Protein AF-A0A7Y3AVT6-F1 (afdb_monomer_lite)

Secondary structure (DSSP, 8-state):
-TTS--TT---SSGGGS-GGG-EEEEEEE-S---HHHHTEEEEEEEEE-TTTTSS--S-EEEEEEEEE----SSSSSS--BGGGS--TT----EEE-SSSEEE-SPPS-----S-HHHHHHH-STTTT--HHHHHHHT--S-TT-SSS-B---TTTS-SSHHHHTTTTT--BT-S-SS--SS---S-SSPPBS-SS-SSS-----EEEEEEEEE-TT--TTSTTEEEEEEEE----TTS---EEEEEEEEEETT--SEEETT---SS---EEEEEEES-SS----EEEEEEEEEPSSEE--S--STT---TTTS--EEEEEEEETTTSTT-SSS---PPTT----EEEETTEEEEPP-EEEEEEEEEE-TT-EEEEEEEEEE--TTEEEEEEEEEEE-SSTTSS-TT---EEEEEEEESSSSSSEEEEEEEPPPPPTT--SHHHHS-GGG-EEEEHHHHHHHHHHHHHHT-TTS-EEEEEETTEEEEE-TTSPP-TT--EEEEES---SSSEEEEEEEEEE-SSS-EEEEEEEEEEEEEEE--PPP-EEEEEEEEEETTTEEEEEEEEEE-TT---TT--GGGS--EEEEEEEEEEEEEGGGGS-GGG-EE-EEEEEEEEEEEEESB-TTTSSSBHHHHHHH-SSHHHHHHHHHHH-EEEEEEEEEEEEEEEPPPTT----TT-GGGEEEEEEEEEEEEE-SS-S-EEEEEEEEEEEE--PPPP----TTTT-TT--

Radius of gyration: 40.43 Å; chains: 1; bounding box: 81×124×102 Å

Foldseek 3Di:
DLLDDAFQDLDPCSNVDASQADKDKDKAWDPAQACVVLQQWKKKFKKWQFPQVVQFDFKWKKKKKWFQAFLCPPPFPDKAWLQQADAPPDPFDWDATLRAIGTPDQDPDFAHDLDQRRCLQRQDARRSDHLVVLVVSRQCDDSRRSRNQDADQLLRDDDDNVRSCPNHPGGRPQAGSDDDPRDHHPDNTIDISCNPPPSDTRRADWIFMAIGMRGPPDDCPDAQWPDKDWDWDDQDPVRDIGIIIITMGIGTPVPTPDTPRPDDDSRGTTMMMIMIHRGNGDTDIDIPDTDRDHDQWAWDQFFPDPVRPHSVVAPKDKDKDKAKCVPQQPPPFEGDDDAPPDDFDWDCDPNDTDGDIFIWIKIWMFQQAAQGKIWIKHFDWDAQLQFFKKKKFKFWEDPDQPQDDQPDQFKKKWKWWFPDRHAFTKIKIAGHRHQHTNDHDNCSRGPPLRMRIDTLVVVQVVVVVCVVVVNQQDWWKWWQDPNDTHTDDPLPDDDGSTMMMIHHHQGASRTIGMIMIIMTGSDNGGDTIMMIIHDGDTHDGDQDAKDKDKDWDWDDDDPFKIKIKIWMWIAFRDDDPPDDSNRTDQKTKTKMKMKMWGQVVVVDPVVQQWGWIKIKMKMKMKIAGQAQPVRNNHGLVVVLVPDPDPVSSVVSRLLAMKIKMKIKIWGFFGAGDDDPPDDDDQPDSRQKTKIWMWMWMWIDHNVRNIDIDIDIDIDMGGHDDDDDDDDDPCPPPPPPD

Sequence (737 aa):
YPDQKGPYNASTTFDGLLPDQKWAGMMRSLSSTNFEQSNVEFVQFWVMDPYVDGIATGPGELVINLGNISEDILNDGRKQYENGLPGLESNDLTTTTPWGVVPATQSLVYAFDASETNRSLQDIGFDGIDDSLEAAQGYNGPPEDPALDNFQYYLNREGGILERYIDFNNTEGNSPVTVTNTDRGSTTLPDVEDVNRDLTMNTINSYFEYRIPIRPNTTINDRYVTDISEGTTPDLPNGTQLNRRWIQYKIPLSDFTDAIGGVTDFRSISFMRMYLTGFTDDVVLRFATLDLVRIDWRNYLKSLSSDNDDPADDATVVDVNTVNIEENNSRTPIPYVLPPGVLREQLNNNNTIIRQNEQSLSFKVENLEPQDSRGVFKNVNIDIRQYKRLKMFLHAEKIVNSDYLDDDVPLVAFLRIGTDFSENFYQIEVPLQFTSFGSTTPEEIWPEINEMDIALSDLTKVKSQGIADQSLNELNFYEIIDGEVVAVDEFAPRVLGQIRIGIRGNPSIGTLRSAMLGVKNIDNLPARGEVWFNELRMAGLDNDGGWAALAAIDANLADFANVTATGGKSTPGFGSVDQRPNERSREDAVAYDVVTNVSIGQLLPKKWNVQIPFNYGVSEQLITPEFDPVYDDLKLEDRIDAANTAEEKEDIREQAEDYTKRTSINFIGVRKNRGPEAKQHIYDIENFTFNYSYNQTEHRDFEVASLKDQNIKTGFVYNYNFKPASVAPFEKQDSLF

pLDDT: mean 90.94, std 5.92, range [53.66, 98.06]

Structure (mmCIF, N/CA/C/O backbone):
data_AF-A0A7Y3AVT6-F1
#
_entry.id   AF-A0A7Y3AVT6-F1
#
loop_
_atom_site.group_PDB
_atom_site.id
_atom_site.type_symbol
_atom_site.label_atom_id
_atom_site.label_alt_id
_atom_site.label_comp_id
_atom_site.label_asym_id
_atom_site.label_entity_id
_atom_site.label_seq_id
_atom_site.pdbx_PDB_ins_code
_atom_site.Cartn_x
_atom_site.Cartn_y
_atom_site.Cartn_z
_atom_site.occupancy
_atom_site.B_iso_or_equiv
_atom_site.auth_seq_id
_atom_site.auth_comp_id
_atom_site.auth_asym_id
_atom_site.auth_atom_id
_atom_site.pdbx_PDB_model_num
ATOM 1 N N . TYR A 1 1 ? 20.518 2.937 -32.326 1.00 90.19 1 TYR A N 1
ATOM 2 C CA . TYR A 1 1 ? 21.419 2.713 -33.465 1.00 90.19 1 TYR A CA 1
ATOM 3 C C . TYR A 1 1 ? 22.831 2.521 -32.930 1.00 90.19 1 TYR A C 1
ATOM 5 O O . TYR A 1 1 ? 23.458 3.514 -32.581 1.00 90.19 1 TYR A O 1
ATOM 13 N N . PRO A 1 2 ? 23.320 1.281 -32.752 1.00 89.81 2 PRO A N 1
ATOM 14 C CA . PRO A 1 2 ? 24.654 1.055 -32.191 1.00 89.81 2 PRO A CA 1
ATOM 15 C C . PRO A 1 2 ? 25.777 1.496 -33.150 1.00 89.81 2 PRO A C 1
ATOM 17 O O . PRO A 1 2 ? 26.865 1.851 -32.710 1.00 89.81 2 PRO A O 1
ATOM 20 N N . ASP A 1 3 ? 25.516 1.567 -34.456 1.00 89.44 3 ASP A N 1
ATOM 21 C CA . ASP A 1 3 ? 26.499 2.030 -35.445 1.00 89.44 3 ASP A CA 1
ATOM 22 C C . ASP A 1 3 ? 26.508 3.541 -35.678 1.00 89.44 3 ASP A C 1
ATOM 24 O O . ASP A 1 3 ? 27.377 4.046 -36.386 1.00 89.44 3 ASP A O 1
ATOM 28 N N . GLN A 1 4 ? 25.591 4.283 -35.058 1.00 89.81 4 GLN A N 1
ATOM 29 C CA . GLN A 1 4 ? 25.553 5.738 -35.159 1.00 89.81 4 GLN A CA 1
ATOM 30 C C . GLN A 1 4 ? 26.125 6.370 -33.901 1.00 89.81 4 GLN A C 1
ATOM 32 O O . GLN A 1 4 ? 25.841 5.952 -32.776 1.00 89.81 4 GLN A O 1
ATOM 37 N N . LYS A 1 5 ? 26.958 7.383 -34.107 1.00 90.75 5 LYS A N 1
ATOM 38 C CA . LYS A 1 5 ? 27.521 8.171 -33.024 1.00 90.75 5 LYS A CA 1
ATOM 39 C C . LYS A 1 5 ? 26.432 9.079 -32.449 1.00 90.75 5 LYS A C 1
ATOM 41 O O . LYS A 1 5 ? 25.678 9.669 -33.210 1.00 90.75 5 LYS A O 1
ATOM 46 N N . GLY A 1 6 ? 26.345 9.146 -31.123 1.00 91.38 6 GLY A N 1
ATOM 47 C CA . GLY A 1 6 ? 25.455 10.083 -30.436 1.00 91.38 6 GLY A CA 1
ATOM 48 C C . GLY A 1 6 ? 26.098 11.456 -30.188 1.00 91.38 6 GLY A C 1
ATOM 49 O O . GLY A 1 6 ? 27.306 11.596 -30.421 1.00 91.38 6 GLY A O 1
ATOM 50 N N . PRO A 1 7 ? 25.314 12.411 -29.656 1.00 93.44 7 PRO A N 1
ATOM 51 C CA . PRO A 1 7 ? 25.763 13.763 -29.319 1.00 93.44 7 PRO A CA 1
ATOM 52 C C . PRO A 1 7 ? 26.980 13.787 -28.385 1.00 93.44 7 PRO A C 1
ATOM 54 O O . PRO A 1 7 ? 27.192 12.863 -27.590 1.00 93.44 7 PRO A O 1
ATOM 57 N N . TYR A 1 8 ? 27.784 14.844 -28.491 1.00 93.31 8 TYR A N 1
ATOM 58 C CA . TYR A 1 8 ? 28.974 15.167 -27.691 1.00 93.31 8 TYR A CA 1
ATOM 59 C C . TYR A 1 8 ? 30.062 14.091 -27.643 1.00 93.31 8 TYR A C 1
ATOM 61 O O . TYR A 1 8 ? 30.981 14.111 -26.820 1.00 93.31 8 TYR A O 1
ATOM 69 N N . ASN A 1 9 ? 30.009 13.118 -28.546 1.00 90.62 9 ASN A N 1
ATOM 70 C CA . ASN A 1 9 ? 31.000 12.062 -28.597 1.00 90.62 9 ASN A CA 1
ATOM 71 C C . ASN A 1 9 ? 32.169 12.497 -29.489 1.00 90.62 9 ASN A C 1
ATOM 73 O O . ASN A 1 9 ? 32.130 12.320 -30.700 1.00 90.62 9 ASN A O 1
ATOM 77 N N . ALA A 1 10 ? 33.260 12.992 -28.903 1.00 87.62 10 ALA A N 1
ATOM 78 C CA . ALA A 1 10 ? 34.482 13.350 -29.639 1.00 87.62 10 ALA A CA 1
ATOM 79 C C . ALA A 1 10 ? 35.449 12.160 -29.870 1.00 87.62 10 ALA A C 1
ATOM 81 O O . ALA A 1 10 ? 36.610 12.336 -30.248 1.00 87.62 10 ALA A O 1
ATOM 82 N N . SER A 1 11 ? 35.017 10.913 -29.627 1.00 87.44 11 SER A N 1
ATOM 83 C CA . SER A 1 11 ? 35.895 9.745 -29.769 1.00 87.44 11 SER A CA 1
ATOM 84 C C . SER A 1 11 ? 36.336 9.546 -31.221 1.00 87.44 11 SER A C 1
ATOM 86 O O . SER A 1 11 ? 35.516 9.533 -32.145 1.00 87.44 11 SER A O 1
ATOM 88 N N . THR A 1 12 ? 37.640 9.353 -31.429 1.00 87.69 12 THR A N 1
ATOM 89 C CA . THR A 1 12 ? 38.242 9.020 -32.735 1.00 87.69 12 THR A CA 1
ATOM 90 C C . THR A 1 12 ? 38.288 7.516 -33.003 1.00 87.69 12 THR A C 1
ATOM 92 O O . THR A 1 12 ? 38.604 7.097 -34.112 1.00 87.69 12 THR A O 1
ATOM 95 N N . THR A 1 13 ? 37.963 6.692 -32.003 1.00 89.19 13 THR A N 1
ATOM 96 C CA . THR A 1 13 ? 37.978 5.226 -32.094 1.00 89.19 13 THR A CA 1
ATOM 97 C C . THR A 1 13 ? 36.582 4.618 -32.198 1.00 89.19 13 THR A C 1
ATOM 99 O O . THR A 1 13 ? 36.465 3.397 -32.157 1.00 89.19 13 THR A O 1
ATOM 102 N N . PHE A 1 14 ? 35.532 5.438 -32.346 1.00 88.38 14 PHE A N 1
ATOM 103 C CA . PHE A 1 14 ? 34.137 4.983 -32.396 1.00 88.38 14 PHE A CA 1
ATOM 104 C C . PHE A 1 14 ? 33.901 3.896 -33.458 1.00 88.38 14 PHE A C 1
ATOM 106 O O . PHE A 1 14 ? 33.316 2.860 -33.148 1.00 88.38 14 PHE A O 1
ATOM 113 N N . ASP A 1 15 ? 34.444 4.085 -34.663 1.00 86.19 15 ASP A N 1
ATOM 114 C CA . ASP A 1 15 ? 34.334 3.124 -35.773 1.00 86.19 15 ASP A CA 1
ATOM 115 C C . ASP A 1 15 ? 35.129 1.827 -35.535 1.00 86.19 15 ASP A C 1
ATOM 117 O O . ASP A 1 15 ? 34.909 0.819 -36.202 1.00 86.19 15 ASP A O 1
ATOM 121 N N . GLY A 1 16 ? 36.086 1.848 -34.602 1.00 86.25 16 GLY A N 1
ATOM 122 C CA . GLY A 1 16 ? 36.884 0.684 -34.213 1.00 86.25 16 GLY A CA 1
ATOM 123 C C . GLY A 1 16 ? 36.279 -0.136 -33.071 1.00 86.25 16 GLY A C 1
ATOM 124 O O . GLY A 1 16 ? 36.786 -1.223 -32.790 1.00 86.25 16 GLY A O 1
ATOM 125 N N . LEU A 1 17 ? 35.237 0.372 -32.405 1.00 89.50 17 LEU A N 1
ATOM 126 C CA . LEU A 1 17 ? 34.498 -0.347 -31.368 1.00 89.50 17 LEU A CA 1
ATOM 127 C C . LEU A 1 17 ? 33.417 -1.214 -32.005 1.00 89.50 17 LEU A C 1
ATOM 129 O O . LEU A 1 17 ? 32.725 -0.780 -32.928 1.00 89.50 17 LEU A O 1
ATOM 133 N N . LEU A 1 18 ? 33.247 -2.427 -31.479 1.00 91.19 18 LEU A N 1
ATOM 134 C CA . LEU A 1 18 ? 32.157 -3.291 -31.917 1.00 91.19 18 LEU A CA 1
ATOM 135 C C . LEU A 1 18 ? 30.803 -2.696 -31.480 1.00 91.19 18 LEU A C 1
ATOM 137 O O . LEU A 1 18 ? 30.747 -2.015 -30.450 1.00 91.19 18 LEU A O 1
ATOM 141 N N . PRO A 1 19 ? 29.712 -2.928 -32.235 1.00 88.75 19 PRO A N 1
ATOM 142 C CA . PRO A 1 19 ? 28.408 -2.332 -31.929 1.00 88.75 19 PRO A CA 1
ATOM 143 C C . PRO A 1 19 ? 27.884 -2.721 -30.535 1.00 88.75 19 PRO A C 1
ATOM 145 O O . PRO A 1 19 ? 27.327 -1.890 -29.822 1.00 88.75 19 PRO A O 1
ATOM 148 N N . ASP A 1 20 ? 28.169 -3.950 -30.098 1.00 88.88 20 ASP A N 1
ATOM 149 C CA . ASP A 1 20 ? 27.787 -4.508 -28.795 1.00 88.88 20 ASP A CA 1
ATOM 150 C C . ASP A 1 20 ? 28.557 -3.908 -27.602 1.00 88.88 20 ASP A C 1
ATOM 152 O O . ASP A 1 20 ? 28.166 -4.098 -26.452 1.00 88.88 20 ASP A O 1
ATOM 156 N N . GLN A 1 21 ? 29.631 -3.155 -27.855 1.00 91.00 21 GLN A N 1
ATOM 157 C CA . GLN A 1 21 ? 30.411 -2.447 -26.832 1.00 91.00 21 GLN A CA 1
ATOM 158 C C . GLN A 1 21 ? 29.916 -1.017 -26.585 1.00 91.00 21 GLN A C 1
ATOM 160 O O . GLN A 1 21 ? 30.479 -0.300 -25.753 1.00 91.00 21 GLN A O 1
ATOM 165 N N . LYS A 1 22 ? 28.900 -0.578 -27.329 1.00 92.50 22 LYS A N 1
ATOM 166 C CA . LYS A 1 22 ? 28.359 0.779 -27.281 1.00 92.50 22 LYS A CA 1
ATOM 167 C C . LYS A 1 22 ? 27.056 0.792 -26.487 1.00 92.50 22 LYS A C 1
ATOM 169 O O . LYS A 1 22 ? 26.362 -0.217 -26.377 1.00 92.50 22 LYS A O 1
ATOM 174 N N . TRP A 1 23 ? 26.723 1.951 -25.931 1.00 94.25 23 TRP A N 1
ATOM 175 C CA . TRP A 1 23 ? 25.476 2.149 -25.206 1.00 94.25 23 TRP A CA 1
ATOM 176 C C . TRP A 1 23 ? 24.884 3.521 -25.504 1.00 94.25 23 TRP A C 1
ATOM 178 O O . TRP A 1 23 ? 25.602 4.456 -25.855 1.00 94.25 23 TRP A O 1
ATOM 188 N N . ALA A 1 24 ? 23.571 3.630 -25.350 1.00 94.38 24 ALA A N 1
ATOM 189 C CA . ALA A 1 24 ? 22.847 4.892 -25.410 1.00 94.38 24 ALA A CA 1
ATOM 190 C C . ALA A 1 24 ? 21.764 4.880 -24.336 1.00 94.38 24 ALA A C 1
ATOM 192 O O . ALA A 1 24 ? 21.110 3.853 -24.136 1.00 94.38 24 ALA A O 1
ATOM 193 N N . GLY A 1 25 ? 21.592 5.996 -23.633 1.00 94.69 25 GLY A N 1
ATOM 194 C CA . GLY A 1 25 ? 20.697 6.059 -22.489 1.00 94.69 25 GLY A CA 1
ATOM 195 C C . GLY A 1 25 ? 20.008 7.396 -22.313 1.00 94.69 25 GLY A C 1
ATOM 196 O O . GLY A 1 25 ? 20.396 8.404 -22.888 1.00 94.69 25 GLY A O 1
ATOM 197 N N . MET A 1 26 ? 18.983 7.370 -21.476 1.00 95.12 26 MET A N 1
ATOM 198 C CA . MET A 1 26 ? 18.204 8.522 -21.052 1.00 95.12 26 MET A CA 1
ATOM 199 C C . MET A 1 26 ? 17.978 8.441 -19.546 1.00 95.12 26 MET A C 1
ATOM 201 O O . MET A 1 26 ? 17.931 7.350 -18.972 1.00 95.12 26 MET A O 1
ATOM 205 N N . MET A 1 27 ? 17.819 9.588 -18.897 1.00 95.38 27 MET A N 1
ATOM 206 C CA . MET A 1 27 ? 17.524 9.655 -17.470 1.00 95.38 27 MET A CA 1
ATOM 207 C C . MET A 1 27 ? 16.361 10.586 -17.177 1.00 95.38 27 MET A C 1
ATOM 209 O O . MET A 1 27 ? 16.027 11.469 -17.964 1.00 95.38 27 MET A O 1
ATOM 213 N N . ARG A 1 28 ? 15.727 10.362 -16.031 1.00 94.31 28 ARG A N 1
ATOM 214 C CA . ARG A 1 28 ? 14.598 11.145 -15.551 1.00 94.31 28 ARG A CA 1
ATOM 215 C C . ARG A 1 28 ? 14.628 11.233 -14.030 1.00 94.31 28 ARG A C 1
ATOM 217 O O . ARG A 1 28 ? 14.963 10.261 -13.354 1.00 94.31 28 ARG A O 1
ATOM 224 N N . SER A 1 29 ? 14.221 12.381 -13.501 1.00 95.19 29 SER A N 1
ATOM 225 C CA . SER A 1 29 ? 13.992 12.583 -12.072 1.00 95.19 29 SER A CA 1
ATOM 226 C C . SER A 1 29 ? 12.660 11.977 -11.612 1.00 95.19 29 SER A C 1
ATOM 228 O O . SER A 1 29 ? 11.656 11.962 -12.333 1.00 95.19 29 SER A O 1
ATOM 230 N N . LEU A 1 30 ? 12.651 11.461 -10.387 1.00 93.62 30 LEU A N 1
ATOM 231 C CA . LEU A 1 30 ? 11.493 10.852 -9.745 1.00 93.62 30 LEU A CA 1
ATOM 232 C C . LEU A 1 30 ? 10.922 11.805 -8.695 1.00 93.62 30 LEU A C 1
ATOM 234 O O . LEU A 1 30 ? 11.647 12.365 -7.879 1.00 93.62 30 LEU A O 1
ATOM 238 N N . SER A 1 31 ? 9.602 11.982 -8.704 1.00 89.00 31 SER A N 1
ATOM 239 C CA . SER A 1 31 ? 8.916 12.876 -7.763 1.00 89.00 31 SER A CA 1
ATOM 240 C C . SER A 1 31 ? 8.750 12.270 -6.367 1.00 89.00 31 SER A C 1
ATOM 242 O O . SER A 1 31 ? 8.765 13.000 -5.378 1.00 89.00 31 SER A O 1
ATOM 244 N N . SER A 1 32 ? 8.594 10.945 -6.274 1.00 89.31 32 SER A N 1
ATOM 245 C CA . SER A 1 32 ? 8.610 10.207 -5.009 1.00 89.31 32 SER A CA 1
ATOM 246 C C . SER A 1 32 ? 9.927 9.459 -4.886 1.00 89.31 32 SER A C 1
ATOM 248 O O . SER A 1 32 ? 10.205 8.587 -5.703 1.00 89.31 32 SER A O 1
ATOM 250 N N . THR A 1 33 ? 10.727 9.798 -3.876 1.00 91.56 33 THR A N 1
ATOM 251 C CA . THR A 1 33 ? 12.082 9.250 -3.712 1.00 91.56 33 THR A CA 1
ATOM 252 C C . THR A 1 33 ? 12.177 8.144 -2.666 1.00 91.56 33 THR A C 1
ATOM 254 O O . THR A 1 33 ? 13.111 7.348 -2.695 1.00 91.56 33 THR A O 1
ATOM 257 N N . ASN A 1 34 ? 11.213 8.062 -1.747 1.00 93.62 34 ASN A N 1
ATOM 258 C CA . ASN A 1 34 ? 11.191 7.040 -0.706 1.00 93.62 34 ASN A CA 1
ATOM 259 C C . ASN A 1 34 ? 10.295 5.873 -1.133 1.00 93.62 34 ASN A C 1
ATOM 261 O O . ASN A 1 34 ? 9.082 5.868 -0.883 1.00 93.62 34 ASN A O 1
ATOM 265 N N . PHE A 1 35 ? 10.901 4.895 -1.802 1.00 92.12 35 PHE A N 1
ATOM 266 C CA . PHE A 1 35 ? 10.207 3.715 -2.315 1.00 92.12 35 PHE A CA 1
ATOM 267 C C . PHE A 1 35 ? 9.776 2.771 -1.193 1.00 92.12 35 PHE A C 1
ATOM 269 O O . PHE A 1 35 ? 8.688 2.216 -1.283 1.00 92.12 35 PHE A O 1
ATOM 276 N N . GLU A 1 36 ? 10.536 2.685 -0.097 1.00 86.69 36 GLU A N 1
ATOM 277 C CA . GLU A 1 36 ? 10.170 1.910 1.101 1.00 86.69 36 GLU A CA 1
ATOM 278 C C . GLU A 1 36 ? 8.862 2.405 1.734 1.00 86.69 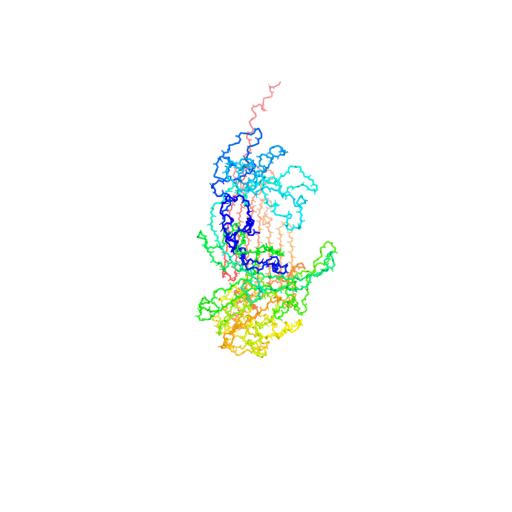36 GLU A C 1
ATOM 280 O O . GLU A 1 36 ? 7.995 1.624 2.118 1.00 86.69 36 GLU A O 1
ATOM 285 N N . GLN A 1 37 ? 8.691 3.727 1.842 1.00 87.38 37 GLN A N 1
ATOM 286 C CA . GLN A 1 37 ? 7.457 4.317 2.369 1.00 87.38 37 GLN A CA 1
ATOM 287 C C . GLN A 1 37 ? 6.303 4.228 1.362 1.00 87.38 37 GLN A C 1
ATOM 289 O O . GLN A 1 37 ? 5.145 4.061 1.752 1.00 87.38 37 GLN A O 1
ATOM 294 N N . SER A 1 38 ? 6.619 4.371 0.073 1.00 86.12 38 SER A N 1
ATOM 295 C CA . SER A 1 38 ? 5.644 4.317 -1.020 1.00 86.12 38 SER A CA 1
ATOM 296 C C . SER A 1 38 ? 5.277 2.886 -1.428 1.00 86.12 38 SER A C 1
ATOM 298 O O . SER A 1 38 ? 4.351 2.712 -2.213 1.00 86.12 38 SER A O 1
ATOM 300 N N . ASN A 1 39 ? 5.964 1.880 -0.880 1.00 84.69 39 ASN A N 1
ATOM 301 C CA . ASN A 1 39 ? 5.856 0.450 -1.189 1.00 84.69 39 ASN A CA 1
ATOM 302 C C . ASN A 1 39 ? 5.994 0.149 -2.682 1.00 84.69 39 ASN A C 1
ATOM 304 O O . ASN A 1 39 ? 5.238 -0.653 -3.230 1.00 84.69 39 ASN A O 1
ATOM 308 N N . VAL A 1 40 ? 6.915 0.842 -3.351 1.00 89.00 40 VAL A N 1
ATOM 309 C CA . VAL A 1 40 ? 7.283 0.490 -4.724 1.00 89.00 40 VAL A CA 1
ATOM 310 C C . VAL A 1 40 ? 8.126 -0.772 -4.641 1.00 89.00 40 VAL A C 1
ATOM 312 O O . VAL A 1 40 ? 9.152 -0.769 -3.967 1.00 89.00 40 VAL A O 1
ATOM 315 N N . GLU A 1 41 ? 7.691 -1.837 -5.305 1.00 85.56 41 GLU A N 1
ATOM 316 C CA . GLU A 1 41 ? 8.374 -3.135 -5.243 1.00 85.56 41 GLU A CA 1
ATOM 317 C C . GLU A 1 41 ? 8.882 -3.602 -6.609 1.00 85.56 41 GLU A C 1
ATOM 319 O O . GLU A 1 41 ? 9.840 -4.371 -6.657 1.00 85.56 41 GLU A O 1
ATOM 324 N N . PHE A 1 42 ? 8.299 -3.125 -7.717 1.00 89.25 42 PHE A N 1
ATOM 325 C CA . PHE A 1 42 ? 8.669 -3.581 -9.058 1.00 89.25 42 PHE A CA 1
ATOM 326 C C . PHE A 1 42 ? 8.726 -2.440 -10.072 1.00 89.25 42 PHE A C 1
ATOM 328 O O . PHE A 1 42 ? 7.949 -1.484 -10.009 1.00 89.25 42 PHE A O 1
ATOM 335 N N . VAL A 1 43 ? 9.600 -2.594 -11.064 1.00 93.75 43 VAL A N 1
ATOM 336 C CA . VAL A 1 43 ? 9.468 -1.922 -12.361 1.00 93.75 43 VAL A CA 1
ATOM 337 C C . VAL A 1 43 ? 8.701 -2.867 -13.279 1.00 93.75 43 VAL A C 1
ATOM 339 O O . VAL A 1 43 ? 9.140 -3.997 -13.493 1.00 93.75 43 VAL A O 1
ATOM 342 N N . GLN A 1 44 ? 7.569 -2.427 -13.820 1.00 93.00 44 GLN A N 1
ATOM 343 C CA . GLN A 1 44 ? 6.766 -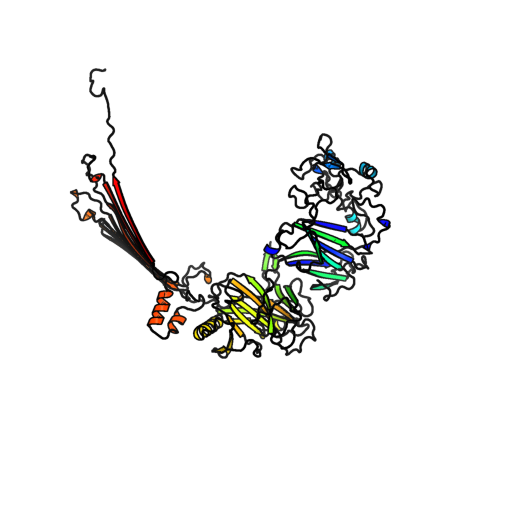3.216 -14.750 1.00 93.00 44 GLN A CA 1
ATOM 344 C C . GLN A 1 44 ? 6.630 -2.491 -16.081 1.00 93.00 44 GLN A C 1
ATOM 346 O O . GLN A 1 44 ? 6.375 -1.290 -16.120 1.00 93.00 44 GLN A O 1
ATOM 351 N N . PHE A 1 45 ? 6.754 -3.221 -17.182 1.00 95.06 45 PHE A N 1
ATOM 352 C CA . PHE A 1 45 ? 6.485 -2.665 -18.497 1.00 95.06 45 PHE A CA 1
ATOM 353 C C . PHE A 1 45 ? 5.993 -3.704 -19.490 1.00 95.06 45 PHE A C 1
ATOM 355 O O . PHE A 1 45 ? 6.393 -4.866 -19.464 1.00 95.06 45 PHE A O 1
ATOM 362 N N . TRP A 1 46 ? 5.163 -3.244 -20.420 1.00 94.50 46 TRP A N 1
ATOM 363 C CA . TRP A 1 46 ? 4.804 -3.986 -21.621 1.00 94.50 46 TRP A CA 1
ATOM 364 C C . TRP A 1 46 ? 5.651 -3.485 -22.779 1.00 94.50 46 TRP A C 1
ATOM 366 O O . TRP A 1 46 ? 5.520 -2.330 -23.184 1.00 94.50 46 TRP A O 1
ATOM 376 N N . VAL A 1 47 ? 6.494 -4.349 -23.338 1.00 95.69 47 VAL A N 1
ATOM 377 C CA . VAL A 1 47 ? 7.323 -4.022 -24.500 1.00 95.69 47 VAL A CA 1
ATOM 378 C C . VAL A 1 47 ? 6.874 -4.833 -25.709 1.00 95.69 47 VAL A C 1
ATOM 380 O O . VAL A 1 47 ? 6.592 -6.029 -25.609 1.00 95.69 47 VAL A O 1
ATOM 383 N N . MET A 1 48 ? 6.767 -4.179 -26.864 1.00 94.44 48 MET A N 1
ATOM 384 C CA . MET A 1 48 ? 6.575 -4.887 -28.126 1.00 94.44 48 MET A CA 1
ATOM 385 C C . MET A 1 48 ? 7.850 -5.669 -28.418 1.00 94.44 48 MET A C 1
ATOM 387 O O . MET A 1 48 ? 8.934 -5.089 -28.375 1.00 94.44 48 MET A O 1
ATOM 391 N N . ASP A 1 49 ? 7.716 -6.956 -28.724 1.00 94.56 49 ASP A N 1
ATOM 392 C CA . ASP A 1 49 ? 8.850 -7.797 -29.084 1.00 94.56 49 ASP A CA 1
ATOM 393 C C . ASP A 1 49 ? 9.592 -7.165 -30.285 1.00 94.56 49 ASP A C 1
ATOM 395 O O . ASP A 1 49 ? 9.026 -7.080 -31.384 1.00 94.56 49 ASP A O 1
ATOM 399 N N . PRO A 1 50 ? 10.842 -6.693 -30.092 1.00 92.69 50 PRO A N 1
ATOM 400 C CA . PRO A 1 50 ? 11.569 -5.934 -31.107 1.00 92.69 50 PRO A CA 1
ATOM 401 C C . PRO A 1 50 ? 11.984 -6.790 -32.312 1.00 92.69 50 PRO A C 1
ATOM 403 O O . PRO A 1 50 ? 12.402 -6.249 -33.336 1.00 92.69 50 PRO A O 1
ATOM 406 N N . TYR A 1 51 ? 11.853 -8.116 -32.215 1.00 92.75 51 TYR A N 1
ATOM 407 C CA . TYR A 1 51 ? 12.233 -9.067 -33.257 1.00 92.75 51 TYR A CA 1
ATOM 408 C C . TYR A 1 51 ? 11.103 -9.343 -34.260 1.00 92.75 51 TYR A C 1
ATOM 410 O O . TYR A 1 51 ? 11.348 -9.932 -35.312 1.00 92.75 51 TYR A O 1
ATOM 418 N N . VAL A 1 52 ? 9.868 -8.905 -33.977 1.00 88.44 52 VAL A N 1
ATOM 419 C CA . VAL A 1 52 ? 8.695 -9.172 -34.835 1.00 88.44 52 VAL A CA 1
ATOM 420 C C . VAL A 1 52 ? 8.788 -8.458 -36.182 1.00 88.44 52 VAL A C 1
ATOM 422 O O . VAL A 1 52 ? 8.426 -9.034 -37.208 1.00 88.44 52 VAL A O 1
ATOM 425 N N . ASP A 1 53 ? 9.308 -7.231 -36.185 1.00 81.88 53 ASP A N 1
ATOM 426 C CA . ASP A 1 53 ? 9.462 -6.418 -37.398 1.00 81.88 53 ASP A CA 1
ATOM 427 C C . ASP A 1 53 ? 10.716 -6.805 -38.210 1.00 81.88 53 ASP A C 1
ATOM 429 O O . ASP A 1 53 ? 10.897 -6.337 -39.333 1.00 81.88 53 ASP A O 1
ATOM 433 N N . GLY A 1 54 ? 11.598 -7.642 -37.645 1.00 80.75 54 GLY A N 1
ATOM 434 C CA . GLY A 1 54 ? 12.861 -8.063 -38.261 1.00 80.75 54 GLY A CA 1
ATOM 435 C C . GLY A 1 54 ? 13.952 -6.985 -38.319 1.00 80.75 54 GLY A C 1
ATOM 436 O O . GLY A 1 54 ? 14.930 -7.177 -39.035 1.00 80.75 54 GLY A O 1
ATOM 437 N N . ILE A 1 55 ? 13.783 -5.865 -37.601 1.00 82.81 55 ILE A N 1
ATOM 438 C CA . ILE A 1 55 ? 14.779 -4.781 -37.508 1.00 82.81 55 ILE A CA 1
ATOM 439 C C . ILE A 1 55 ? 15.972 -5.241 -36.662 1.00 82.81 55 ILE A C 1
ATOM 441 O O . ILE A 1 55 ? 17.107 -5.204 -37.124 1.00 82.81 55 ILE A O 1
ATOM 445 N N . ALA A 1 56 ? 15.697 -5.730 -35.452 1.00 86.44 56 ALA A N 1
ATOM 446 C CA . ALA A 1 56 ? 16.697 -6.372 -34.613 1.00 86.44 56 ALA A CA 1
ATOM 447 C C . ALA A 1 56 ? 16.742 -7.873 -34.925 1.00 86.44 56 ALA A C 1
ATOM 449 O O . ALA A 1 56 ? 15.694 -8.497 -35.112 1.00 86.44 56 ALA A O 1
ATOM 450 N N . THR A 1 57 ? 17.933 -8.476 -34.933 1.00 86.19 57 THR A N 1
ATOM 451 C CA . THR A 1 57 ? 18.093 -9.935 -35.066 1.00 86.19 57 THR A CA 1
ATOM 452 C C . THR A 1 57 ? 18.918 -10.546 -33.933 1.00 86.19 57 THR A C 1
ATOM 454 O O . THR A 1 57 ? 18.677 -11.693 -33.547 1.00 86.19 57 THR A O 1
ATOM 457 N N . GLY A 1 58 ? 19.846 -9.777 -33.356 1.00 87.31 58 GLY A N 1
ATOM 458 C CA . GLY A 1 58 ? 20.684 -10.182 -32.226 1.00 87.31 58 GLY A CA 1
ATOM 459 C C . GLY A 1 58 ? 20.111 -9.864 -30.831 1.00 87.31 58 GLY A C 1
ATOM 460 O O . GLY A 1 58 ? 19.268 -8.977 -30.678 1.00 87.31 58 GLY A O 1
ATOM 461 N N . PRO A 1 59 ? 20.566 -10.574 -29.782 1.00 93.62 59 PRO A N 1
ATOM 462 C CA . PRO A 1 59 ? 20.239 -10.241 -28.396 1.00 93.62 59 PRO A CA 1
ATOM 463 C C . PRO A 1 59 ? 20.937 -8.947 -27.942 1.00 93.62 59 PRO A C 1
ATOM 465 O O . PRO A 1 59 ? 21.927 -8.531 -28.540 1.00 93.62 59 PRO A O 1
ATOM 468 N N . GLY A 1 60 ? 20.447 -8.358 -26.855 1.00 94.38 60 GLY A N 1
ATOM 469 C CA . GLY A 1 60 ? 21.067 -7.241 -26.145 1.00 94.38 60 GLY A CA 1
ATOM 470 C C . GLY A 1 60 ? 20.490 -7.094 -24.737 1.00 94.38 60 GLY A C 1
ATOM 471 O O . GLY A 1 60 ? 19.806 -7.987 -24.232 1.00 94.38 60 GLY A O 1
ATOM 472 N N . GLU A 1 61 ? 20.759 -5.966 -24.090 1.00 95.81 61 GLU A N 1
ATOM 473 C CA . GLU A 1 61 ? 20.309 -5.682 -22.728 1.00 95.81 61 GLU A CA 1
ATOM 474 C C . GLU A 1 61 ? 19.620 -4.317 -22.650 1.00 95.81 61 GLU A C 1
ATOM 476 O O . GLU A 1 61 ? 20.104 -3.320 -23.194 1.00 95.81 61 GLU A O 1
ATOM 481 N N . LEU A 1 62 ? 18.500 -4.277 -21.927 1.00 96.88 62 LEU A N 1
ATOM 482 C CA . LEU A 1 62 ? 17.954 -3.056 -21.351 1.00 96.88 62 LEU A CA 1
ATOM 483 C C . LEU A 1 62 ? 18.466 -2.961 -19.920 1.00 96.88 62 LEU A C 1
ATOM 485 O O . LEU A 1 62 ? 18.172 -3.822 -19.093 1.00 96.88 62 LEU A O 1
ATOM 489 N N . VAL A 1 63 ? 19.214 -1.911 -19.619 1.00 97.81 63 VAL A N 1
ATOM 490 C CA . VAL A 1 63 ? 19.716 -1.672 -18.272 1.00 97.81 63 VAL A CA 1
ATOM 491 C C . VAL A 1 63 ? 18.959 -0.514 -17.652 1.00 97.81 63 VAL A C 1
ATOM 493 O O . VAL A 1 63 ? 18.795 0.531 -18.281 1.00 97.81 63 VAL A O 1
ATOM 496 N N . ILE A 1 64 ? 18.489 -0.702 -16.423 1.00 97.81 64 ILE A N 1
ATOM 497 C CA . ILE A 1 64 ? 17.804 0.318 -15.632 1.00 97.81 64 ILE A CA 1
ATOM 498 C C . ILE A 1 64 ? 18.632 0.573 -14.379 1.00 97.81 64 ILE A C 1
ATOM 500 O O . ILE A 1 64 ? 19.004 -0.356 -13.673 1.00 97.81 64 ILE A O 1
ATOM 504 N N . ASN A 1 65 ? 18.882 1.839 -14.081 1.00 97.62 65 ASN A N 1
ATOM 505 C CA . ASN A 1 65 ? 19.579 2.288 -12.890 1.00 97.62 65 ASN A CA 1
ATOM 506 C C . ASN A 1 65 ? 18.611 3.113 -12.049 1.00 97.62 65 ASN A C 1
ATOM 508 O O . ASN A 1 65 ? 17.991 4.044 -12.566 1.00 97.62 65 ASN A O 1
ATOM 512 N N . LEU A 1 66 ? 18.506 2.793 -10.762 1.00 96.75 66 LEU A N 1
ATOM 513 C CA . LEU A 1 66 ? 17.633 3.471 -9.805 1.00 96.75 66 LEU A CA 1
ATOM 514 C C . LEU A 1 66 ? 18.450 3.966 -8.618 1.00 96.75 66 LEU A C 1
ATOM 516 O O . LEU A 1 66 ? 19.025 3.171 -7.877 1.00 96.75 66 LEU A O 1
ATOM 520 N N . GLY A 1 67 ? 18.502 5.280 -8.420 1.00 95.44 67 GLY A N 1
ATOM 521 C CA . GLY A 1 67 ? 19.169 5.865 -7.261 1.00 95.44 67 GLY A CA 1
ATOM 522 C C . GLY A 1 67 ? 19.509 7.330 -7.454 1.00 95.44 67 GLY A C 1
ATOM 523 O O . GLY A 1 67 ? 18.795 8.070 -8.125 1.00 95.44 67 GLY A O 1
ATOM 524 N N . ASN A 1 68 ? 20.614 7.751 -6.856 1.00 94.56 68 ASN A N 1
ATOM 525 C CA . ASN A 1 68 ? 21.245 9.024 -7.158 1.00 94.56 68 ASN A CA 1
ATOM 526 C C . ASN A 1 68 ? 22.211 8.814 -8.324 1.00 94.56 68 ASN A C 1
ATOM 528 O O . ASN A 1 68 ? 23.101 7.966 -8.268 1.00 94.56 68 ASN A O 1
ATOM 532 N N . ILE A 1 69 ? 21.986 9.539 -9.409 1.00 95.19 69 ILE A N 1
ATOM 533 C CA . ILE A 1 69 ? 22.747 9.421 -10.649 1.00 95.19 69 ILE A CA 1
ATOM 534 C C . ILE A 1 69 ? 23.272 10.815 -10.955 1.00 95.19 69 ILE A C 1
ATOM 536 O O . ILE A 1 69 ? 22.564 11.793 -10.727 1.00 95.19 69 ILE A O 1
ATOM 540 N N . SER A 1 70 ? 24.512 10.886 -11.434 1.00 95.19 70 SER A N 1
ATOM 541 C CA . SER A 1 70 ? 25.118 12.154 -11.826 1.00 95.19 70 SER A CA 1
ATOM 542 C C . SER A 1 70 ? 24.291 12.837 -12.917 1.00 95.19 70 SER A C 1
ATOM 544 O O . SER A 1 70 ? 23.976 12.215 -13.930 1.00 95.19 70 SER A O 1
ATOM 546 N N . GLU A 1 71 ? 23.971 14.106 -12.695 1.00 94.69 71 GLU A N 1
ATOM 547 C CA . GLU A 1 71 ? 23.322 15.024 -13.635 1.00 94.69 71 GLU A CA 1
ATOM 548 C C . GLU A 1 71 ? 24.335 15.772 -14.512 1.00 94.69 71 GLU A C 1
ATOM 550 O O . GLU A 1 71 ? 23.930 16.410 -15.472 1.00 94.69 71 GLU A O 1
ATOM 555 N N . ASP A 1 72 ? 25.628 15.663 -14.191 1.00 94.62 72 ASP A N 1
ATOM 556 C CA . ASP A 1 72 ? 26.756 16.107 -15.022 1.00 94.62 72 ASP A CA 1
ATOM 557 C C . ASP A 1 72 ? 26.850 15.197 -16.262 1.00 94.62 72 ASP A C 1
ATOM 559 O O . ASP A 1 72 ? 27.341 14.060 -16.178 1.00 94.62 72 ASP A O 1
ATOM 563 N N . ILE A 1 73 ? 26.259 15.653 -17.371 1.00 93.00 73 ILE A N 1
ATOM 564 C CA . ILE A 1 73 ? 26.176 14.943 -18.652 1.00 93.00 73 ILE A CA 1
ATOM 565 C C . ILE A 1 73 ? 27.536 15.042 -19.342 1.00 93.00 73 ILE A C 1
ATOM 567 O O . ILE A 1 73 ? 28.100 14.016 -19.744 1.00 93.00 73 ILE A O 1
ATOM 571 N N . LEU A 1 74 ? 28.088 16.256 -19.427 1.00 93.50 74 LEU A N 1
ATOM 572 C CA . LEU A 1 74 ? 29.414 16.532 -19.969 1.00 93.50 74 LEU A CA 1
ATOM 573 C C . LEU A 1 74 ? 30.441 16.621 -18.846 1.00 93.50 74 LEU A C 1
ATOM 575 O O . LEU A 1 74 ? 30.908 17.695 -18.505 1.00 93.50 74 LEU A O 1
ATOM 579 N N . ASN A 1 75 ? 30.850 15.452 -18.346 1.00 91.44 75 ASN A N 1
ATOM 580 C CA . ASN A 1 75 ? 31.699 15.276 -17.161 1.00 91.44 75 ASN A CA 1
ATOM 581 C C . ASN A 1 75 ? 32.895 16.250 -17.059 1.00 91.44 75 ASN A C 1
ATOM 583 O O . ASN A 1 75 ? 34.020 15.935 -17.474 1.00 91.44 75 ASN A O 1
ATOM 587 N N . ASP A 1 76 ? 32.648 17.417 -16.472 1.00 91.69 76 ASP A N 1
ATOM 588 C CA . ASP A 1 76 ? 33.622 18.466 -16.179 1.00 91.69 76 ASP A CA 1
ATOM 589 C C . ASP A 1 76 ? 33.441 19.069 -14.773 1.00 91.69 76 ASP A C 1
ATOM 591 O O . ASP A 1 76 ? 34.259 19.887 -14.324 1.00 91.69 76 ASP A O 1
ATOM 595 N N . GLY A 1 77 ? 32.426 18.606 -14.034 1.00 91.88 77 GLY A N 1
ATOM 596 C CA . GLY A 1 77 ? 32.112 19.026 -12.675 1.00 91.88 77 GLY A CA 1
ATOM 597 C C . GLY A 1 77 ? 31.538 20.439 -12.576 1.00 91.88 77 GLY A C 1
ATOM 598 O O . GLY A 1 77 ? 31.493 20.998 -11.472 1.00 91.88 77 GLY A O 1
ATOM 599 N N . ARG A 1 78 ? 31.139 21.052 -13.691 1.00 92.06 78 ARG A N 1
ATOM 600 C CA . ARG A 1 78 ? 30.448 22.339 -13.752 1.00 92.06 78 ARG A CA 1
ATOM 601 C C . ARG A 1 78 ? 29.034 22.116 -14.255 1.00 92.06 78 ARG A C 1
ATOM 603 O O . ARG A 1 78 ? 28.773 21.220 -15.023 1.00 92.06 78 ARG A O 1
ATOM 610 N N . LYS A 1 79 ? 28.121 22.950 -13.768 1.00 93.50 79 LYS A N 1
ATOM 611 C CA . LYS A 1 79 ? 26.720 22.887 -14.159 1.00 93.50 79 LYS A CA 1
ATOM 612 C C . LYS A 1 79 ? 26.506 23.732 -15.402 1.00 93.50 79 LYS A C 1
ATOM 614 O O . LYS A 1 79 ? 26.591 24.961 -15.295 1.00 93.50 79 LYS A O 1
ATOM 619 N N . GLN A 1 80 ? 26.151 23.102 -16.511 1.00 95.00 80 GLN A N 1
ATOM 620 C CA . GLN A 1 80 ? 25.653 23.815 -17.673 1.00 95.00 80 GLN A CA 1
ATOM 621 C C . GLN A 1 80 ? 24.192 24.240 -17.497 1.00 95.00 80 GLN A C 1
ATOM 623 O O . GLN A 1 80 ? 23.356 23.516 -16.948 1.00 95.00 80 GLN A O 1
ATOM 628 N N . TYR A 1 81 ? 23.887 25.445 -17.974 1.00 94.81 81 TYR A N 1
ATOM 629 C CA . TYR A 1 81 ? 22.522 25.900 -18.207 1.00 94.81 81 TYR A CA 1
ATOM 630 C C . TYR A 1 81 ? 22.509 26.999 -19.274 1.00 94.81 81 TYR A C 1
ATOM 632 O O . TYR A 1 81 ? 23.067 28.081 -19.089 1.00 94.81 81 TYR A O 1
ATOM 640 N N . GLU A 1 82 ? 21.840 26.736 -20.389 1.00 94.19 82 GLU A N 1
ATOM 641 C CA . GLU A 1 82 ? 21.892 27.574 -21.594 1.00 94.19 82 GLU A CA 1
ATOM 642 C C . GLU A 1 82 ? 21.473 29.031 -21.363 1.00 94.19 82 GLU A C 1
ATOM 644 O O . GLU A 1 82 ? 22.102 29.970 -21.848 1.00 94.19 82 GLU A O 1
ATOM 649 N N . ASN A 1 83 ? 20.452 29.268 -20.533 1.00 92.19 83 ASN A N 1
ATOM 650 C CA . ASN A 1 83 ? 19.961 30.624 -20.275 1.00 92.19 83 ASN A CA 1
ATOM 651 C C . ASN A 1 83 ? 20.934 31.507 -19.467 1.00 92.19 83 ASN A C 1
ATOM 653 O O . ASN A 1 83 ? 20.652 32.690 -19.267 1.00 92.19 83 ASN A O 1
ATOM 657 N N . GLY A 1 84 ? 22.035 30.938 -18.967 1.00 90.81 84 GLY A N 1
ATOM 658 C CA . GLY A 1 84 ? 23.140 31.668 -18.346 1.00 90.81 84 GLY A CA 1
ATOM 659 C C . GLY A 1 84 ? 24.249 32.074 -19.314 1.00 90.81 84 GLY A C 1
ATOM 660 O O . GLY A 1 84 ? 25.174 32.773 -18.896 1.00 90.81 84 GLY A O 1
ATOM 661 N N . LEU A 1 85 ? 24.194 31.626 -20.571 1.00 92.69 85 LEU A N 1
ATOM 662 C CA . LEU A 1 85 ? 25.168 31.988 -21.596 1.00 92.69 85 LEU A CA 1
ATOM 663 C C . LEU A 1 85 ? 24.965 33.450 -22.041 1.00 92.69 85 LEU A C 1
ATOM 665 O O . LEU A 1 85 ? 23.844 33.972 -22.007 1.00 92.69 85 LEU A O 1
ATOM 669 N N . PRO A 1 86 ? 26.036 34.162 -22.427 1.00 90.25 86 PRO A N 1
ATOM 670 C CA . PRO A 1 86 ? 25.968 35.592 -22.698 1.00 90.25 86 PRO A CA 1
ATOM 671 C C . PRO A 1 86 ? 25.217 35.909 -24.004 1.00 90.25 86 PRO A C 1
ATOM 673 O O . PRO A 1 86 ? 25.647 35.536 -25.091 1.00 90.25 86 PRO A O 1
ATOM 676 N N . GLY A 1 87 ? 24.132 36.686 -23.906 1.00 87.31 87 GLY A N 1
ATOM 677 C CA . GLY A 1 87 ? 23.481 37.322 -25.063 1.00 87.31 87 GLY A CA 1
ATOM 678 C C . GLY A 1 87 ? 24.226 38.568 -25.581 1.00 87.31 87 GLY A C 1
ATOM 679 O O . GLY A 1 87 ? 25.235 38.989 -25.015 1.00 87.31 87 GLY A O 1
ATOM 680 N N . LEU A 1 88 ? 23.694 39.230 -26.620 1.00 82.75 88 LEU A N 1
ATOM 681 C CA . LEU A 1 88 ? 24.373 40.327 -27.345 1.00 82.75 88 LEU A CA 1
ATOM 682 C C . LEU A 1 88 ? 24.810 41.530 -26.488 1.00 82.75 88 LEU A C 1
ATOM 684 O O . LEU A 1 88 ? 25.800 42.188 -26.807 1.00 82.75 88 LEU A O 1
ATOM 688 N N . GLU A 1 89 ? 24.055 41.851 -25.438 1.00 77.06 89 GLU A N 1
ATOM 689 C CA . GLU A 1 89 ? 24.328 42.981 -24.535 1.00 77.06 89 GLU A CA 1
ATOM 690 C C . GLU A 1 89 ? 24.643 42.519 -23.101 1.00 77.06 89 GLU A C 1
ATOM 692 O O . GLU A 1 89 ? 24.617 43.325 -22.165 1.00 77.06 89 GLU A O 1
ATOM 697 N N . SER A 1 90 ? 24.935 41.226 -22.914 1.00 78.62 90 SER A N 1
ATOM 698 C CA . SER A 1 90 ? 25.236 40.664 -21.599 1.00 78.62 90 SER A CA 1
ATOM 699 C C . SER A 1 90 ? 26.735 40.670 -21.282 1.00 78.62 90 SER A C 1
ATOM 701 O O . SER A 1 90 ? 27.580 40.501 -22.156 1.00 78.62 90 SER A O 1
ATOM 703 N N . ASN A 1 91 ? 27.061 40.852 -19.998 1.00 76.00 91 ASN A N 1
ATOM 704 C CA . ASN A 1 91 ? 28.405 40.660 -19.438 1.00 76.00 91 ASN A CA 1
ATOM 705 C C . ASN A 1 91 ? 28.439 39.441 -18.499 1.00 76.00 91 ASN A C 1
ATOM 707 O O . ASN A 1 91 ? 29.198 39.437 -17.524 1.00 76.00 91 ASN A O 1
ATOM 711 N N . ASP A 1 92 ? 27.572 38.454 -18.737 1.00 84.69 92 ASP A N 1
ATOM 712 C CA . ASP A 1 92 ? 27.556 37.226 -17.950 1.00 84.69 92 ASP A CA 1
ATOM 713 C C . ASP A 1 92 ? 28.920 36.536 -18.017 1.00 84.69 92 ASP A C 1
ATOM 715 O O . ASP A 1 92 ? 29.575 36.463 -19.059 1.00 84.69 92 ASP A O 1
ATOM 719 N N . LEU A 1 93 ? 29.389 36.094 -16.853 1.00 89.25 93 LEU A N 1
ATOM 720 C CA . LEU A 1 93 ? 30.688 35.451 -16.731 1.00 89.25 93 LEU A CA 1
ATOM 721 C C . LEU A 1 93 ? 30.566 34.003 -17.186 1.00 89.25 93 LEU A C 1
ATOM 723 O O . LEU A 1 93 ? 29.679 33.295 -16.720 1.00 89.25 93 LEU A O 1
ATOM 727 N N . THR A 1 94 ? 31.506 33.550 -18.006 1.00 93.25 94 THR A N 1
ATOM 728 C CA . THR A 1 94 ? 31.620 32.152 -18.426 1.00 93.25 94 THR A CA 1
ATOM 729 C C . THR A 1 94 ? 32.964 31.559 -18.010 1.00 93.25 94 THR A C 1
ATOM 731 O O . THR A 1 94 ? 33.885 32.258 -17.574 1.00 93.25 94 THR A O 1
ATOM 734 N N . THR A 1 95 ? 33.075 30.240 -18.071 1.00 93.56 95 THR A N 1
ATOM 735 C CA . THR A 1 95 ? 34.293 29.476 -17.802 1.00 93.56 95 THR A CA 1
ATOM 736 C C . THR A 1 95 ? 34.453 28.414 -18.877 1.00 93.56 95 THR A C 1
ATOM 738 O O . THR A 1 95 ? 33.511 27.701 -19.188 1.00 93.56 95 THR A O 1
ATOM 741 N N . THR A 1 96 ? 35.656 28.295 -19.431 1.00 93.50 96 THR A N 1
ATOM 742 C CA . THR A 1 96 ? 35.979 27.244 -20.403 1.00 93.50 96 THR A CA 1
ATOM 743 C C . THR A 1 96 ? 36.230 25.914 -19.697 1.00 93.50 96 THR A C 1
ATOM 745 O O . THR A 1 96 ? 36.955 25.868 -18.696 1.00 93.50 96 THR A O 1
ATOM 748 N N . THR A 1 97 ? 35.678 24.840 -20.247 1.00 93.38 97 THR A N 1
ATOM 749 C CA . THR A 1 97 ? 35.850 23.454 -19.802 1.00 93.38 97 THR A CA 1
ATOM 750 C C . THR A 1 97 ? 36.431 22.608 -20.946 1.00 93.38 97 THR A C 1
ATOM 752 O O . THR A 1 97 ? 36.648 23.118 -22.048 1.00 93.38 97 THR A O 1
ATOM 755 N N . PRO A 1 98 ? 36.786 21.331 -20.715 1.00 90.81 98 PRO A N 1
ATOM 756 C CA . PRO A 1 98 ? 37.229 20.448 -21.794 1.00 90.81 98 PRO A CA 1
ATOM 757 C C . PRO A 1 98 ? 36.177 20.221 -22.889 1.00 90.81 98 PRO A C 1
ATOM 759 O O . PRO A 1 98 ? 36.567 19.895 -24.008 1.00 90.81 98 PRO A O 1
ATOM 762 N N . TRP A 1 99 ? 34.890 20.395 -22.575 1.00 91.50 99 TRP A N 1
ATOM 763 C CA . TRP A 1 99 ? 33.781 20.178 -23.505 1.00 91.50 99 TRP A CA 1
ATOM 764 C C . TRP A 1 99 ? 33.343 21.460 -24.213 1.00 91.50 99 TRP A C 1
ATOM 766 O O . TRP A 1 99 ? 33.039 21.408 -25.396 1.00 91.50 99 TRP A O 1
ATOM 776 N N . GLY A 1 100 ? 33.430 22.616 -23.552 1.00 93.62 100 GLY A N 1
ATOM 777 C CA . GLY A 1 100 ? 33.101 23.891 -24.183 1.00 93.62 100 GLY A CA 1
ATOM 778 C C . GLY A 1 100 ? 33.170 25.071 -23.218 1.00 93.62 100 GLY A C 1
ATOM 779 O O . GLY A 1 100 ? 34.217 25.347 -22.618 1.00 93.62 100 GLY A O 1
ATOM 780 N N . VAL A 1 101 ? 32.074 25.812 -23.091 1.00 94.50 101 VAL A N 1
ATOM 781 C CA . VAL A 1 101 ? 31.945 27.029 -22.289 1.00 94.50 101 VAL A CA 1
ATOM 782 C C . VAL A 1 101 ? 30.672 26.976 -21.447 1.00 94.50 101 VAL A C 1
ATOM 784 O O . VAL A 1 101 ? 29.565 26.985 -21.964 1.00 94.50 101 VAL A O 1
ATOM 787 N N . VAL A 1 102 ? 30.841 27.042 -20.126 1.00 94.75 102 VAL A N 1
ATOM 788 C CA . VAL A 1 102 ? 29.730 27.011 -19.166 1.00 94.75 102 VAL A CA 1
ATOM 789 C C . VAL A 1 102 ? 29.563 28.351 -18.440 1.00 94.75 102 VAL A C 1
ATOM 791 O O . VAL A 1 102 ? 30.557 29.059 -18.212 1.00 94.75 102 VAL A O 1
ATOM 794 N N . PRO A 1 103 ? 28.348 28.737 -18.013 1.00 94.19 103 PRO A N 1
ATOM 795 C CA . PRO A 1 103 ? 28.151 29.914 -17.173 1.00 94.19 103 PRO A CA 1
ATOM 796 C C . PRO A 1 103 ? 28.874 29.803 -15.821 1.00 94.19 103 PRO A C 1
ATOM 798 O O . PRO A 1 103 ? 28.906 28.759 -15.173 1.00 94.19 103 PRO A O 1
ATOM 801 N N . ALA A 1 104 ? 29.434 30.915 -15.347 1.00 91.62 104 ALA A N 1
ATOM 802 C CA . ALA A 1 104 ? 30.149 31.014 -14.070 1.00 91.62 104 ALA A CA 1
ATOM 803 C C . ALA A 1 104 ? 29.323 31.685 -12.956 1.00 91.62 104 ALA A C 1
ATOM 805 O O . ALA A 1 104 ? 29.814 31.885 -11.840 1.00 91.62 104 ALA A O 1
ATOM 806 N N . THR A 1 105 ? 28.085 32.068 -13.252 1.00 87.19 105 THR A N 1
ATOM 807 C CA . THR A 1 105 ? 27.117 32.628 -12.304 1.00 87.19 105 THR A CA 1
ATOM 808 C C . THR A 1 105 ? 26.198 31.527 -11.764 1.00 87.19 105 THR A C 1
ATOM 810 O O . THR A 1 105 ? 26.218 30.391 -12.236 1.00 87.19 105 THR A O 1
ATOM 813 N N . GLN A 1 106 ? 25.414 31.825 -10.726 1.00 84.56 106 GLN A N 1
ATOM 814 C CA . GLN A 1 106 ? 24.387 30.905 -10.234 1.00 84.56 106 GLN A CA 1
ATOM 815 C C . GLN A 1 106 ? 23.063 31.194 -10.948 1.00 84.56 106 GLN A C 1
ATOM 817 O O . GLN A 1 106 ? 22.621 32.344 -10.961 1.00 84.56 106 GLN A O 1
ATOM 822 N N . SER A 1 107 ? 22.414 30.157 -11.482 1.00 85.69 107 SER A N 1
ATOM 823 C CA . SER A 1 107 ? 21.079 30.300 -12.068 1.00 85.69 107 SER A CA 1
ATOM 824 C C . SER A 1 107 ? 20.039 30.658 -11.001 1.00 85.69 107 SER A C 1
ATOM 826 O O . SER A 1 107 ? 20.027 30.091 -9.907 1.00 85.69 107 SER A O 1
ATOM 828 N N . LEU A 1 108 ? 19.159 31.608 -11.325 1.00 85.19 108 LEU A N 1
ATOM 829 C CA . LEU A 1 108 ? 18.010 31.980 -10.490 1.00 85.19 108 LEU A CA 1
ATOM 830 C C . LEU A 1 108 ? 16.715 31.314 -10.967 1.00 85.19 108 LEU A C 1
ATOM 832 O O . LEU A 1 108 ? 15.852 30.991 -10.153 1.00 85.19 108 LEU A O 1
ATOM 836 N N . VAL A 1 109 ? 16.565 31.166 -12.286 1.00 90.94 109 VAL A N 1
ATOM 837 C CA . VAL A 1 109 ? 15.390 30.615 -12.972 1.00 90.94 109 VAL A CA 1
ATOM 838 C C . VAL A 1 109 ? 15.854 29.997 -14.290 1.00 90.94 109 VAL A C 1
ATOM 840 O O . VAL A 1 109 ? 16.696 30.577 -14.973 1.00 90.94 109 VAL A O 1
ATOM 843 N N . TYR A 1 110 ? 15.253 28.872 -14.679 1.00 93.31 110 TYR A N 1
ATOM 844 C CA . TYR A 1 110 ? 15.425 28.260 -16.000 1.00 93.31 110 TYR A CA 1
ATOM 845 C C . TYR A 1 110 ? 14.381 28.783 -16.973 1.00 93.31 110 TYR A C 1
ATOM 847 O O . TYR A 1 110 ? 13.309 28.202 -17.155 1.00 93.31 110 TYR A O 1
ATOM 855 N N . ALA A 1 111 ? 14.679 29.937 -17.552 1.00 92.75 111 ALA A N 1
ATOM 856 C CA . ALA A 1 111 ? 13.876 30.524 -18.604 1.00 92.75 111 ALA A CA 1
ATOM 857 C C . ALA A 1 111 ? 14.765 31.400 -19.474 1.00 92.75 111 ALA A C 1
ATOM 859 O O . ALA A 1 111 ? 15.536 32.217 -18.970 1.00 92.75 111 ALA A O 1
ATOM 860 N N . PHE A 1 112 ? 14.608 31.246 -20.778 1.00 91.88 112 PHE A N 1
ATOM 861 C CA . PHE A 1 112 ? 15.174 32.171 -21.738 1.00 91.88 112 PHE A CA 1
ATOM 862 C C . PHE A 1 112 ? 14.402 33.492 -21.777 1.00 91.88 112 PHE A C 1
ATOM 864 O O . PHE A 1 112 ? 13.230 33.572 -21.390 1.00 91.88 112 PHE A O 1
ATOM 871 N N . ASP A 1 113 ? 15.036 34.518 -22.338 1.00 86.44 113 ASP A N 1
ATOM 872 C CA . ASP A 1 113 ? 14.335 35.733 -22.730 1.00 86.44 113 ASP A CA 1
ATOM 873 C C . ASP A 1 113 ? 13.513 35.541 -24.029 1.00 86.44 113 ASP A C 1
ATOM 875 O O . ASP A 1 113 ? 13.527 34.488 -24.675 1.00 86.44 113 ASP A O 1
ATOM 879 N N . ALA A 1 114 ? 12.723 36.560 -24.384 1.00 86.25 114 ALA A N 1
ATOM 880 C CA . ALA A 1 114 ? 11.877 36.558 -25.581 1.00 86.25 114 ALA A CA 1
ATOM 881 C C . ALA A 1 114 ? 12.585 37.111 -26.839 1.00 86.25 114 ALA A C 1
ATOM 883 O O . ALA A 1 114 ? 11.928 37.337 -27.856 1.00 86.25 114 ALA A O 1
ATOM 884 N N . SER A 1 115 ? 13.888 37.392 -26.769 1.00 89.75 115 SER A N 1
ATOM 885 C CA . SER A 1 115 ? 14.681 37.916 -27.879 1.00 89.75 115 SER A CA 1
ATOM 886 C C . SER A 1 115 ? 15.216 36.762 -28.718 1.00 89.75 115 SER A C 1
ATOM 888 O O . SER A 1 115 ? 16.044 35.981 -28.263 1.00 89.75 115 SER A O 1
ATOM 890 N N . GLU A 1 116 ? 14.785 36.680 -29.976 1.00 89.12 116 GLU A N 1
ATOM 891 C CA . GLU A 1 116 ? 15.249 35.652 -30.919 1.00 89.12 116 GLU A CA 1
ATOM 892 C C . GLU A 1 116 ? 16.772 35.671 -31.090 1.00 89.12 116 GLU A C 1
ATOM 894 O O . GLU A 1 116 ? 17.403 34.622 -31.127 1.00 89.12 116 GLU A O 1
ATOM 899 N N . THR A 1 117 ? 17.378 36.861 -31.104 1.00 89.88 117 THR A N 1
ATOM 900 C CA . THR A 1 117 ? 18.830 36.996 -31.260 1.00 89.88 117 THR A CA 1
ATOM 901 C C . THR A 1 117 ? 19.615 36.573 -30.022 1.00 89.88 117 THR A C 1
ATOM 903 O O . THR A 1 117 ? 20.749 36.136 -30.156 1.00 89.88 117 THR A O 1
ATOM 906 N N . ASN A 1 118 ? 19.045 36.703 -28.819 1.00 90.88 118 ASN A N 1
ATOM 907 C CA . ASN A 1 118 ? 19.698 36.160 -27.626 1.00 90.88 118 ASN A CA 1
ATOM 908 C C . ASN A 1 118 ? 19.472 34.653 -27.538 1.00 90.88 118 ASN A C 1
ATOM 910 O O . ASN A 1 118 ? 20.409 33.938 -27.212 1.00 90.88 118 ASN A O 1
ATOM 914 N N . ARG A 1 119 ? 18.274 34.167 -27.898 1.00 90.94 119 ARG A N 1
ATOM 915 C CA . ARG A 1 119 ? 17.978 32.732 -27.928 1.00 90.94 119 ARG A CA 1
ATOM 916 C C . ARG A 1 119 ? 18.967 31.976 -28.800 1.00 90.94 119 ARG A C 1
ATOM 918 O O . ARG A 1 119 ? 19.544 31.019 -28.321 1.00 90.94 119 ARG A O 1
ATOM 925 N N . SER A 1 120 ? 19.224 32.443 -30.021 1.00 90.50 120 SER A N 1
ATOM 926 C CA . SER A 1 120 ? 20.170 31.785 -30.932 1.00 90.50 120 SER A CA 1
ATOM 927 C C . SER A 1 120 ? 21.624 31.780 -30.442 1.00 90.50 120 SER A C 1
ATOM 929 O O . SER A 1 120 ? 22.452 31.128 -31.053 1.00 90.50 120 SER A O 1
ATOM 931 N N . LEU A 1 121 ? 21.962 32.569 -29.416 1.00 92.25 121 LEU A N 1
ATOM 932 C CA . LEU A 1 121 ? 23.292 32.584 -28.791 1.00 92.25 121 LEU A CA 1
ATOM 933 C C . LEU A 1 121 ? 23.344 31.762 -27.493 1.00 92.25 121 LEU A C 1
ATOM 935 O O . LEU A 1 121 ? 24.411 31.635 -26.904 1.00 92.25 121 LEU A O 1
ATOM 939 N N . GLN A 1 122 ? 22.193 31.301 -27.004 1.00 93.38 122 GLN A N 1
ATOM 940 C CA . GLN A 1 122 ? 22.052 30.604 -25.727 1.00 93.38 122 GLN A CA 1
ATOM 941 C C . GLN A 1 122 ? 21.593 29.154 -25.916 1.00 93.38 122 GLN A C 1
ATOM 943 O O . GLN A 1 122 ? 22.080 28.288 -25.210 1.00 93.38 122 GLN A O 1
ATOM 948 N N . ASP A 1 123 ? 20.678 28.906 -26.853 1.00 94.88 123 ASP A N 1
ATOM 949 C CA . ASP A 1 123 ? 20.125 27.599 -27.250 1.00 94.88 123 ASP A CA 1
ATOM 950 C C . ASP A 1 123 ? 21.137 26.826 -28.117 1.00 94.88 123 ASP A C 1
ATOM 952 O O . ASP A 1 123 ? 20.876 26.561 -29.289 1.00 94.88 123 ASP A O 1
ATOM 956 N N . ILE A 1 124 ? 22.329 26.597 -27.560 1.00 94.81 124 ILE A N 1
ATOM 957 C CA . ILE A 1 124 ? 23.528 26.041 -28.216 1.00 94.81 124 ILE A CA 1
ATOM 958 C C . ILE A 1 124 ? 24.074 24.825 -27.452 1.00 94.81 124 ILE A C 1
ATOM 960 O O . ILE A 1 124 ? 25.275 24.617 -27.348 1.00 94.81 124 ILE A O 1
ATOM 964 N N . GLY A 1 125 ? 23.186 24.067 -26.813 1.00 94.94 125 GLY A N 1
ATOM 965 C CA . GLY A 1 125 ? 23.500 22.767 -26.253 1.00 94.94 125 GLY A CA 1
ATOM 966 C C . GLY A 1 125 ? 24.219 22.760 -24.902 1.00 94.94 125 GLY A C 1
ATOM 967 O O . GLY A 1 125 ? 24.431 23.767 -24.208 1.00 94.94 125 GLY A O 1
ATOM 968 N N . PHE A 1 126 ? 24.579 21.542 -24.489 1.00 95.19 126 PHE A N 1
ATOM 969 C CA . PHE A 1 126 ? 25.234 21.281 -23.213 1.00 95.19 126 PHE A CA 1
ATOM 970 C C . PHE A 1 126 ? 26.693 21.753 -23.166 1.00 95.19 126 PHE A C 1
ATOM 972 O O . PHE A 1 126 ? 27.236 21.950 -22.079 1.00 95.19 126 PHE A O 1
ATOM 979 N N . ASP A 1 127 ? 27.348 21.948 -24.305 1.00 94.38 127 ASP A N 1
ATOM 980 C CA . ASP A 1 127 ? 28.721 22.443 -24.346 1.00 94.38 127 ASP A CA 1
ATOM 981 C C . ASP A 1 127 ? 28.808 23.976 -24.418 1.00 94.38 127 ASP A C 1
ATOM 983 O O . ASP A 1 127 ? 29.846 24.536 -24.064 1.00 94.38 127 ASP A O 1
ATOM 987 N N . GLY A 1 128 ? 27.723 24.668 -24.779 1.00 94.50 128 GLY A N 1
ATOM 988 C CA . GLY A 1 128 ? 27.623 26.124 -24.721 1.00 94.50 128 GLY A CA 1
ATOM 989 C C . GLY A 1 128 ? 28.471 26.848 -25.765 1.00 94.50 128 GLY A C 1
ATOM 990 O O . GLY A 1 128 ? 28.911 27.981 -25.523 1.00 94.50 128 GLY A O 1
ATOM 991 N N . ILE A 1 129 ? 28.744 26.200 -26.895 1.00 94.62 129 ILE A N 1
ATOM 992 C CA . ILE A 1 129 ? 29.483 26.749 -28.035 1.00 94.62 129 ILE A CA 1
ATOM 993 C C . ILE A 1 129 ? 28.728 26.441 -29.335 1.00 94.62 129 ILE A C 1
ATOM 995 O O . ILE A 1 129 ? 27.909 25.548 -29.355 1.00 94.62 129 ILE A O 1
ATOM 999 N N . ASP A 1 130 ? 28.956 27.221 -30.395 1.00 94.12 130 ASP A N 1
ATOM 1000 C CA . ASP A 1 130 ? 28.328 26.960 -31.701 1.00 94.12 130 ASP A CA 1
ATOM 1001 C C . ASP A 1 130 ? 29.153 25.969 -32.542 1.00 94.12 130 ASP A C 1
ATOM 1003 O O . ASP A 1 130 ? 30.359 25.817 -32.305 1.00 94.12 130 ASP A O 1
ATOM 1007 N N . ASP A 1 131 ? 28.561 25.416 -33.608 1.00 94.31 131 ASP A N 1
ATOM 1008 C CA . ASP A 1 131 ? 29.224 24.546 -34.603 1.00 94.31 131 ASP A CA 1
ATOM 1009 C C . ASP A 1 131 ? 30.653 25.002 -34.981 1.00 94.31 131 ASP A C 1
ATOM 1011 O O . ASP A 1 131 ? 31.590 24.219 -35.184 1.00 94.31 131 ASP A O 1
ATOM 1015 N N . SER A 1 132 ? 30.854 26.317 -35.130 1.00 92.94 132 SER A N 1
ATOM 1016 C CA . SER A 1 132 ? 32.132 26.872 -35.578 1.00 92.94 132 SER A CA 1
ATOM 1017 C C . SER A 1 132 ? 33.226 26.731 -34.520 1.00 92.94 132 SER A C 1
ATOM 1019 O O . SER A 1 132 ? 34.395 26.475 -34.845 1.00 92.94 132 SER A O 1
ATOM 1021 N N . LEU A 1 133 ? 32.848 26.894 -33.255 1.00 93.75 133 LEU A N 1
ATOM 1022 C CA . LEU A 1 133 ? 33.701 26.731 -32.092 1.00 93.75 133 LEU A CA 1
ATOM 1023 C C . LEU A 1 133 ? 33.857 25.259 -31.715 1.00 93.75 133 LEU A C 1
ATOM 1025 O O . LEU A 1 133 ? 34.957 24.873 -31.323 1.00 93.75 133 LEU A O 1
ATOM 1029 N N . GLU A 1 134 ? 32.842 24.425 -31.911 1.00 94.88 134 GLU A N 1
ATOM 1030 C CA . GLU A 1 134 ? 32.929 22.979 -31.699 1.00 94.88 134 GLU A CA 1
ATOM 1031 C C . GLU A 1 134 ? 33.998 22.326 -32.579 1.00 94.88 134 GLU A C 1
ATOM 1033 O O . GLU A 1 134 ? 34.863 21.575 -32.106 1.00 94.88 134 GLU A O 1
ATOM 1038 N N . ALA A 1 135 ? 34.010 22.677 -33.869 1.00 91.19 135 ALA A N 1
ATOM 1039 C CA . ALA A 1 135 ? 35.038 22.224 -34.799 1.00 91.19 135 ALA A CA 1
ATOM 1040 C C . ALA A 1 135 ? 36.447 22.658 -34.351 1.00 91.19 135 ALA A C 1
ATOM 1042 O O . ALA A 1 135 ? 37.428 21.937 -34.559 1.00 91.19 135 ALA A O 1
ATOM 1043 N N . ALA A 1 136 ? 36.568 23.833 -33.722 1.00 91.00 136 ALA A N 1
ATOM 1044 C CA . ALA A 1 136 ? 37.827 24.324 -33.164 1.00 91.00 136 ALA A CA 1
ATOM 1045 C C . ALA A 1 136 ? 38.202 23.637 -31.837 1.00 91.00 136 ALA A C 1
ATOM 1047 O O . ALA A 1 136 ? 39.394 23.464 -31.564 1.00 91.00 136 ALA A O 1
ATOM 1048 N N . GLN A 1 137 ? 37.208 23.231 -31.043 1.00 89.44 137 GLN A N 1
ATOM 1049 C CA . GLN A 1 137 ? 37.354 22.498 -29.783 1.00 89.44 137 GLN A CA 1
ATOM 1050 C C . GLN A 1 137 ? 37.820 21.051 -30.014 1.00 89.44 137 GLN A C 1
ATOM 1052 O O . GLN A 1 137 ? 38.507 20.473 -29.169 1.00 89.44 137 GLN A O 1
ATOM 1057 N N . GLY A 1 138 ? 37.538 20.497 -31.195 1.00 88.50 138 GLY A N 1
ATOM 1058 C CA . GLY A 1 138 ? 38.019 19.184 -31.624 1.00 88.50 138 GLY A CA 1
ATOM 1059 C C . GLY A 1 138 ? 36.940 18.107 -31.675 1.00 88.50 138 GLY A C 1
ATOM 1060 O O . GLY A 1 138 ? 37.286 16.923 -31.749 1.00 88.50 138 GLY A O 1
ATOM 1061 N N . TYR A 1 139 ? 35.663 18.498 -31.669 1.00 92.25 139 TYR A N 1
ATOM 1062 C CA . TYR A 1 139 ? 34.587 17.601 -32.066 1.00 92.25 139 TYR A CA 1
ATOM 1063 C C . TYR A 1 139 ? 34.784 17.148 -33.518 1.00 92.25 139 TYR A C 1
ATOM 1065 O O . TYR A 1 139 ? 35.349 17.855 -34.356 1.00 92.25 139 TYR A O 1
ATOM 1073 N N . ASN A 1 140 ? 34.409 15.902 -33.796 1.00 91.06 140 ASN A N 1
ATOM 1074 C CA . ASN A 1 140 ? 34.776 15.197 -35.025 1.00 91.06 140 ASN A CA 1
ATOM 1075 C C . ASN A 1 140 ? 33.572 14.611 -35.774 1.00 91.06 140 ASN A C 1
ATOM 1077 O O . ASN A 1 140 ? 33.730 13.618 -36.491 1.00 91.06 140 ASN A O 1
ATOM 1081 N N . GLY A 1 141 ? 32.389 15.193 -35.581 1.00 90.44 141 GLY A N 1
ATOM 1082 C CA . GLY A 1 141 ? 31.217 14.982 -36.419 1.00 90.44 141 GLY A CA 1
ATOM 1083 C C . GLY A 1 141 ? 31.341 15.641 -37.803 1.00 90.44 141 GLY A C 1
ATOM 1084 O O . GLY A 1 141 ? 32.428 16.074 -38.211 1.00 90.44 141 GLY A O 1
ATOM 1085 N N . PRO A 1 142 ? 30.244 15.658 -38.574 1.00 91.19 142 PRO A N 1
ATOM 1086 C CA . PRO A 1 142 ? 30.146 16.391 -39.829 1.00 91.19 142 PRO A CA 1
ATOM 1087 C C . PRO A 1 142 ? 30.472 17.889 -39.669 1.00 91.19 142 PRO A C 1
ATOM 1089 O O . PRO A 1 142 ? 30.259 18.448 -38.601 1.00 91.19 142 PRO A O 1
ATOM 1092 N N . PRO A 1 143 ? 30.974 18.573 -40.716 1.00 89.81 143 PRO A N 1
ATOM 1093 C CA . PRO A 1 143 ? 31.289 20.006 -40.646 1.00 89.81 143 PRO A CA 1
ATOM 1094 C C . PRO A 1 143 ? 30.114 20.918 -40.275 1.00 89.81 143 PRO A C 1
ATOM 1096 O O . PRO A 1 143 ? 30.345 22.041 -39.839 1.00 89.81 143 PRO A O 1
ATOM 1099 N N . GLU A 1 144 ? 28.895 20.467 -40.549 1.00 92.44 144 GLU A N 1
ATOM 1100 C CA . GLU A 1 144 ? 27.633 21.148 -40.267 1.00 92.44 144 GLU A CA 1
ATOM 1101 C C . GLU A 1 144 ? 27.023 20.831 -38.899 1.00 92.44 144 GLU A C 1
ATOM 1103 O O . GLU A 1 144 ? 25.992 21.410 -38.600 1.00 92.44 144 GLU A O 1
ATOM 1108 N N . ASP A 1 145 ? 27.597 19.879 -38.160 1.00 94.62 145 ASP A N 1
ATOM 1109 C CA . ASP A 1 145 ? 27.150 19.468 -36.823 1.00 94.62 145 ASP A CA 1
ATOM 1110 C C . ASP A 1 145 ? 28.297 18.713 -36.113 1.00 94.62 145 ASP A C 1
ATOM 1112 O O . ASP A 1 145 ? 28.286 17.473 -36.030 1.00 94.62 145 ASP A O 1
ATOM 1116 N N . PRO A 1 146 ? 29.396 19.400 -35.737 1.00 94.81 146 PRO A N 1
ATOM 1117 C CA . PRO A 1 146 ? 30.581 18.728 -35.217 1.00 94.81 146 PRO A CA 1
ATOM 1118 C C . PRO A 1 146 ? 30.319 17.942 -33.927 1.00 94.81 146 PRO A C 1
ATOM 1120 O O . PRO A 1 146 ? 30.875 16.839 -33.797 1.00 94.81 146 PRO A O 1
ATOM 1123 N N . ALA A 1 147 ? 29.506 18.460 -33.001 1.00 94.88 147 ALA A N 1
ATOM 1124 C CA . ALA A 1 147 ? 29.144 17.798 -31.750 1.00 94.88 147 ALA A CA 1
ATOM 1125 C C . ALA A 1 147 ? 27.965 16.815 -31.870 1.00 94.88 147 ALA A C 1
ATOM 1127 O O . ALA A 1 147 ? 27.810 15.985 -30.971 1.00 94.88 147 ALA A O 1
ATOM 1128 N N . LEU A 1 148 ? 27.245 16.766 -32.997 1.00 95.44 148 LEU A N 1
ATOM 1129 C CA . LEU A 1 148 ? 26.088 15.881 -33.231 1.00 95.44 148 LEU A CA 1
ATOM 1130 C C . LEU A 1 148 ? 24.875 16.194 -32.345 1.00 95.44 148 LEU A C 1
ATOM 1132 O O . LEU A 1 148 ? 24.104 15.290 -32.007 1.00 95.44 148 LEU A O 1
ATOM 1136 N N . ASP A 1 149 ? 24.722 17.439 -31.925 1.00 95.69 149 ASP A N 1
ATOM 1137 C CA . ASP A 1 149 ? 23.714 17.922 -30.985 1.00 95.69 149 ASP A CA 1
ATOM 1138 C C . ASP A 1 149 ? 22.777 18.977 -31.589 1.00 95.69 149 ASP A C 1
ATOM 1140 O O . ASP A 1 149 ? 21.919 19.498 -30.871 1.00 95.69 149 ASP A O 1
ATOM 1144 N N . ASN A 1 150 ? 22.848 19.206 -32.904 1.00 95.81 150 ASN A N 1
ATOM 1145 C CA . ASN A 1 150 ? 21.890 20.026 -33.635 1.00 95.81 150 ASN A CA 1
ATOM 1146 C C . ASN A 1 150 ? 20.490 19.394 -33.669 1.00 95.81 150 ASN A C 1
ATOM 1148 O O . ASN A 1 150 ? 20.302 18.234 -34.058 1.00 95.81 150 ASN A O 1
ATOM 1152 N N . PHE A 1 151 ? 19.468 20.165 -33.302 1.00 95.94 151 PHE A N 1
ATOM 1153 C CA . PHE A 1 151 ? 18.070 19.744 -33.327 1.00 95.94 151 PHE A CA 1
ATOM 1154 C C . PHE A 1 151 ? 17.454 19.821 -34.727 1.00 95.94 151 PHE A C 1
ATOM 1156 O O . PHE A 1 151 ? 17.520 20.836 -35.425 1.00 95.94 151 PHE A O 1
ATOM 1163 N N . GLN A 1 152 ? 16.707 18.778 -35.102 1.00 93.75 152 GLN A N 1
ATOM 1164 C CA . GLN A 1 152 ? 15.848 18.809 -36.284 1.00 93.75 152 GLN A CA 1
ATOM 1165 C C . GLN A 1 152 ? 14.404 18.419 -35.954 1.00 93.75 152 GLN A C 1
ATOM 1167 O O . GLN A 1 152 ? 14.105 17.308 -35.509 1.00 93.75 152 GLN A O 1
ATOM 1172 N N . TYR A 1 153 ? 13.457 19.307 -36.273 1.00 94.81 153 TYR A N 1
ATOM 1173 C CA . TYR A 1 153 ? 12.037 18.995 -36.135 1.00 94.81 153 TYR A CA 1
ATOM 1174 C C . TYR A 1 153 ? 11.631 17.818 -37.039 1.00 94.81 153 TYR A C 1
ATOM 1176 O O . TYR A 1 153 ? 11.905 17.810 -38.240 1.00 94.81 153 TYR A O 1
ATOM 1184 N N . TYR A 1 154 ? 10.893 16.848 -36.492 1.00 93.44 154 TYR A N 1
ATOM 1185 C CA . TYR A 1 154 ? 10.591 15.576 -37.167 1.00 93.44 154 TYR A CA 1
ATOM 1186 C C . TYR A 1 154 ? 9.808 15.706 -38.497 1.00 93.44 154 TYR A C 1
ATOM 1188 O O . TYR A 1 154 ? 9.785 14.779 -39.312 1.00 93.44 154 TYR A O 1
ATOM 1196 N N . LEU A 1 155 ? 9.137 16.838 -38.759 1.00 92.81 155 LEU A N 1
ATOM 1197 C CA . LEU A 1 155 ? 8.502 17.094 -40.063 1.00 92.81 155 LEU A CA 1
ATOM 1198 C C . LEU A 1 155 ? 9.467 17.639 -41.122 1.00 92.81 155 LEU A C 1
ATOM 1200 O O . LEU A 1 155 ? 9.178 17.473 -42.308 1.00 92.81 155 LEU A O 1
ATOM 1204 N N . ASN A 1 156 ? 10.587 18.235 -40.707 1.00 91.50 156 ASN A N 1
ATOM 1205 C CA . ASN A 1 156 ? 11.605 18.810 -41.589 1.00 91.50 156 ASN A CA 1
ATOM 1206 C C . ASN A 1 156 ? 12.592 17.763 -42.114 1.00 91.50 156 ASN A C 1
ATOM 1208 O O . ASN A 1 156 ? 13.255 17.997 -43.122 1.00 91.50 156 ASN A O 1
ATOM 1212 N N . ARG A 1 157 ? 12.663 16.598 -41.464 1.00 91.06 157 ARG A N 1
ATOM 1213 C CA . ARG A 1 157 ? 13.470 15.468 -41.914 1.00 91.06 157 ARG A CA 1
ATOM 1214 C C . ARG A 1 157 ? 12.690 14.594 -42.896 1.00 91.06 157 ARG A C 1
ATOM 1216 O O . ARG A 1 157 ? 11.531 14.236 -42.666 1.00 91.06 157 ARG A O 1
ATOM 1223 N N . GLU A 1 158 ? 13.321 14.245 -44.011 1.00 92.19 158 GLU A N 1
ATOM 1224 C CA . GLU A 1 158 ? 12.773 13.273 -44.957 1.00 92.19 158 GLU A CA 1
ATOM 1225 C C . GLU A 1 158 ? 13.064 11.841 -44.484 1.00 92.19 158 GLU A C 1
ATOM 1227 O O . GLU A 1 158 ? 14.082 11.581 -43.850 1.00 92.19 158 GLU A O 1
ATOM 1232 N N . GLY A 1 159 ? 12.167 10.901 -44.789 1.00 93.25 159 GLY A N 1
ATOM 1233 C CA . GLY A 1 159 ? 12.306 9.499 -44.385 1.00 93.25 159 GLY A CA 1
ATOM 1234 C C . GLY A 1 159 ? 11.037 8.910 -43.776 1.00 93.25 159 GLY A C 1
ATOM 1235 O O . GLY A 1 159 ? 9.962 9.533 -43.787 1.00 93.25 159 GLY A O 1
ATOM 1236 N N . GLY A 1 160 ? 11.173 7.680 -43.276 1.00 91.75 160 GLY A N 1
ATOM 1237 C CA . GLY A 1 160 ? 10.150 7.001 -42.491 1.00 91.75 160 GLY A CA 1
ATOM 1238 C C . GLY A 1 160 ? 9.970 7.637 -41.113 1.00 91.75 160 GLY A C 1
ATOM 1239 O O . GLY A 1 160 ? 10.556 8.670 -40.791 1.00 91.75 160 GLY A O 1
ATOM 1240 N N . ILE A 1 161 ? 9.086 7.055 -40.300 1.00 91.44 161 ILE A N 1
ATOM 1241 C CA . ILE A 1 161 ? 8.758 7.630 -38.989 1.00 91.44 161 ILE A CA 1
ATOM 1242 C C . ILE A 1 161 ? 9.981 7.600 -38.070 1.00 91.44 161 ILE A C 1
ATOM 1244 O O . ILE A 1 161 ? 10.259 8.603 -37.436 1.00 91.44 161 ILE A O 1
ATOM 1248 N N . LEU A 1 162 ? 10.727 6.495 -38.011 1.00 91.69 162 LEU A N 1
ATOM 1249 C CA . LEU A 1 162 ? 11.874 6.376 -37.104 1.00 91.69 162 LEU A CA 1
ATOM 1250 C C . LEU A 1 162 ? 13.021 7.306 -37.505 1.00 91.69 162 LEU A C 1
ATOM 1252 O O . LEU A 1 162 ? 13.613 7.953 -36.646 1.00 91.69 162 LEU A O 1
ATOM 1256 N N . GLU A 1 163 ? 13.287 7.426 -38.806 1.00 92.25 163 GLU A N 1
ATOM 1257 C CA . GLU A 1 163 ? 14.350 8.275 -39.338 1.00 92.25 163 GLU A CA 1
ATOM 1258 C C . GLU A 1 163 ? 14.105 9.748 -39.021 1.00 92.25 163 GLU A C 1
ATOM 1260 O O . GLU A 1 163 ? 15.054 10.483 -38.763 1.00 92.25 163 GLU A O 1
ATOM 1265 N N . ARG A 1 164 ? 12.837 10.171 -38.990 1.00 94.56 164 ARG A N 1
ATOM 1266 C CA . ARG A 1 164 ? 12.429 11.542 -38.664 1.00 94.56 164 ARG A CA 1
ATOM 1267 C C . ARG A 1 164 ? 12.741 11.966 -37.233 1.00 94.56 164 ARG A C 1
ATOM 1269 O O . ARG A 1 164 ? 12.861 13.159 -36.993 1.00 94.56 164 ARG A O 1
ATOM 1276 N N . TYR A 1 165 ? 12.848 11.024 -36.299 1.00 94.69 165 TYR A N 1
ATOM 1277 C CA . TYR A 1 165 ? 13.085 11.316 -34.883 1.00 94.69 165 TYR A CA 1
ATOM 1278 C C . TYR A 1 165 ? 14.555 11.190 -34.460 1.00 94.69 165 TYR A C 1
ATOM 1280 O O . TYR A 1 165 ? 14.827 11.352 -33.275 1.00 94.69 165 TYR A O 1
ATOM 1288 N N . ILE A 1 166 ? 15.489 10.914 -35.383 1.00 92.69 166 ILE A N 1
ATOM 1289 C CA . ILE A 1 166 ? 16.914 10.712 -35.049 1.00 92.69 166 ILE A CA 1
ATOM 1290 C C . ILE A 1 166 ? 17.490 11.930 -34.306 1.00 92.69 166 ILE A C 1
ATOM 1292 O O . ILE A 1 166 ? 18.002 11.754 -33.207 1.00 92.69 166 ILE A O 1
ATOM 1296 N N . ASP A 1 167 ? 17.292 13.141 -34.836 1.00 93.69 167 ASP A N 1
ATOM 1297 C CA . ASP A 1 167 ? 17.861 14.383 -34.274 1.00 93.69 167 ASP A CA 1
ATOM 1298 C C . ASP A 1 167 ? 16.821 15.202 -33.481 1.00 93.69 167 ASP A C 1
ATOM 1300 O O . ASP A 1 167 ? 16.986 16.390 -33.221 1.00 93.69 167 ASP A O 1
ATOM 1304 N N . PHE A 1 168 ? 15.681 14.601 -33.120 1.00 95.06 168 PHE A N 1
ATOM 1305 C CA . PHE A 1 168 ? 14.596 15.330 -32.447 1.00 95.06 168 PHE A CA 1
ATOM 1306 C C . PHE A 1 168 ? 14.873 15.588 -30.954 1.00 95.06 168 PHE A C 1
ATOM 1308 O O . PHE A 1 168 ? 14.262 16.470 -30.358 1.00 95.06 168 PHE A O 1
ATOM 1315 N N . ASN A 1 169 ? 15.757 14.801 -30.336 1.00 94.38 169 ASN A N 1
ATOM 1316 C CA . ASN A 1 169 ? 16.100 14.925 -28.912 1.00 94.38 169 ASN A CA 1
ATOM 1317 C C . ASN A 1 169 ? 17.395 15.714 -28.669 1.00 94.38 169 ASN A C 1
ATOM 1319 O O . ASN A 1 169 ? 17.842 15.796 -27.529 1.00 94.38 169 ASN A O 1
ATOM 1323 N N . ASN A 1 170 ? 17.994 16.231 -29.736 1.00 95.50 170 ASN A N 1
ATOM 1324 C CA . ASN A 1 170 ? 19.192 17.050 -29.701 1.00 95.50 170 ASN A CA 1
ATOM 1325 C C . ASN A 1 170 ? 18.887 18.442 -29.115 1.00 95.50 170 ASN A C 1
ATOM 1327 O O . ASN A 1 170 ? 17.718 18.840 -29.029 1.00 95.50 170 ASN A O 1
ATOM 1331 N N . THR A 1 171 ? 19.919 19.132 -28.639 1.00 95.06 171 THR A N 1
ATOM 1332 C CA . THR A 1 171 ? 19.790 20.284 -27.736 1.00 95.06 171 THR A CA 1
ATOM 1333 C C . THR A 1 171 ? 19.991 21.625 -28.429 1.00 95.06 171 THR A C 1
ATOM 1335 O O . THR A 1 171 ? 19.173 22.517 -28.229 1.00 95.06 171 THR A O 1
ATOM 1338 N N . GLU A 1 172 ? 20.975 21.764 -29.320 1.00 95.94 172 GLU A N 1
ATOM 1339 C CA . GLU A 1 172 ? 21.190 23.024 -30.035 1.00 95.94 172 GLU A CA 1
ATOM 1340 C C . GLU A 1 172 ? 19.995 23.343 -30.945 1.00 95.94 172 GLU A C 1
ATOM 1342 O O . GLU A 1 172 ? 19.585 22.543 -31.788 1.00 95.94 172 GLU A O 1
ATOM 1347 N N . GLY A 1 173 ? 19.404 24.527 -30.773 1.00 94.06 173 GLY A N 1
ATOM 1348 C CA . GLY A 1 173 ? 18.268 24.990 -31.570 1.00 94.06 173 GLY A CA 1
ATOM 1349 C C . GLY A 1 173 ? 16.931 24.309 -31.251 1.00 94.06 173 GLY A C 1
ATOM 1350 O O . GLY A 1 173 ? 15.982 24.413 -32.042 1.00 94.06 173 GLY A O 1
ATOM 1351 N N . ASN A 1 174 ? 16.813 23.595 -30.128 1.00 94.94 174 ASN A N 1
ATOM 1352 C CA . ASN A 1 174 ? 15.603 22.851 -29.782 1.00 94.94 174 ASN A CA 1
ATOM 1353 C C . ASN A 1 174 ? 14.482 23.720 -29.180 1.00 94.94 174 ASN A C 1
ATOM 1355 O O . ASN A 1 174 ? 13.362 23.225 -28.974 1.00 94.94 174 ASN A O 1
ATOM 1359 N N . SER A 1 175 ? 14.744 25.011 -28.939 1.00 94.25 175 SER A N 1
ATOM 1360 C CA . SER A 1 175 ? 13.823 25.943 -28.290 1.00 94.25 175 SER A CA 1
ATOM 1361 C C . SER A 1 175 ? 13.630 27.284 -29.043 1.00 94.25 175 SER A C 1
ATOM 1363 O O . SER A 1 175 ? 13.666 28.367 -28.443 1.00 94.25 175 SER A O 1
ATOM 1365 N N . PRO A 1 176 ? 13.297 27.275 -30.353 1.00 92.00 176 PRO A N 1
ATOM 1366 C CA . PRO A 1 176 ? 13.109 28.483 -31.153 1.00 92.00 176 PRO A CA 1
ATOM 1367 C C . PRO A 1 176 ? 11.975 29.382 -30.635 1.00 92.00 176 PRO A C 1
ATOM 1369 O O . PRO A 1 176 ? 10.923 28.925 -30.177 1.00 92.00 176 PRO A O 1
ATOM 1372 N N . VAL A 1 177 ? 12.154 30.699 -30.785 1.00 89.19 177 VAL A N 1
ATOM 1373 C CA . VAL A 1 177 ? 11.146 31.711 -30.411 1.00 89.19 177 VAL A CA 1
ATOM 1374 C C . VAL A 1 177 ? 9.958 31.706 -31.378 1.00 89.19 177 VAL A C 1
ATOM 1376 O O . VAL A 1 177 ? 8.801 31.823 -30.962 1.00 89.19 177 VAL A O 1
ATOM 1379 N N . THR A 1 178 ? 10.230 31.566 -32.676 1.00 85.44 178 THR A N 1
ATOM 1380 C CA . THR A 1 178 ? 9.207 31.549 -33.725 1.00 85.44 178 THR A CA 1
ATOM 1381 C C . THR A 1 178 ? 8.757 30.115 -33.990 1.00 85.44 178 THR A C 1
ATOM 1383 O O . THR A 1 178 ? 9.557 29.271 -34.371 1.00 85.44 178 THR A O 1
ATOM 1386 N N . VAL A 1 179 ? 7.458 29.839 -33.836 1.00 88.44 179 VAL A N 1
ATOM 1387 C CA . VAL A 1 179 ? 6.882 28.505 -34.073 1.00 88.44 179 VAL A CA 1
ATOM 1388 C C . VAL A 1 179 ? 5.877 28.528 -35.222 1.00 88.44 179 VAL A C 1
ATOM 1390 O O . VAL A 1 179 ? 5.003 29.395 -35.297 1.00 88.44 179 VAL A O 1
ATOM 1393 N N . THR A 1 180 ? 5.966 27.545 -36.114 1.00 87.38 180 THR A N 1
ATOM 1394 C CA . THR A 1 180 ? 5.022 27.324 -37.217 1.00 87.38 180 THR A CA 1
ATOM 1395 C C . THR A 1 180 ? 4.423 25.916 -37.144 1.00 87.38 180 THR A C 1
ATOM 1397 O O . THR A 1 180 ? 4.736 25.140 -36.249 1.00 87.38 180 THR A O 1
ATOM 1400 N N . ASN A 1 181 ? 3.530 25.549 -38.067 1.00 81.69 181 ASN A N 1
ATOM 1401 C CA . ASN A 1 181 ? 2.987 24.182 -38.095 1.00 81.69 181 ASN A CA 1
ATOM 1402 C C . ASN A 1 181 ? 4.030 23.128 -38.493 1.00 81.69 181 ASN A C 1
ATOM 1404 O O . ASN A 1 181 ? 3.863 21.959 -38.160 1.00 81.69 181 ASN A O 1
ATOM 1408 N N . THR A 1 182 ? 5.058 23.530 -39.238 1.00 83.19 182 THR A N 1
ATOM 1409 C CA . THR A 1 182 ? 6.071 22.632 -39.804 1.00 83.19 182 THR A CA 1
ATOM 1410 C C . THR A 1 182 ? 7.441 22.823 -39.178 1.00 83.19 182 THR A C 1
ATOM 1412 O O . THR A 1 182 ? 8.345 22.095 -39.538 1.00 83.19 182 THR A O 1
ATOM 1415 N N . ASP A 1 183 ? 7.602 23.775 -38.263 1.00 84.38 183 ASP A N 1
ATOM 1416 C CA . ASP A 1 183 ? 8.893 24.093 -37.663 1.00 84.38 183 ASP A CA 1
ATOM 1417 C C . ASP A 1 183 ? 8.699 24.606 -36.236 1.00 84.38 183 ASP A C 1
ATOM 1419 O O . ASP A 1 183 ? 8.028 25.625 -36.027 1.00 84.38 183 ASP A O 1
ATOM 1423 N N . ARG A 1 184 ? 9.161 23.826 -35.255 1.00 90.81 184 ARG A N 1
ATOM 1424 C CA . ARG A 1 184 ? 8.923 24.034 -33.821 1.00 90.81 184 ARG A CA 1
ATOM 1425 C C . ARG A 1 184 ? 10.024 23.375 -33.004 1.00 90.81 184 ARG A C 1
ATOM 1427 O O . ARG A 1 184 ? 10.496 22.308 -33.379 1.00 90.81 184 ARG A O 1
ATOM 1434 N N . GLY A 1 185 ? 10.287 23.943 -31.834 1.00 90.69 185 GLY A N 1
ATOM 1435 C CA . GLY A 1 185 ? 11.085 23.299 -30.798 1.00 90.69 185 GLY A CA 1
ATOM 1436 C C . GLY A 1 185 ? 10.433 22.080 -30.165 1.00 90.69 185 GLY A C 1
ATOM 1437 O O . GLY A 1 185 ? 9.203 21.926 -30.196 1.00 90.69 185 GLY A O 1
ATOM 1438 N N . SER A 1 186 ? 11.264 21.250 -29.539 1.00 92.19 186 SER A N 1
ATOM 1439 C CA . SER A 1 186 ? 10.836 20.201 -28.609 1.00 92.19 186 SER A CA 1
ATOM 1440 C C . SER A 1 186 ? 10.447 20.791 -27.244 1.00 92.19 186 SER A C 1
ATOM 1442 O O . SER A 1 186 ? 9.547 20.270 -26.579 1.00 92.19 186 SER A O 1
ATOM 1444 N N . THR A 1 187 ? 11.054 21.920 -26.859 1.00 92.94 187 THR A N 1
ATOM 1445 C CA . THR A 1 187 ? 10.872 22.593 -25.567 1.00 92.94 187 THR A CA 1
ATOM 1446 C C . THR A 1 187 ? 10.863 24.122 -25.718 1.00 92.94 187 THR A C 1
ATOM 1448 O O . THR A 1 187 ? 11.086 24.678 -26.788 1.00 92.94 187 THR A O 1
ATOM 1451 N N . THR A 1 188 ? 10.520 24.830 -24.641 1.00 92.44 188 THR A N 1
ATOM 1452 C CA . THR A 1 188 ? 10.703 26.292 -24.511 1.00 92.44 188 THR A CA 1
ATOM 1453 C C . THR A 1 188 ? 11.621 26.652 -23.345 1.00 92.44 188 THR A C 1
ATOM 1455 O O . THR A 1 188 ? 11.754 27.827 -23.000 1.00 92.44 188 THR A O 1
ATOM 1458 N N . LEU A 1 189 ? 12.126 25.635 -22.655 1.00 94.25 189 LEU A N 1
ATOM 1459 C CA . LEU A 1 189 ? 12.980 25.744 -21.485 1.00 94.25 189 LEU A CA 1
ATOM 1460 C C . LEU A 1 189 ? 14.422 25.497 -21.920 1.00 94.25 189 LEU A C 1
ATOM 1462 O O . LEU A 1 189 ? 14.594 24.679 -22.817 1.00 94.25 189 LEU A O 1
ATOM 1466 N N . PRO A 1 190 ? 15.401 26.153 -21.280 1.00 94.75 190 PRO A N 1
ATOM 1467 C CA . PRO A 1 190 ? 16.806 25.856 -21.520 1.00 94.75 190 PRO A CA 1
ATOM 1468 C C . PRO A 1 190 ? 17.129 24.425 -21.113 1.00 94.75 190 PRO A C 1
ATOM 1470 O O . PRO A 1 190 ? 16.582 23.926 -20.116 1.00 94.75 190 PRO A O 1
ATOM 1473 N N . ASP A 1 191 ? 18.048 23.815 -21.843 1.00 95.38 191 ASP A N 1
ATOM 1474 C CA . ASP A 1 191 ? 18.701 22.589 -21.433 1.00 95.38 191 ASP A CA 1
ATOM 1475 C C . ASP A 1 191 ? 19.691 22.886 -20.304 1.00 95.38 191 ASP A C 1
ATOM 1477 O O . ASP A 1 191 ? 20.448 23.865 -20.302 1.00 95.38 191 ASP A O 1
ATOM 1481 N N . VAL A 1 192 ? 19.589 22.077 -19.249 1.00 95.00 192 VAL A N 1
ATOM 1482 C CA . VAL A 1 192 ? 20.300 22.286 -17.987 1.00 95.00 192 VAL A CA 1
ATOM 1483 C C . VAL A 1 192 ? 20.739 20.954 -17.395 1.00 95.00 192 VAL A C 1
ATOM 1485 O O . VAL A 1 192 ? 19.976 19.986 -17.382 1.00 95.00 192 VAL A O 1
ATOM 1488 N N . GLU A 1 193 ? 21.938 20.923 -16.823 1.00 94.56 193 GLU A N 1
ATOM 1489 C CA . GLU A 1 193 ? 22.460 19.793 -16.040 1.00 94.56 193 GLU A CA 1
ATOM 1490 C C . GLU A 1 193 ? 21.896 19.827 -14.607 1.00 94.56 193 GLU A C 1
ATOM 1492 O O . GLU A 1 193 ? 22.596 19.984 -13.607 1.00 94.56 193 GLU A O 1
ATOM 1497 N N . ASP A 1 194 ? 20.565 19.796 -14.536 1.00 93.62 194 ASP A N 1
ATOM 1498 C CA . ASP A 1 194 ? 19.733 19.800 -13.329 1.00 93.62 194 ASP A CA 1
ATOM 1499 C C . ASP A 1 194 ? 18.353 19.231 -13.689 1.00 93.62 194 ASP A C 1
ATOM 1501 O O . ASP A 1 194 ? 17.383 19.939 -13.989 1.00 93.62 194 ASP A O 1
ATOM 1505 N N . VAL A 1 195 ? 18.290 17.904 -13.729 1.00 92.44 195 VAL A N 1
ATOM 1506 C CA . VAL A 1 195 ? 17.142 17.123 -14.191 1.00 92.44 195 VAL A CA 1
ATOM 1507 C C . VAL A 1 195 ? 16.017 17.139 -13.151 1.00 92.44 195 VAL A C 1
ATOM 1509 O O . VAL A 1 195 ? 14.835 17.057 -13.510 1.00 92.44 195 VAL A O 1
ATOM 1512 N N . ASN A 1 196 ? 16.338 17.228 -11.857 1.00 91.50 196 ASN A N 1
ATOM 1513 C CA . ASN A 1 196 ? 15.339 17.316 -10.784 1.00 91.50 196 ASN A CA 1
ATOM 1514 C C . ASN A 1 196 ? 14.857 18.756 -10.495 1.00 91.50 196 ASN A C 1
ATOM 1516 O O . ASN A 1 196 ? 13.820 18.926 -9.847 1.00 91.50 196 ASN A O 1
ATOM 1520 N N . ARG A 1 197 ? 15.540 19.770 -11.040 1.00 90.81 197 ARG A N 1
ATOM 1521 C CA . ARG A 1 197 ? 15.268 21.208 -10.890 1.00 90.81 197 ARG A CA 1
ATOM 1522 C C . ARG A 1 197 ? 15.386 21.714 -9.456 1.00 90.81 197 ARG A C 1
ATOM 1524 O O . ARG A 1 197 ? 14.634 22.607 -9.055 1.00 90.81 197 ARG A O 1
ATOM 1531 N N . ASP A 1 198 ? 16.322 21.171 -8.685 1.00 90.12 198 ASP A N 1
ATOM 1532 C CA . ASP A 1 198 ? 16.605 21.612 -7.315 1.00 90.12 198 ASP A CA 1
ATOM 1533 C C . ASP A 1 198 ? 17.572 22.812 -7.232 1.00 90.12 198 ASP A C 1
ATOM 1535 O O . ASP A 1 198 ? 17.900 23.281 -6.139 1.00 90.12 198 ASP A O 1
ATOM 1539 N N . LEU A 1 199 ? 17.957 23.363 -8.391 1.00 90.00 199 LEU A N 1
ATOM 1540 C CA . LEU A 1 199 ? 18.902 24.467 -8.590 1.00 90.00 199 LEU A CA 1
ATOM 1541 C C . LEU A 1 199 ? 20.363 24.106 -8.320 1.00 90.00 199 LEU A C 1
ATOM 1543 O O . LEU A 1 199 ? 21.252 24.923 -8.581 1.00 90.00 199 LEU A O 1
ATOM 1547 N N . THR A 1 200 ? 20.649 22.879 -7.904 1.00 89.31 200 THR A N 1
ATOM 1548 C CA . THR A 1 200 ? 22.000 22.335 -7.779 1.00 89.31 200 THR A CA 1
ATOM 1549 C C . THR A 1 200 ? 22.269 21.327 -8.896 1.00 89.31 200 THR A C 1
ATOM 1551 O O . THR A 1 200 ? 21.451 21.174 -9.793 1.00 89.31 200 THR A O 1
ATOM 1554 N N . MET A 1 201 ? 23.481 20.786 -8.963 1.00 91.06 201 MET A N 1
ATOM 1555 C CA . MET A 1 201 ? 23.805 19.689 -9.875 1.00 91.06 201 MET A CA 1
ATOM 1556 C C . MET A 1 201 ? 24.332 18.557 -9.016 1.00 91.06 201 MET A C 1
ATOM 1558 O O . MET A 1 201 ? 25.314 18.737 -8.283 1.00 91.06 201 MET A O 1
ATOM 1562 N N . ASN A 1 202 ? 23.681 17.404 -9.079 1.00 91.06 202 ASN A N 1
ATOM 1563 C CA . ASN A 1 202 ? 24.154 16.222 -8.391 1.00 91.06 202 ASN A CA 1
ATOM 1564 C C . ASN A 1 202 ? 25.242 15.531 -9.222 1.00 91.06 202 ASN A C 1
ATOM 1566 O O . ASN A 1 202 ? 25.001 15.136 -10.352 1.00 91.06 202 ASN A O 1
ATOM 1570 N N . THR A 1 203 ? 26.435 15.337 -8.662 1.00 91.94 203 THR A N 1
ATOM 1571 C CA . THR A 1 203 ? 27.541 14.604 -9.319 1.00 91.94 203 THR A CA 1
ATOM 1572 C C . THR A 1 203 ? 27.762 13.209 -8.733 1.00 91.94 203 THR A C 1
ATOM 1574 O O . THR A 1 203 ? 28.697 12.491 -9.097 1.00 91.94 203 THR A O 1
ATOM 1577 N N . ILE A 1 204 ? 26.925 12.808 -7.775 1.00 91.81 204 ILE A N 1
ATOM 1578 C CA . ILE A 1 204 ? 27.077 11.556 -7.043 1.00 91.81 204 ILE A CA 1
ATOM 1579 C C . ILE A 1 204 ? 26.403 10.429 -7.820 1.00 91.81 204 ILE A C 1
ATOM 1581 O O . ILE A 1 204 ? 25.214 10.472 -8.121 1.00 91.81 204 ILE A O 1
ATOM 1585 N N . ASN A 1 205 ? 27.165 9.363 -8.056 1.00 94.31 205 ASN A N 1
ATOM 1586 C CA . ASN A 1 205 ? 26.649 8.094 -8.552 1.00 94.31 205 ASN A CA 1
ATOM 1587 C C . ASN A 1 205 ? 26.519 7.106 -7.388 1.00 94.31 205 ASN A C 1
ATOM 1589 O O . ASN A 1 205 ? 27.522 6.596 -6.892 1.00 94.31 205 ASN A O 1
ATOM 1593 N N . SER A 1 206 ? 25.287 6.853 -6.958 1.00 96.25 206 SER A N 1
ATOM 1594 C CA . SER A 1 206 ? 24.918 5.878 -5.933 1.00 96.25 206 SER A CA 1
ATOM 1595 C C . SER A 1 206 ? 23.558 5.270 -6.291 1.00 96.25 206 SER A C 1
ATOM 1597 O O . SER A 1 206 ? 22.518 5.885 -6.052 1.00 96.25 206 SER A O 1
ATOM 1599 N N . TYR A 1 207 ? 23.557 4.109 -6.948 1.00 96.62 207 TYR A N 1
ATOM 1600 C CA . TYR A 1 207 ? 22.357 3.520 -7.552 1.00 96.62 207 TYR A CA 1
ATOM 1601 C C . TYR A 1 207 ? 22.419 1.994 -7.626 1.00 96.62 207 TYR A C 1
ATOM 1603 O O . TYR A 1 207 ? 23.496 1.398 -7.655 1.00 96.62 207 TYR A O 1
ATOM 1611 N N . PHE A 1 208 ? 21.242 1.381 -7.704 1.00 97.69 208 PHE A N 1
ATOM 1612 C CA . PHE A 1 208 ? 21.057 -0.026 -8.041 1.00 97.69 208 PHE A CA 1
ATOM 1613 C C . PHE A 1 208 ? 20.981 -0.189 -9.559 1.00 97.69 208 PHE A C 1
ATOM 1615 O O . PHE A 1 208 ? 20.314 0.605 -10.224 1.00 97.69 208 PHE A O 1
ATOM 1622 N N . GLU A 1 209 ? 21.664 -1.191 -10.107 1.00 97.25 209 GLU A N 1
ATOM 1623 C CA . GLU A 1 209 ? 21.649 -1.534 -11.533 1.00 97.25 209 GLU A CA 1
ATOM 1624 C C . GLU A 1 209 ? 20.854 -2.826 -11.770 1.00 97.25 209 GLU A C 1
ATOM 1626 O O . GLU A 1 209 ? 21.066 -3.828 -11.089 1.00 97.25 209 GLU A O 1
ATOM 1631 N N . TYR A 1 210 ? 19.976 -2.815 -12.772 1.00 97.19 210 TYR A N 1
ATOM 1632 C CA . TYR A 1 210 ? 19.162 -3.951 -13.205 1.00 97.19 210 TYR A CA 1
ATOM 1633 C C . TYR A 1 210 ? 19.435 -4.227 -14.680 1.00 97.19 210 TYR A C 1
ATOM 1635 O O . TYR A 1 210 ? 19.090 -3.408 -15.533 1.00 97.19 210 TYR A O 1
ATOM 1643 N N . ARG A 1 211 ? 20.036 -5.379 -14.996 1.00 97.00 211 ARG A N 1
ATOM 1644 C CA . ARG A 1 211 ? 20.305 -5.800 -16.380 1.00 97.00 211 ARG A CA 1
ATOM 1645 C C . ARG A 1 211 ? 19.243 -6.774 -16.867 1.00 97.00 211 ARG A C 1
ATOM 1647 O O . ARG A 1 211 ? 19.164 -7.908 -16.397 1.00 97.00 211 ARG A O 1
ATOM 1654 N N . ILE A 1 212 ? 18.427 -6.329 -17.816 1.00 96.25 212 ILE A N 1
ATOM 1655 C CA . ILE A 1 212 ? 17.293 -7.087 -18.343 1.00 96.25 212 ILE A CA 1
ATOM 1656 C C . ILE A 1 212 ? 17.664 -7.600 -19.738 1.00 96.25 212 ILE A C 1
ATOM 1658 O O . ILE A 1 212 ? 17.834 -6.795 -20.659 1.00 96.25 212 ILE A O 1
ATOM 1662 N N . PRO A 1 213 ? 17.790 -8.924 -19.928 1.00 95.19 213 PRO A N 1
ATOM 1663 C CA . PRO A 1 213 ? 18.123 -9.482 -21.228 1.00 95.19 213 PRO A CA 1
ATOM 1664 C C . PRO A 1 213 ? 16.935 -9.352 -22.186 1.00 95.19 213 PRO A C 1
ATOM 1666 O O . PRO A 1 213 ? 15.832 -9.824 -21.907 1.00 95.19 213 PRO A O 1
ATOM 1669 N N . ILE A 1 214 ? 17.183 -8.764 -23.353 1.00 94.62 214 ILE A N 1
ATOM 1670 C CA . ILE A 1 214 ? 16.232 -8.684 -24.461 1.00 94.62 214 ILE A CA 1
ATOM 1671 C C . ILE A 1 214 ? 16.768 -9.581 -25.571 1.00 94.62 214 ILE A C 1
ATOM 1673 O O . ILE A 1 214 ? 17.844 -9.339 -26.117 1.00 94.62 214 ILE A O 1
ATOM 1677 N N . ARG A 1 215 ? 16.055 -10.670 -25.866 1.00 93.62 215 ARG A N 1
ATOM 1678 C CA . ARG A 1 215 ? 16.547 -11.722 -26.761 1.00 93.62 215 ARG A CA 1
ATOM 1679 C C . ARG A 1 215 ? 15.463 -12.252 -27.697 1.00 93.62 215 ARG A C 1
ATOM 1681 O O . ARG A 1 215 ? 14.287 -12.223 -27.339 1.00 93.62 215 ARG A O 1
ATOM 1688 N N . PRO A 1 216 ? 15.836 -12.794 -28.867 1.00 91.50 216 PRO A N 1
ATOM 1689 C CA . PRO A 1 216 ? 14.888 -13.503 -29.713 1.00 91.50 216 PRO A CA 1
ATOM 1690 C C . PRO A 1 216 ? 14.313 -14.731 -28.998 1.00 91.50 216 PRO A C 1
ATOM 1692 O O . PRO A 1 216 ? 15.010 -15.392 -28.226 1.00 91.50 216 PRO A O 1
ATOM 1695 N N . ASN A 1 217 ? 13.072 -15.093 -29.330 1.00 90.44 217 ASN A N 1
ATOM 1696 C CA . ASN A 1 217 ? 12.371 -16.264 -28.785 1.00 90.44 217 ASN A CA 1
ATOM 1697 C C . ASN A 1 217 ? 12.175 -16.239 -27.258 1.00 90.44 217 ASN A C 1
ATOM 1699 O O . ASN A 1 217 ? 12.170 -17.298 -26.632 1.00 90.44 217 ASN A O 1
ATOM 1703 N N . THR A 1 218 ? 11.993 -15.055 -26.662 1.00 93.00 218 THR A N 1
ATOM 1704 C CA . THR A 1 218 ? 11.626 -14.925 -25.244 1.00 93.00 218 THR A CA 1
ATOM 1705 C C . THR A 1 218 ? 10.407 -15.782 -24.907 1.00 93.00 218 THR A C 1
ATOM 1707 O O . THR A 1 218 ? 9.442 -15.802 -25.673 1.00 93.00 218 THR A O 1
ATOM 1710 N N . THR A 1 219 ? 10.434 -16.489 -23.780 1.00 90.50 219 THR A N 1
ATOM 1711 C CA . THR A 1 219 ? 9.323 -17.339 -23.318 1.00 90.50 219 THR A CA 1
ATOM 1712 C C . THR A 1 219 ? 8.821 -16.914 -21.943 1.00 90.50 219 THR A C 1
ATOM 1714 O O . THR A 1 219 ? 9.508 -16.188 -21.236 1.00 90.50 219 THR A O 1
ATOM 1717 N N . ILE A 1 220 ? 7.647 -17.408 -21.539 1.00 84.06 220 ILE A N 1
ATOM 1718 C CA . ILE A 1 220 ? 7.079 -17.164 -20.201 1.00 84.06 220 ILE A CA 1
ATOM 1719 C C . ILE A 1 220 ? 7.966 -17.685 -19.055 1.00 84.06 220 ILE A C 1
ATOM 1721 O O . ILE A 1 220 ? 7.840 -17.248 -17.923 1.00 84.06 220 ILE A O 1
ATOM 1725 N N . ASN A 1 221 ? 8.881 -18.615 -19.348 1.00 83.94 221 ASN A N 1
ATOM 1726 C CA . ASN A 1 221 ? 9.819 -19.160 -18.365 1.00 83.94 221 ASN A CA 1
ATOM 1727 C C . ASN A 1 221 ? 11.104 -18.325 -18.247 1.00 83.94 221 ASN A C 1
ATOM 1729 O O . ASN A 1 221 ? 12.013 -18.691 -17.501 1.00 83.94 221 ASN A O 1
ATOM 1733 N N . ASP A 1 222 ? 11.227 -17.250 -19.026 1.00 88.62 222 ASP A N 1
ATOM 1734 C CA . ASP A 1 222 ? 12.384 -16.372 -18.968 1.00 88.62 222 ASP A CA 1
ATOM 1735 C C . ASP A 1 222 ? 12.291 -15.450 -17.751 1.00 88.62 222 ASP A C 1
ATOM 1737 O O . ASP A 1 222 ? 11.209 -15.045 -17.326 1.00 88.62 222 ASP A O 1
ATOM 1741 N N . ARG A 1 223 ? 13.450 -15.089 -17.190 1.00 86.88 223 ARG A N 1
ATOM 1742 C CA . ARG A 1 223 ? 13.518 -14.218 -16.012 1.00 86.88 223 ARG A CA 1
ATOM 1743 C C . ARG A 1 223 ? 12.776 -12.905 -16.272 1.00 86.88 223 ARG A C 1
ATOM 1745 O O . ARG A 1 223 ? 12.966 -12.286 -17.317 1.00 86.88 223 ARG A O 1
ATOM 1752 N N . TYR A 1 224 ? 11.989 -12.488 -15.282 1.00 89.81 224 TYR A N 1
ATOM 1753 C CA . TYR A 1 224 ? 11.148 -11.286 -15.286 1.00 89.81 224 TYR A CA 1
ATOM 1754 C C . TYR A 1 224 ? 9.951 -11.309 -16.240 1.00 89.81 224 TYR A C 1
ATOM 1756 O O . TYR A 1 224 ? 9.172 -10.362 -16.202 1.00 89.81 224 TYR A O 1
ATOM 1764 N N . VAL A 1 225 ? 9.765 -12.337 -17.073 1.00 89.88 225 VAL A N 1
ATOM 1765 C CA . VAL A 1 225 ? 8.621 -12.397 -17.991 1.00 89.88 225 VAL A CA 1
ATOM 1766 C C . VAL A 1 225 ? 7.408 -12.955 -17.259 1.00 89.88 225 VAL A C 1
ATOM 1768 O O . VAL A 1 225 ? 7.441 -14.081 -16.773 1.00 89.88 225 VAL A O 1
ATOM 1771 N N . THR A 1 226 ? 6.336 -12.170 -17.190 1.00 84.12 226 THR A N 1
ATOM 1772 C CA . THR A 1 226 ? 5.108 -12.543 -16.464 1.00 84.12 226 THR A CA 1
ATOM 1773 C C . THR A 1 226 ? 3.938 -12.867 -17.375 1.00 84.12 226 THR A C 1
ATOM 1775 O O . THR A 1 226 ? 3.074 -13.646 -16.988 1.00 84.12 226 THR A O 1
ATOM 1778 N N . ASP A 1 227 ? 3.898 -12.293 -18.578 1.00 85.75 227 ASP A N 1
ATOM 1779 C CA . ASP A 1 227 ? 2.838 -12.551 -19.551 1.00 85.75 227 ASP A CA 1
ATOM 1780 C C . ASP A 1 227 ? 3.316 -12.266 -20.983 1.00 85.75 227 ASP A C 1
ATOM 1782 O O . ASP A 1 227 ? 4.238 -11.474 -21.217 1.00 85.75 227 ASP A O 1
ATOM 1786 N N . ILE A 1 228 ? 2.687 -12.922 -21.958 1.00 89.12 228 ILE A N 1
ATOM 1787 C CA . ILE A 1 228 ? 2.941 -12.738 -23.387 1.00 89.12 228 ILE A CA 1
ATOM 1788 C C . ILE A 1 228 ? 1.598 -12.683 -24.125 1.00 89.12 228 ILE A C 1
ATOM 1790 O O . ILE A 1 228 ? 0.877 -13.674 -24.214 1.00 89.12 228 ILE A O 1
ATOM 1794 N N . SER A 1 229 ? 1.296 -11.533 -24.731 1.00 87.69 229 SER A N 1
ATOM 1795 C CA . SER A 1 229 ? 0.105 -11.334 -25.563 1.00 87.69 229 SER A CA 1
ATOM 1796 C C . SER A 1 229 ? 0.473 -11.348 -27.045 1.00 87.69 229 SER A C 1
ATOM 1798 O O . SER A 1 229 ? 1.095 -10.416 -27.565 1.00 87.69 229 SER A O 1
ATOM 1800 N N . GLU A 1 230 ? 0.058 -12.402 -27.742 1.00 89.25 230 GLU A N 1
ATOM 1801 C CA . GLU A 1 230 ? 0.300 -12.606 -29.172 1.00 89.25 230 GLU A CA 1
ATOM 1802 C C . GLU A 1 230 ? -0.990 -12.496 -29.993 1.00 89.25 230 GLU A C 1
ATOM 1804 O O . GLU A 1 230 ? -2.092 -12.790 -29.529 1.00 89.25 230 GLU A O 1
ATOM 1809 N N . GLY A 1 231 ? -0.867 -12.056 -31.244 1.00 87.75 231 GLY A N 1
ATOM 1810 C CA . GLY A 1 231 ? -1.978 -12.044 -32.191 1.00 87.75 231 GLY A CA 1
ATOM 1811 C C . GLY A 1 231 ? -1.649 -11.290 -33.472 1.00 87.75 231 GLY A C 1
ATOM 1812 O O . GLY A 1 231 ? -0.487 -11.035 -33.779 1.00 87.75 231 GLY A O 1
ATOM 1813 N N . THR A 1 232 ? -2.682 -10.890 -34.207 1.00 87.62 232 THR A N 1
ATOM 1814 C CA . THR A 1 232 ? -2.550 -9.973 -35.343 1.00 87.62 232 THR A CA 1
ATOM 1815 C C . THR A 1 232 ? -3.063 -8.583 -34.980 1.00 87.62 232 THR A C 1
ATOM 1817 O O . THR A 1 232 ? -3.899 -8.413 -34.086 1.00 87.62 232 THR A O 1
ATOM 1820 N N . THR A 1 233 ? -2.528 -7.555 -35.634 1.00 85.81 233 THR A N 1
ATOM 1821 C CA . THR A 1 233 ? -3.059 -6.195 -35.528 1.00 85.81 233 THR A CA 1
ATOM 1822 C C . THR A 1 233 ? -4.441 -6.109 -36.183 1.00 85.81 233 THR A C 1
ATOM 1824 O O . THR A 1 233 ? -4.732 -6.876 -37.105 1.00 85.81 233 THR A O 1
ATOM 1827 N N . PRO A 1 234 ? -5.276 -5.129 -35.788 1.00 85.31 234 PRO A N 1
ATOM 1828 C CA . PRO A 1 234 ? -6.386 -4.686 -36.626 1.00 85.31 234 PRO A CA 1
ATOM 1829 C C . PRO A 1 234 ? -5.899 -4.273 -38.023 1.00 85.31 234 PRO A C 1
ATOM 1831 O O . PRO A 1 234 ? -4.700 -4.046 -38.225 1.00 85.31 234 PRO A O 1
ATOM 1834 N N . ASP A 1 235 ? -6.831 -4.136 -38.968 1.00 89.56 235 ASP A N 1
ATOM 1835 C CA . ASP A 1 235 ? -6.517 -3.676 -40.322 1.00 89.56 235 ASP A CA 1
ATOM 1836 C C . ASP A 1 235 ? -5.823 -2.309 -40.267 1.00 89.56 235 ASP A C 1
ATOM 1838 O O . ASP A 1 235 ? -6.396 -1.303 -39.835 1.00 89.56 235 ASP A O 1
ATOM 1842 N N . LEU A 1 236 ? -4.561 -2.280 -40.692 1.00 90.25 236 LEU A N 1
ATOM 1843 C CA . LEU A 1 236 ? -3.777 -1.056 -40.780 1.00 90.25 236 LEU A CA 1
ATOM 1844 C C . LEU A 1 236 ? -4.328 -0.160 -41.905 1.00 90.25 236 LEU A C 1
ATOM 1846 O O . LEU A 1 236 ? -5.028 -0.644 -42.797 1.00 90.25 236 LEU A O 1
ATOM 1850 N N . PRO A 1 237 ? -3.977 1.141 -41.955 1.00 90.38 237 PRO A N 1
ATOM 1851 C CA . PRO A 1 237 ? -4.438 2.047 -43.016 1.00 90.38 237 PRO A CA 1
ATOM 1852 C C . PRO A 1 237 ? -4.123 1.579 -44.449 1.00 90.38 237 PRO A C 1
ATOM 1854 O O . PRO A 1 237 ? -4.778 1.999 -45.399 1.00 90.38 237 PRO A O 1
ATOM 1857 N N . ASN A 1 238 ? -3.125 0.707 -44.610 1.00 88.69 238 ASN A N 1
ATOM 1858 C CA . ASN A 1 238 ? -2.744 0.083 -45.879 1.00 88.69 238 ASN A CA 1
ATOM 1859 C C . ASN A 1 238 ? -3.509 -1.228 -46.186 1.00 88.69 238 ASN A C 1
ATOM 1861 O O . ASN A 1 238 ? -3.222 -1.872 -47.192 1.00 88.69 238 ASN A O 1
ATOM 1865 N N . GLY A 1 239 ? -4.452 -1.637 -45.331 1.00 88.31 239 GLY A N 1
ATOM 1866 C CA . GLY A 1 239 ? -5.248 -2.860 -45.452 1.00 88.31 239 GLY A CA 1
ATOM 1867 C C . GLY A 1 239 ? -4.516 -4.155 -45.087 1.00 88.31 239 GLY A C 1
ATOM 1868 O O . GLY A 1 239 ? -5.040 -5.233 -45.353 1.00 88.31 239 GLY A O 1
ATOM 1869 N N . THR A 1 240 ? -3.308 -4.075 -44.522 1.00 90.94 240 THR A N 1
ATOM 1870 C CA . THR A 1 240 ? -2.544 -5.251 -44.070 1.00 90.94 240 THR A CA 1
ATOM 1871 C C . THR A 1 240 ? -2.723 -5.494 -42.575 1.00 90.94 240 THR A C 1
ATOM 1873 O O . THR A 1 240 ? -3.050 -4.578 -41.822 1.00 90.94 240 THR A O 1
ATOM 1876 N N . GLN A 1 241 ? -2.483 -6.732 -42.151 1.00 89.50 241 GLN A N 1
ATOM 1877 C CA . GLN A 1 241 ? -2.364 -7.105 -40.746 1.00 89.50 241 GLN A CA 1
ATOM 1878 C C . GLN A 1 241 ? -0.935 -7.568 -40.492 1.00 89.50 241 GLN A C 1
ATOM 1880 O O . GLN A 1 241 ? -0.360 -8.286 -41.313 1.00 89.50 241 GLN A O 1
ATOM 1885 N N . LEU A 1 242 ? -0.369 -7.149 -39.366 1.00 87.94 242 LEU A N 1
ATOM 1886 C CA . LEU A 1 242 ? 0.953 -7.570 -38.918 1.00 87.94 242 LEU A CA 1
ATOM 1887 C C . LEU A 1 242 ? 0.812 -8.462 -37.691 1.00 87.94 242 LEU A C 1
ATOM 1889 O O . LEU A 1 242 ? -0.172 -8.372 -36.954 1.00 87.94 242 LEU A O 1
ATOM 1893 N N . ASN A 1 243 ? 1.801 -9.320 -37.463 1.00 88.75 243 ASN A N 1
ATOM 1894 C CA . ASN A 1 243 ? 1.895 -10.026 -36.194 1.00 88.75 243 ASN A CA 1
ATOM 1895 C C . ASN A 1 243 ? 2.208 -9.005 -35.096 1.00 88.75 243 ASN A C 1
ATOM 1897 O O . ASN A 1 243 ? 3.004 -8.092 -35.300 1.00 88.75 243 ASN A O 1
ATOM 1901 N N . ARG A 1 244 ? 1.578 -9.156 -33.933 1.00 89.25 244 ARG A N 1
ATOM 1902 C CA . ARG A 1 244 ? 1.907 -8.407 -32.723 1.00 89.25 244 ARG A CA 1
ATOM 1903 C C . ARG A 1 244 ? 2.273 -9.389 -31.627 1.00 89.25 244 ARG A C 1
ATOM 1905 O O . ARG A 1 244 ? 1.609 -10.412 -31.458 1.00 89.25 244 ARG A O 1
ATOM 1912 N N . ARG A 1 245 ? 3.291 -9.032 -30.861 1.00 92.69 245 ARG A N 1
ATOM 1913 C CA . ARG A 1 245 ? 3.718 -9.769 -29.682 1.00 92.69 245 ARG A CA 1
ATOM 1914 C C . ARG A 1 245 ? 4.143 -8.765 -28.630 1.00 92.69 245 ARG A C 1
ATOM 1916 O O . ARG A 1 245 ? 5.068 -7.992 -28.855 1.00 92.69 245 ARG A O 1
ATOM 1923 N N . TRP A 1 246 ? 3.407 -8.733 -27.532 1.00 93.25 246 TRP A N 1
ATOM 1924 C CA . TRP A 1 246 ? 3.676 -7.881 -26.384 1.00 93.25 246 TRP A CA 1
ATOM 1925 C C . TRP A 1 246 ? 4.147 -8.759 -25.242 1.00 93.25 246 TRP A C 1
ATOM 1927 O O . TRP A 1 246 ? 3.496 -9.751 -24.928 1.00 93.25 246 TRP A O 1
ATOM 1937 N N . ILE A 1 247 ? 5.277 -8.400 -24.652 1.00 93.94 247 ILE A N 1
ATOM 1938 C CA . ILE A 1 247 ? 5.893 -9.141 -23.559 1.00 93.94 247 ILE A CA 1
ATOM 1939 C C . ILE A 1 247 ? 5.840 -8.246 -22.329 1.00 93.94 247 ILE A C 1
ATOM 1941 O O . ILE A 1 247 ? 6.288 -7.095 -22.374 1.00 93.94 247 ILE A O 1
ATOM 1945 N N . GLN A 1 248 ? 5.271 -8.766 -21.249 1.00 92.38 248 GLN A N 1
ATOM 1946 C CA . GLN A 1 248 ? 5.264 -8.094 -19.962 1.00 92.38 248 GLN A CA 1
ATOM 1947 C C . GLN A 1 248 ? 6.509 -8.496 -19.183 1.00 92.38 248 GLN A C 1
ATOM 1949 O O . GLN A 1 248 ? 6.752 -9.682 -18.954 1.00 92.38 248 GLN A O 1
ATOM 1954 N N . TYR A 1 249 ? 7.278 -7.496 -18.769 1.00 93.69 249 TYR A N 1
ATOM 1955 C CA . TYR A 1 249 ? 8.388 -7.662 -17.848 1.00 93.69 249 TYR A CA 1
ATOM 1956 C C . TYR A 1 249 ? 8.028 -7.057 -16.497 1.00 93.69 249 TYR A C 1
ATOM 1958 O O . TYR A 1 249 ? 7.515 -5.938 -16.430 1.00 93.69 249 TYR A O 1
ATOM 1966 N N . LYS A 1 250 ? 8.350 -7.779 -15.427 1.00 90.94 250 LYS A N 1
ATOM 1967 C CA . LYS A 1 250 ? 8.203 -7.353 -14.038 1.00 90.94 250 LYS A CA 1
ATOM 1968 C C . LYS A 1 250 ? 9.510 -7.624 -13.298 1.00 90.94 250 LYS A C 1
ATOM 1970 O O . LYS A 1 250 ? 9.892 -8.772 -13.084 1.00 90.94 250 LYS A O 1
ATOM 1975 N N . ILE A 1 251 ? 10.207 -6.556 -12.929 1.00 93.19 251 ILE A N 1
ATOM 1976 C CA . ILE A 1 251 ? 11.532 -6.603 -12.312 1.00 93.19 251 ILE A CA 1
ATOM 1977 C C . ILE A 1 251 ? 11.394 -6.228 -10.834 1.00 93.19 251 ILE A C 1
ATOM 1979 O O . ILE A 1 251 ? 11.075 -5.069 -10.552 1.00 93.19 251 ILE A O 1
ATOM 1983 N N . PRO A 1 252 ? 11.624 -7.160 -9.891 1.00 90.38 252 PRO A N 1
ATOM 1984 C CA . PRO A 1 252 ? 11.641 -6.858 -8.465 1.00 90.38 252 PRO A CA 1
ATOM 1985 C C . PRO A 1 252 ? 12.800 -5.927 -8.124 1.00 90.38 252 PRO A C 1
ATOM 1987 O O . PRO A 1 252 ? 13.940 -6.176 -8.515 1.00 90.38 252 PRO A O 1
ATOM 1990 N N . LEU A 1 253 ? 12.535 -4.881 -7.344 1.00 90.50 253 LEU A N 1
ATOM 1991 C CA . LEU A 1 253 ? 13.578 -3.950 -6.918 1.00 90.50 253 LEU A CA 1
ATOM 1992 C C . LEU A 1 253 ? 14.623 -4.618 -6.018 1.00 90.50 253 LEU A C 1
ATOM 1994 O O . LEU A 1 253 ? 15.790 -4.240 -6.060 1.00 90.50 253 LEU A O 1
ATOM 1998 N N . SER A 1 254 ? 14.238 -5.635 -5.250 1.00 85.62 254 SER A N 1
ATOM 1999 C CA . SER A 1 254 ? 15.165 -6.418 -4.427 1.00 85.62 254 SER A CA 1
ATOM 2000 C C . SER A 1 254 ? 16.177 -7.228 -5.245 1.00 85.62 254 SER A C 1
ATOM 2002 O O . SER A 1 254 ? 17.232 -7.571 -4.721 1.00 85.62 254 SER A O 1
ATOM 2004 N N . ASP A 1 255 ? 15.883 -7.515 -6.515 1.00 89.94 255 ASP A N 1
ATOM 2005 C CA . ASP A 1 255 ? 16.679 -8.383 -7.385 1.00 89.94 255 ASP A CA 1
ATOM 2006 C C . ASP A 1 255 ? 17.602 -7.573 -8.313 1.00 89.94 255 ASP A C 1
ATOM 2008 O O . ASP A 1 255 ? 17.576 -7.696 -9.540 1.00 89.94 255 ASP A O 1
ATOM 2012 N N . PHE A 1 256 ? 18.399 -6.683 -7.718 1.00 92.88 256 PHE A N 1
ATOM 2013 C CA . PHE A 1 256 ? 19.370 -5.866 -8.445 1.00 92.88 256 PHE A CA 1
ATOM 2014 C C . PHE A 1 256 ? 20.622 -6.673 -8.818 1.00 92.88 256 PHE A C 1
ATOM 2016 O O . PHE A 1 256 ? 21.072 -7.557 -8.091 1.00 92.88 256 PHE A O 1
ATOM 2023 N N . THR A 1 257 ? 21.214 -6.353 -9.968 1.00 93.62 257 THR A N 1
ATOM 2024 C CA . THR A 1 257 ? 22.456 -6.971 -10.452 1.00 93.62 257 THR A CA 1
ATOM 2025 C C . THR A 1 257 ? 23.681 -6.445 -9.707 1.00 93.62 257 THR A C 1
ATOM 2027 O O . THR A 1 257 ? 24.574 -7.225 -9.381 1.00 93.62 257 THR A O 1
ATOM 2030 N N . ASP A 1 258 ? 23.732 -5.137 -9.443 1.00 95.00 258 ASP A N 1
ATOM 2031 C CA . ASP A 1 258 ? 24.834 -4.500 -8.718 1.00 95.00 258 ASP A CA 1
ATOM 2032 C C . ASP A 1 258 ? 24.358 -3.267 -7.930 1.00 95.00 258 ASP A C 1
ATOM 2034 O O . ASP A 1 258 ? 23.338 -2.652 -8.260 1.00 95.00 258 ASP A O 1
ATOM 2038 N N . ALA A 1 259 ? 25.107 -2.904 -6.890 1.00 95.31 259 ALA A N 1
ATOM 2039 C CA . ALA A 1 259 ? 24.896 -1.720 -6.065 1.00 95.31 259 ALA A CA 1
ATOM 2040 C C . ALA A 1 259 ? 26.141 -0.825 -6.130 1.00 95.31 259 ALA A C 1
ATOM 2042 O O . ALA A 1 259 ? 27.167 -1.080 -5.493 1.00 95.31 259 ALA A O 1
ATOM 2043 N N . ILE A 1 260 ? 26.050 0.259 -6.898 1.00 95.81 260 ILE A N 1
ATOM 2044 C CA . ILE A 1 260 ? 27.168 1.170 -7.147 1.00 95.81 260 ILE A CA 1
ATOM 2045 C C . ILE A 1 260 ? 27.136 2.324 -6.145 1.00 95.81 260 ILE A C 1
ATOM 2047 O O . ILE A 1 260 ? 26.076 2.825 -5.779 1.00 95.81 260 ILE A O 1
ATOM 2051 N N . GLY A 1 261 ? 28.312 2.770 -5.693 1.00 90.75 261 GLY A N 1
ATOM 2052 C CA . GLY A 1 261 ? 28.437 3.987 -4.883 1.00 90.75 261 GLY A CA 1
ATOM 2053 C C . GLY A 1 261 ? 27.909 3.872 -3.451 1.00 90.75 261 GLY A C 1
ATOM 2054 O O . GLY A 1 261 ? 27.541 4.884 -2.857 1.00 90.75 261 GLY A O 1
ATOM 2055 N N . GLY A 1 262 ? 27.859 2.657 -2.894 1.00 89.88 262 GLY A N 1
ATOM 2056 C CA . GLY A 1 262 ? 27.534 2.419 -1.483 1.00 89.88 262 GLY A CA 1
ATOM 2057 C C . GLY A 1 262 ? 26.059 2.591 -1.116 1.00 89.88 262 GLY A C 1
ATOM 2058 O O . GLY A 1 262 ? 25.765 2.831 0.053 1.00 89.88 262 GLY A O 1
ATOM 2059 N N . VAL A 1 263 ? 25.145 2.491 -2.086 1.00 91.75 263 VAL A N 1
ATOM 2060 C CA . VAL A 1 263 ? 23.701 2.467 -1.821 1.00 91.75 263 VAL A CA 1
ATOM 2061 C C . VAL A 1 263 ? 23.328 1.216 -1.013 1.00 91.75 263 VAL A C 1
ATOM 2063 O O . VAL A 1 263 ? 23.837 0.127 -1.275 1.00 91.75 263 VAL A O 1
ATOM 2066 N N . THR A 1 264 ? 22.470 1.373 -0.001 1.00 90.62 264 THR A N 1
ATOM 2067 C CA . THR A 1 264 ? 22.092 0.276 0.913 1.00 90.62 264 THR A CA 1
ATOM 2068 C C . THR A 1 264 ? 20.594 0.025 1.005 1.00 90.62 264 THR A C 1
ATOM 2070 O O . THR A 1 264 ? 20.196 -1.062 1.406 1.00 90.62 264 THR A O 1
ATOM 2073 N N . ASP A 1 265 ? 19.763 1.022 0.700 1.00 91.38 265 ASP A N 1
ATOM 2074 C CA . ASP A 1 265 ? 18.308 0.930 0.808 1.00 91.38 265 ASP A CA 1
ATOM 2075 C C . ASP A 1 265 ? 17.603 1.796 -0.249 1.00 91.38 265 ASP A C 1
ATOM 2077 O O . ASP A 1 265 ? 18.234 2.604 -0.935 1.00 91.38 265 ASP A O 1
ATOM 2081 N N . PHE A 1 266 ? 16.283 1.628 -0.376 1.00 92.25 266 PHE A N 1
ATOM 2082 C CA . PHE A 1 266 ? 15.449 2.347 -1.344 1.00 92.25 266 PHE A CA 1
ATOM 2083 C C . PHE A 1 266 ? 14.758 3.591 -0.758 1.00 92.25 266 PHE A C 1
ATOM 2085 O O . PHE A 1 266 ? 13.706 4.025 -1.238 1.00 92.25 266 PHE A O 1
ATOM 2092 N N . ARG A 1 267 ? 15.307 4.197 0.303 1.00 93.12 267 ARG A N 1
ATOM 2093 C CA . ARG A 1 267 ? 14.691 5.381 0.936 1.00 93.12 267 ARG A CA 1
ATOM 2094 C C . ARG A 1 267 ? 14.960 6.681 0.181 1.00 93.12 267 ARG A C 1
ATOM 2096 O O . ARG A 1 267 ? 14.264 7.664 0.427 1.00 93.12 267 ARG A O 1
ATOM 2103 N N . SER A 1 268 ? 15.969 6.702 -0.691 1.00 91.62 268 SER A N 1
ATOM 2104 C CA . SER A 1 268 ? 16.380 7.886 -1.454 1.00 91.62 268 SER A CA 1
ATOM 2105 C C . SER A 1 268 ? 16.753 7.522 -2.895 1.00 91.62 268 SER A C 1
ATOM 2107 O O . SER A 1 268 ? 17.924 7.429 -3.258 1.00 91.62 268 SER A O 1
ATOM 2109 N N . ILE A 1 269 ? 15.728 7.326 -3.721 1.00 94.38 269 ILE A N 1
ATOM 2110 C CA . ILE A 1 269 ? 15.833 7.046 -5.154 1.00 94.38 269 ILE A CA 1
ATOM 2111 C C . ILE A 1 269 ? 15.365 8.278 -5.936 1.00 94.38 269 ILE A C 1
ATOM 2113 O O . ILE A 1 269 ? 14.172 8.496 -6.118 1.00 94.38 269 ILE A O 1
ATOM 2117 N N . SER A 1 270 ? 16.306 9.117 -6.366 1.00 93.25 270 SER A N 1
ATOM 2118 C CA . SER A 1 270 ? 15.996 10.419 -6.980 1.00 93.25 270 SER A CA 1
ATOM 2119 C C . SER A 1 270 ? 15.867 10.361 -8.503 1.00 93.25 270 SER A C 1
ATOM 2121 O O . SER A 1 270 ? 15.148 11.167 -9.092 1.00 93.25 270 SER A O 1
ATOM 2123 N N . PHE A 1 271 ? 16.536 9.406 -9.149 1.00 95.88 271 PHE A N 1
ATOM 2124 C CA . PHE A 1 271 ? 16.618 9.295 -10.600 1.00 95.88 271 PHE A CA 1
ATOM 2125 C C . PHE A 1 271 ? 16.432 7.854 -11.067 1.00 95.88 271 PHE A C 1
ATOM 2127 O O . PHE A 1 271 ? 16.837 6.895 -10.403 1.00 95.88 271 PHE A O 1
ATOM 2134 N N . MET A 1 272 ? 15.862 7.732 -12.262 1.00 96.31 272 MET A N 1
ATOM 2135 C CA . MET A 1 272 ? 15.886 6.525 -13.072 1.00 96.31 272 MET A CA 1
ATOM 2136 C C . MET A 1 272 ? 16.671 6.826 -14.349 1.00 96.31 272 MET A C 1
ATOM 2138 O O . MET A 1 272 ? 16.314 7.747 -15.083 1.00 96.31 272 MET A O 1
ATOM 2142 N N . ARG A 1 273 ? 17.716 6.048 -14.639 1.00 97.00 273 ARG A N 1
ATOM 2143 C CA . ARG A 1 273 ? 18.409 6.060 -15.937 1.00 97.00 273 ARG A CA 1
ATOM 2144 C C . ARG A 1 273 ? 18.191 4.728 -16.619 1.00 97.00 273 ARG A C 1
ATOM 2146 O O . ARG A 1 273 ? 18.418 3.700 -16.002 1.00 97.00 273 ARG A O 1
ATOM 2153 N N . MET A 1 274 ? 17.809 4.740 -17.884 1.00 97.00 274 MET A N 1
ATOM 2154 C CA . MET A 1 274 ? 17.753 3.533 -18.696 1.00 97.00 274 MET A CA 1
ATOM 2155 C C . MET A 1 274 ? 18.677 3.649 -19.892 1.00 97.00 274 MET A C 1
ATOM 2157 O O . MET A 1 274 ? 18.810 4.726 -20.469 1.00 97.00 274 MET A O 1
ATOM 2161 N N . TYR A 1 275 ? 19.322 2.552 -20.259 1.00 96.94 275 TYR A N 1
ATOM 2162 C CA . TYR A 1 275 ? 20.182 2.507 -21.427 1.00 96.94 275 TYR A CA 1
ATOM 2163 C C . TYR A 1 275 ? 20.144 1.143 -22.103 1.00 96.94 275 TYR A C 1
ATOM 2165 O O . TYR A 1 275 ? 19.878 0.122 -21.472 1.00 96.94 275 TYR A O 1
ATOM 2173 N N . LEU A 1 276 ? 20.399 1.140 -23.406 1.00 96.50 276 LEU A N 1
ATOM 2174 C CA . LEU A 1 276 ? 20.522 -0.070 -24.210 1.00 96.50 276 LEU A CA 1
ATOM 2175 C C . LEU A 1 276 ? 21.995 -0.351 -24.470 1.00 96.50 276 LEU A C 1
ATOM 2177 O O . LEU A 1 276 ? 22.754 0.576 -24.752 1.00 96.50 276 LEU A O 1
ATOM 2181 N N . THR A 1 277 ? 22.391 -1.616 -24.384 1.00 95.81 277 THR A N 1
ATOM 2182 C CA . THR A 1 277 ? 23.761 -2.074 -24.658 1.00 95.81 277 THR A CA 1
ATOM 2183 C C . THR A 1 277 ? 23.757 -3.513 -25.180 1.00 95.81 277 THR A C 1
ATOM 2185 O O . THR A 1 277 ? 22.744 -4.205 -25.088 1.00 95.81 277 THR A O 1
ATOM 2188 N N . GLY A 1 278 ? 24.861 -3.970 -25.771 1.00 94.50 278 GLY A N 1
ATOM 2189 C CA . GLY A 1 278 ? 25.019 -5.355 -26.232 1.00 94.50 278 GLY A CA 1
ATOM 2190 C C . GLY A 1 278 ? 24.327 -5.707 -27.554 1.00 94.50 278 GLY A C 1
ATOM 2191 O O . GLY A 1 278 ? 24.502 -6.820 -28.041 1.00 94.50 278 GLY A O 1
ATOM 2192 N N . PHE A 1 279 ? 23.572 -4.785 -28.159 1.00 94.19 279 PHE A N 1
ATOM 2193 C CA . PHE A 1 279 ? 22.936 -5.012 -29.457 1.00 94.19 279 PHE A CA 1
ATOM 2194 C C . PHE A 1 279 ? 23.937 -4.883 -30.606 1.00 94.19 279 PHE A C 1
ATOM 2196 O O . PHE A 1 279 ? 24.756 -3.967 -30.640 1.00 94.19 279 PHE A O 1
ATOM 2203 N N . THR A 1 280 ? 23.827 -5.791 -31.574 1.00 91.88 280 THR A N 1
ATOM 2204 C CA . THR A 1 280 ? 24.635 -5.777 -32.805 1.00 91.88 280 THR A CA 1
ATOM 2205 C C . THR A 1 280 ? 23.923 -5.125 -33.986 1.00 91.88 280 THR A C 1
ATOM 2207 O O . THR A 1 280 ? 24.592 -4.603 -34.870 1.00 91.88 280 THR A O 1
ATOM 2210 N N . ASP A 1 281 ? 22.590 -5.112 -33.964 1.00 91.00 281 ASP A N 1
ATOM 2211 C CA . ASP A 1 281 ? 21.738 -4.491 -34.975 1.00 91.00 281 ASP A CA 1
ATOM 2212 C C . ASP A 1 281 ? 21.016 -3.263 -34.403 1.00 91.00 281 ASP A C 1
ATOM 2214 O O . ASP A 1 281 ? 20.972 -3.038 -33.187 1.00 91.00 281 ASP A O 1
ATOM 2218 N N . ASP A 1 282 ? 20.370 -2.500 -35.281 1.00 91.94 282 ASP A N 1
ATOM 2219 C CA . ASP A 1 282 ? 19.418 -1.480 -34.864 1.00 91.94 282 ASP A CA 1
ATOM 2220 C C . ASP A 1 282 ? 18.258 -2.096 -34.073 1.00 91.94 282 ASP A C 1
ATOM 2222 O O . ASP A 1 282 ? 17.714 -3.144 -34.415 1.00 91.94 282 ASP A O 1
ATOM 2226 N N . VAL A 1 283 ? 17.858 -1.421 -32.996 1.00 92.94 283 VAL A N 1
ATOM 2227 C CA . VAL A 1 283 ? 16.796 -1.888 -32.104 1.00 92.94 283 VAL A CA 1
ATOM 2228 C C . VAL A 1 283 ? 15.873 -0.739 -31.729 1.00 92.94 283 VAL A C 1
ATOM 2230 O O . VAL A 1 283 ? 16.316 0.384 -31.480 1.00 92.94 283 VAL A O 1
ATOM 2233 N N . VAL A 1 284 ? 14.576 -1.038 -31.667 1.00 93.12 284 VAL A N 1
ATOM 2234 C CA . VAL A 1 284 ? 13.537 -0.116 -31.205 1.00 93.12 284 VAL A CA 1
ATOM 2235 C C . VAL A 1 284 ? 12.688 -0.828 -30.163 1.00 93.12 284 VAL A C 1
ATOM 2237 O O . VAL A 1 284 ? 11.898 -1.708 -30.497 1.00 93.12 284 VAL A O 1
ATOM 2240 N N . LEU A 1 285 ? 12.826 -0.429 -28.898 1.00 94.12 285 LEU A N 1
ATOM 2241 C CA . LEU A 1 285 ? 11.936 -0.888 -27.834 1.00 94.12 285 LEU A CA 1
ATOM 2242 C C . LEU A 1 285 ? 10.734 0.048 -27.741 1.00 94.12 285 LEU A C 1
ATOM 2244 O O . LEU A 1 285 ? 10.880 1.244 -27.492 1.00 94.12 285 LEU A O 1
ATOM 2248 N N . ARG A 1 286 ? 9.535 -0.500 -27.953 1.00 94.50 286 ARG A N 1
ATOM 2249 C CA . ARG A 1 286 ? 8.276 0.247 -27.842 1.00 94.50 286 ARG A CA 1
ATOM 2250 C C . ARG A 1 286 ? 7.573 -0.177 -26.568 1.00 94.50 286 ARG A C 1
ATOM 2252 O O . ARG A 1 286 ? 7.056 -1.289 -26.499 1.00 94.50 286 ARG A O 1
ATOM 2259 N N . PHE A 1 287 ? 7.560 0.707 -25.581 1.00 96.44 287 PHE A N 1
ATOM 2260 C CA . PHE A 1 287 ? 6.869 0.485 -24.318 1.00 96.44 287 PHE A CA 1
ATOM 2261 C C . PHE A 1 287 ? 5.413 0.944 -24.447 1.00 96.44 287 PHE A C 1
ATOM 2263 O O . PHE A 1 287 ? 5.162 2.109 -24.753 1.00 96.44 287 PHE A O 1
ATOM 2270 N N . ALA A 1 288 ? 4.453 0.041 -24.245 1.00 93.69 288 ALA A N 1
ATOM 2271 C CA . ALA A 1 288 ? 3.043 0.412 -24.105 1.00 93.69 288 ALA A CA 1
ATOM 2272 C C . ALA A 1 288 ? 2.800 1.078 -22.746 1.00 93.69 288 ALA A C 1
ATOM 2274 O O . ALA A 1 288 ? 2.102 2.086 -22.665 1.00 93.69 288 ALA A O 1
ATOM 2275 N N . THR A 1 289 ? 3.423 0.531 -21.703 1.00 94.25 289 THR A N 1
ATOM 2276 C CA . THR A 1 289 ? 3.483 1.105 -20.358 1.00 94.25 289 THR A CA 1
ATOM 2277 C C . THR A 1 289 ? 4.874 0.882 -19.775 1.00 94.25 289 THR A C 1
ATOM 2279 O O . THR A 1 289 ? 5.569 -0.055 -20.175 1.00 94.25 289 THR A O 1
ATOM 2282 N N . LEU A 1 290 ? 5.285 1.755 -18.857 1.00 94.44 290 LEU A N 1
ATOM 2283 C CA . LEU A 1 290 ? 6.512 1.645 -18.072 1.00 94.44 290 LEU A CA 1
ATOM 2284 C C . LEU A 1 290 ? 6.251 2.300 -16.719 1.00 94.44 290 LEU A C 1
ATOM 2286 O O . LEU A 1 290 ? 6.239 3.527 -16.609 1.00 94.44 290 LEU A O 1
ATOM 2290 N N . ASP A 1 291 ? 6.044 1.466 -15.709 1.00 92.62 291 ASP A N 1
ATOM 2291 C CA . ASP A 1 291 ? 5.489 1.867 -14.429 1.00 92.62 291 ASP A CA 1
ATOM 2292 C C . ASP A 1 291 ? 6.364 1.398 -13.266 1.00 92.62 291 ASP A C 1
ATOM 2294 O O . ASP A 1 291 ? 6.927 0.302 -13.260 1.00 92.62 291 ASP A O 1
ATOM 2298 N N . LEU A 1 292 ? 6.436 2.243 -12.239 1.00 91.75 292 LEU A N 1
ATOM 2299 C CA . LEU A 1 292 ? 6.877 1.849 -10.907 1.00 91.75 292 LEU A CA 1
ATOM 2300 C C . LEU A 1 292 ? 5.644 1.369 -10.145 1.00 91.75 292 LEU A C 1
ATOM 2302 O O . LEU A 1 292 ? 4.780 2.171 -9.782 1.00 91.75 292 LEU A O 1
ATOM 2306 N N . VAL A 1 293 ? 5.544 0.059 -9.941 1.00 87.62 293 VAL A N 1
ATOM 2307 C CA . VAL A 1 293 ? 4.350 -0.568 -9.378 1.00 87.62 293 VAL A CA 1
ATOM 2308 C C . VAL A 1 293 ? 4.478 -0.663 -7.867 1.00 87.62 293 VAL A C 1
ATOM 2310 O O . VAL A 1 293 ? 5.431 -1.226 -7.317 1.00 87.62 293 VAL A O 1
ATOM 2313 N N . ARG A 1 294 ? 3.471 -0.105 -7.199 1.00 85.19 294 ARG A N 1
ATOM 2314 C CA . ARG A 1 294 ? 3.260 -0.252 -5.765 1.00 85.19 294 ARG A CA 1
ATOM 2315 C C . ARG A 1 294 ? 2.429 -1.500 -5.492 1.00 85.19 294 ARG A C 1
ATOM 2317 O O . ARG A 1 294 ? 1.372 -1.661 -6.101 1.00 85.19 294 ARG A O 1
ATOM 2324 N N . ILE A 1 295 ? 2.833 -2.290 -4.500 1.00 77.31 295 ILE A N 1
ATOM 2325 C CA . ILE A 1 295 ? 2.002 -3.373 -3.969 1.00 77.31 295 ILE A CA 1
ATOM 2326 C C . ILE A 1 295 ? 1.342 -2.957 -2.644 1.00 77.31 295 ILE A C 1
ATOM 2328 O O . ILE A 1 295 ? 1.922 -2.280 -1.792 1.00 77.31 295 ILE A O 1
ATOM 2332 N N . ASP A 1 296 ? 0.075 -3.339 -2.490 1.00 83.50 296 ASP A N 1
ATOM 2333 C CA . ASP A 1 296 ? -0.710 -3.126 -1.270 1.00 83.50 296 ASP A CA 1
ATOM 2334 C C . ASP A 1 296 ? -0.573 -4.269 -0.247 1.00 83.50 296 ASP A C 1
ATOM 2336 O O . ASP A 1 296 ? -0.748 -4.039 0.951 1.00 83.50 296 ASP A O 1
ATOM 2340 N N . TRP A 1 297 ? -0.271 -5.479 -0.722 1.00 89.69 297 TRP A N 1
ATOM 2341 C CA . TRP A 1 297 ? -0.045 -6.701 0.053 1.00 89.69 297 TRP A CA 1
ATOM 2342 C C . TRP A 1 297 ? 1.442 -7.058 0.090 1.00 89.69 297 TRP A C 1
ATOM 2344 O O . TRP A 1 297 ? 2.002 -7.484 -0.909 1.00 89.69 297 TRP A O 1
ATOM 2354 N N . ARG A 1 298 ? 2.094 -6.909 1.240 1.00 86.94 298 ARG A N 1
ATOM 2355 C CA . ARG A 1 298 ? 3.550 -7.080 1.351 1.00 86.94 298 ARG A CA 1
ATOM 2356 C C . ARG A 1 298 ? 3.930 -8.501 1.708 1.00 86.94 298 ARG A C 1
ATOM 2358 O O . ARG A 1 298 ? 3.266 -9.097 2.550 1.00 86.94 298 ARG A O 1
ATOM 2365 N N . ASN A 1 299 ? 5.051 -8.987 1.189 1.00 87.75 299 ASN A N 1
ATOM 2366 C CA . ASN A 1 299 ? 5.626 -10.262 1.616 1.00 87.75 299 ASN A CA 1
ATOM 2367 C C . ASN A 1 299 ? 5.911 -10.285 3.123 1.00 87.75 299 ASN A C 1
ATOM 2369 O O . ASN A 1 299 ? 6.561 -9.388 3.667 1.00 87.75 299 ASN A O 1
ATOM 2373 N N . TYR A 1 300 ? 5.444 -11.331 3.803 1.00 90.69 300 TYR A N 1
ATOM 2374 C CA . TYR A 1 300 ? 5.799 -11.596 5.189 1.00 90.69 300 TYR A CA 1
ATOM 2375 C C . TYR A 1 300 ? 7.082 -12.428 5.236 1.00 90.69 300 TYR A C 1
ATOM 2377 O O . TYR A 1 300 ? 7.076 -13.610 4.914 1.00 90.69 300 TYR A O 1
ATOM 2385 N N . LEU A 1 301 ? 8.189 -11.791 5.623 1.00 87.69 301 LEU A N 1
ATOM 2386 C CA . LEU A 1 301 ? 9.530 -12.395 5.590 1.00 87.69 301 LEU A CA 1
ATOM 2387 C C . LEU A 1 301 ? 9.909 -13.160 6.867 1.00 87.69 301 LEU A C 1
ATOM 2389 O O . LEU A 1 301 ? 11.005 -13.699 6.952 1.00 87.69 301 LEU A O 1
ATOM 2393 N N . LYS A 1 302 ? 9.059 -13.140 7.898 1.00 89.19 302 LYS A N 1
ATOM 2394 C CA . LYS A 1 302 ? 9.333 -13.830 9.166 1.00 89.19 302 LYS A CA 1
ATOM 2395 C C . LYS A 1 302 ? 8.712 -15.220 9.161 1.00 89.19 302 LYS A C 1
ATOM 2397 O O . LYS A 1 302 ? 7.747 -15.458 8.439 1.00 89.19 302 LYS A O 1
ATOM 2402 N N . SER A 1 303 ? 9.234 -16.093 10.019 1.00 87.62 303 SER A N 1
ATOM 2403 C CA . SER A 1 303 ? 8.685 -17.434 10.196 1.00 87.62 303 SER A CA 1
ATOM 2404 C C . SER A 1 303 ? 7.222 -17.383 10.622 1.00 87.62 303 SER A C 1
ATOM 2406 O O . SER A 1 303 ? 6.836 -16.606 11.502 1.00 87.62 303 SER A O 1
ATOM 2408 N N . LEU A 1 304 ? 6.411 -18.209 9.968 1.00 87.62 304 LEU A N 1
ATOM 2409 C CA . LEU A 1 304 ? 5.030 -18.493 10.349 1.00 87.62 304 LEU A CA 1
ATOM 2410 C C . LEU A 1 304 ? 4.904 -19.853 11.048 1.00 87.62 304 LEU A C 1
ATOM 2412 O O . LEU A 1 304 ? 3.830 -20.147 11.576 1.00 87.62 304 LEU A O 1
ATOM 2416 N N . SER A 1 305 ? 5.984 -20.641 11.056 1.00 78.38 305 SER A N 1
ATOM 2417 C CA . SER A 1 305 ? 6.046 -21.955 11.680 1.00 78.38 305 SER A CA 1
ATOM 2418 C C . SER A 1 305 ? 6.194 -21.851 13.200 1.00 78.38 305 SER A C 1
ATOM 2420 O O . SER A 1 305 ? 6.737 -20.885 13.743 1.00 78.38 305 SER A O 1
ATOM 2422 N N . SER A 1 306 ? 5.693 -22.862 13.909 1.00 71.25 306 SER A N 1
ATOM 2423 C CA . SER A 1 306 ? 5.751 -22.940 15.372 1.00 71.25 306 SER A CA 1
ATOM 2424 C C . SER A 1 306 ? 7.151 -23.269 15.907 1.00 71.25 306 SER A C 1
ATOM 2426 O O . SER A 1 306 ? 7.472 -22.910 17.042 1.00 71.25 306 SER A O 1
ATOM 2428 N N . ASP A 1 307 ? 8.007 -23.888 15.094 1.00 72.75 307 ASP A N 1
ATOM 2429 C CA . ASP A 1 307 ? 9.408 -24.182 15.420 1.00 72.75 307 ASP A CA 1
ATOM 2430 C C . ASP A 1 307 ? 10.357 -22.988 15.209 1.00 72.75 307 ASP A C 1
ATOM 2432 O O . ASP A 1 307 ? 11.505 -23.040 15.651 1.00 72.75 307 ASP A O 1
ATOM 2436 N N . ASN A 1 308 ? 9.847 -21.876 14.662 1.00 71.50 308 ASN A N 1
ATOM 2437 C CA . ASN A 1 308 ? 10.603 -20.677 14.291 1.00 71.50 308 ASN A CA 1
ATOM 2438 C C . ASN A 1 308 ? 11.755 -20.963 13.320 1.00 71.50 308 ASN A C 1
ATOM 2440 O O . ASN A 1 308 ? 12.809 -20.329 13.437 1.00 71.50 308 ASN A O 1
ATOM 2444 N N . ASP A 1 309 ? 11.549 -21.887 12.381 1.00 79.38 309 ASP A N 1
ATOM 2445 C CA . ASP A 1 309 ? 12.492 -22.097 11.287 1.00 79.38 309 ASP A CA 1
ATOM 2446 C C . ASP A 1 309 ? 12.715 -20.803 10.494 1.00 79.38 309 ASP A C 1
ATOM 2448 O O . ASP A 1 309 ? 11.780 -20.005 10.359 1.00 79.38 309 ASP A O 1
ATOM 2452 N N . ASP A 1 310 ? 13.945 -20.538 10.052 1.00 81.62 310 ASP A N 1
ATOM 2453 C CA . ASP A 1 310 ? 14.305 -19.263 9.421 1.00 81.62 310 ASP A CA 1
ATOM 2454 C C . ASP A 1 310 ? 13.944 -19.287 7.931 1.00 81.62 310 ASP A C 1
ATOM 2456 O O . ASP A 1 310 ? 14.693 -19.862 7.156 1.00 81.62 310 ASP A O 1
ATOM 2460 N N . PRO A 1 311 ? 12.904 -18.569 7.461 1.00 82.75 311 PRO A N 1
ATOM 2461 C CA . PRO A 1 311 ? 12.462 -18.643 6.063 1.00 82.75 311 PRO A CA 1
ATOM 2462 C C . PRO A 1 311 ? 13.524 -18.301 5.011 1.00 82.75 311 PRO A C 1
ATOM 2464 O O . PRO A 1 311 ? 13.269 -18.459 3.816 1.00 82.75 311 PRO A O 1
ATOM 2467 N N . ALA A 1 312 ? 14.645 -17.709 5.433 1.00 80.38 312 ALA A N 1
ATOM 2468 C CA . ALA A 1 312 ? 15.759 -17.327 4.583 1.00 80.38 312 ALA A CA 1
ATOM 2469 C C . ALA A 1 312 ? 16.710 -18.486 4.228 1.00 80.38 312 ALA A C 1
ATOM 2471 O O . ALA A 1 312 ? 17.528 -18.302 3.321 1.00 80.38 312 ALA A O 1
ATOM 2472 N N . ASP A 1 313 ? 16.663 -19.627 4.924 1.00 83.38 313 ASP A N 1
ATOM 2473 C CA . ASP A 1 313 ? 17.454 -20.815 4.568 1.00 83.38 313 ASP A CA 1
ATOM 2474 C C . ASP A 1 313 ? 16.725 -21.772 3.606 1.00 83.38 313 ASP A C 1
ATOM 2476 O O . ASP A 1 313 ? 17.382 -22.535 2.886 1.00 83.38 313 ASP A O 1
ATOM 2480 N N . ASP A 1 314 ? 15.405 -21.633 3.507 1.00 82.88 314 ASP A N 1
ATOM 2481 C CA . ASP A 1 314 ? 14.549 -22.374 2.592 1.00 82.88 314 ASP A CA 1
ATOM 2482 C C . ASP A 1 314 ? 14.812 -22.058 1.112 1.00 82.88 314 ASP A C 1
ATOM 2484 O O . ASP A 1 314 ? 15.045 -20.920 0.692 1.00 82.88 314 ASP A O 1
ATOM 2488 N N . ALA A 1 315 ? 14.656 -23.078 0.263 1.00 86.75 315 ALA A N 1
ATOM 2489 C CA . ALA A 1 315 ? 14.666 -22.925 -1.196 1.00 86.75 315 ALA A CA 1
ATOM 2490 C C . ALA A 1 315 ? 13.304 -22.471 -1.773 1.00 86.75 315 ALA A C 1
ATOM 2492 O O . ALA A 1 315 ? 13.099 -22.530 -2.994 1.00 86.75 315 ALA A O 1
ATOM 2493 N N . THR A 1 316 ? 12.375 -22.054 -0.905 1.00 89.50 316 THR A N 1
ATOM 2494 C CA . THR A 1 316 ? 11.019 -21.615 -1.249 1.00 89.50 316 THR A CA 1
ATOM 2495 C C . THR A 1 316 ? 11.049 -20.269 -1.973 1.00 89.50 316 THR A C 1
ATOM 2497 O O . THR A 1 316 ? 11.530 -19.268 -1.444 1.00 89.50 316 THR A O 1
ATOM 2500 N N . VAL A 1 317 ? 10.468 -20.212 -3.171 1.00 87.69 317 VAL A N 1
ATOM 2501 C CA . VAL A 1 317 ? 10.324 -18.976 -3.952 1.00 87.69 317 VAL A CA 1
ATOM 2502 C C . VAL A 1 317 ? 8.871 -18.526 -3.911 1.00 87.69 317 VAL A C 1
ATOM 2504 O O . VAL A 1 317 ? 7.968 -19.300 -4.220 1.00 87.69 317 VAL A O 1
ATOM 2507 N N . VAL A 1 318 ? 8.649 -17.263 -3.552 1.00 89.19 318 VAL A N 1
ATOM 2508 C CA . VAL A 1 318 ? 7.327 -16.628 -3.523 1.00 89.19 318 VAL A CA 1
ATOM 2509 C C . VAL A 1 318 ? 7.316 -15.455 -4.491 1.00 89.19 318 VAL A C 1
ATOM 2511 O O . VAL A 1 318 ? 8.192 -14.592 -4.431 1.00 89.19 318 VAL A O 1
ATOM 2514 N N . ASP A 1 319 ? 6.303 -15.401 -5.349 1.00 85.69 319 ASP A N 1
ATOM 2515 C CA . ASP A 1 319 ? 6.029 -14.267 -6.225 1.00 85.69 319 ASP A CA 1
ATOM 2516 C C . ASP A 1 319 ? 4.586 -13.787 -6.040 1.00 85.69 319 ASP A C 1
ATOM 2518 O O . ASP A 1 319 ? 3.635 -14.571 -6.015 1.00 85.69 319 ASP A O 1
ATOM 2522 N N . VAL A 1 320 ? 4.437 -12.473 -5.887 1.00 87.62 320 VAL A N 1
ATOM 2523 C CA . VAL A 1 320 ? 3.165 -11.814 -5.593 1.00 87.62 320 VAL A CA 1
ATOM 2524 C C . VAL A 1 320 ? 2.792 -10.934 -6.764 1.00 87.62 320 VAL A C 1
ATOM 2526 O O . VAL A 1 320 ? 3.441 -9.924 -7.042 1.00 87.62 320 VAL A O 1
ATOM 2529 N N . ASN A 1 321 ? 1.722 -11.314 -7.442 1.00 85.44 321 ASN A N 1
ATOM 2530 C CA . ASN A 1 321 ? 1.229 -10.674 -8.644 1.00 85.44 321 ASN A CA 1
ATOM 2531 C C . ASN A 1 321 ? -0.190 -10.152 -8.447 1.00 85.44 321 ASN A C 1
ATOM 2533 O O . ASN A 1 321 ? -0.886 -10.482 -7.487 1.00 85.44 321 ASN A O 1
ATOM 2537 N N . THR A 1 322 ? -0.627 -9.348 -9.406 1.00 87.75 322 THR A N 1
ATOM 2538 C CA . THR A 1 322 ? -2.027 -8.968 -9.547 1.00 87.75 322 THR A CA 1
ATOM 2539 C C . THR A 1 322 ? -2.503 -9.494 -10.886 1.00 87.75 322 THR A C 1
ATOM 2541 O O . THR A 1 322 ? -1.934 -9.143 -11.916 1.00 87.75 322 THR A O 1
ATOM 2544 N N . VAL A 1 323 ? -3.541 -10.323 -10.873 1.00 89.69 323 VAL A N 1
ATOM 2545 C CA . VAL A 1 323 ? -4.207 -10.790 -12.093 1.00 89.69 323 VAL A CA 1
ATOM 2546 C C . VAL A 1 323 ? -5.483 -9.991 -12.294 1.00 89.69 323 VAL A C 1
ATOM 2548 O O . VAL A 1 323 ? -6.196 -9.708 -11.332 1.00 89.69 323 VAL A O 1
ATOM 2551 N N . ASN A 1 324 ? -5.760 -9.571 -13.525 1.00 90.00 324 ASN A N 1
ATOM 2552 C CA . ASN A 1 324 ? -6.905 -8.715 -13.808 1.00 90.00 324 ASN A CA 1
ATOM 2553 C C . ASN A 1 324 ? -7.601 -9.032 -15.134 1.00 90.00 324 ASN A C 1
ATOM 2555 O O . ASN A 1 324 ? -7.031 -9.633 -16.045 1.00 90.00 324 ASN A O 1
ATOM 2559 N N . ILE A 1 325 ? -8.859 -8.601 -15.246 1.00 91.06 325 ILE A N 1
ATOM 2560 C CA . ILE A 1 325 ? -9.725 -8.920 -16.392 1.00 91.06 325 ILE A CA 1
ATOM 2561 C C . ILE A 1 325 ? -9.346 -8.181 -17.682 1.00 91.06 325 ILE A C 1
ATOM 2563 O O . ILE A 1 325 ? -9.717 -8.610 -18.777 1.00 91.06 325 ILE A O 1
ATOM 2567 N N . GLU A 1 326 ? -8.639 -7.059 -17.588 1.00 87.31 326 GLU A N 1
ATOM 2568 C CA . GLU A 1 326 ? -8.255 -6.275 -18.765 1.00 87.31 326 GLU A CA 1
ATOM 2569 C C . GLU A 1 326 ? -6.980 -6.804 -19.423 1.00 87.31 326 GLU A C 1
ATOM 2571 O O . GLU A 1 326 ? -6.924 -6.882 -20.650 1.00 87.31 326 GLU A O 1
ATOM 2576 N N . GLU A 1 327 ? -6.007 -7.229 -18.622 1.00 83.38 327 GLU A N 1
ATOM 2577 C CA . GLU A 1 327 ? -4.689 -7.670 -19.079 1.00 83.38 327 GLU A CA 1
ATOM 2578 C C . GLU A 1 327 ? -4.590 -9.198 -19.175 1.00 83.38 327 GLU A C 1
ATOM 2580 O O . GLU A 1 327 ? -4.093 -9.709 -20.173 1.00 83.38 327 GLU A O 1
ATOM 2585 N N . ASN A 1 328 ? -5.129 -9.946 -18.204 1.00 86.69 328 ASN A N 1
ATOM 2586 C CA . ASN A 1 328 ? -4.881 -11.389 -18.063 1.00 86.69 328 ASN A CA 1
ATOM 2587 C C . ASN A 1 328 ? -6.071 -12.277 -18.472 1.00 86.69 328 ASN A C 1
ATOM 2589 O O . ASN A 1 328 ? -6.116 -13.462 -18.142 1.00 86.69 328 ASN A O 1
ATOM 2593 N N . ASN A 1 329 ? -7.036 -11.748 -19.230 1.00 87.88 329 ASN A N 1
ATOM 2594 C CA . ASN A 1 329 ? -8.186 -12.526 -19.731 1.00 87.88 329 ASN A CA 1
ATOM 2595 C C . ASN A 1 329 ? -7.828 -13.637 -20.736 1.00 87.88 329 ASN A C 1
ATOM 2597 O O . ASN A 1 329 ? -8.676 -14.461 -21.066 1.00 87.88 329 ASN A O 1
ATOM 2601 N N . SER A 1 330 ? -6.604 -13.630 -21.261 1.00 84.81 330 SER A N 1
ATOM 2602 C CA . SER A 1 330 ? -6.096 -14.597 -22.243 1.00 84.81 330 SER A CA 1
ATOM 2603 C C . SER A 1 330 ? -4.846 -15.322 -21.745 1.00 84.81 330 SER A C 1
ATOM 2605 O O . SER A 1 330 ? -4.160 -15.991 -22.518 1.00 84.81 330 SER A O 1
ATOM 2607 N N . ARG A 1 331 ? -4.572 -15.209 -20.441 1.00 85.06 331 ARG A N 1
ATOM 2608 C CA . ARG A 1 331 ? -3.464 -15.876 -19.769 1.00 85.06 331 ARG A CA 1
ATOM 2609 C C . ARG A 1 331 ? -3.570 -17.403 -19.888 1.00 85.06 331 ARG A C 1
ATOM 2611 O O . ARG A 1 331 ? -4.657 -17.972 -19.958 1.00 85.06 331 ARG A O 1
ATOM 2618 N N . THR A 1 332 ? -2.410 -18.059 -19.892 1.00 83.00 332 THR A N 1
ATOM 2619 C CA . THR A 1 332 ? -2.242 -19.518 -19.796 1.00 83.00 332 THR A CA 1
ATOM 2620 C C . THR A 1 332 ? -1.570 -19.856 -18.451 1.00 83.00 332 THR A C 1
ATOM 2622 O O . THR A 1 332 ? -0.646 -19.136 -18.072 1.00 83.00 332 THR A O 1
ATOM 2625 N N . PRO A 1 333 ? -1.975 -20.922 -17.733 1.00 86.19 333 PRO A N 1
ATOM 2626 C CA . PRO A 1 333 ? -2.908 -21.967 -18.161 1.00 86.19 333 PRO A CA 1
ATOM 2627 C C . PRO A 1 333 ? -4.384 -21.644 -17.971 1.00 86.19 333 PRO A C 1
ATOM 2629 O O . PRO A 1 333 ? -5.199 -22.174 -18.727 1.00 86.19 333 PRO A O 1
ATOM 2632 N N . ILE A 1 334 ? -4.715 -20.786 -17.008 1.00 92.38 334 ILE A N 1
ATOM 2633 C CA . ILE A 1 334 ? -6.084 -20.366 -16.726 1.00 92.38 334 ILE A CA 1
ATOM 2634 C C . ILE A 1 334 ? -6.228 -18.872 -17.055 1.00 92.38 334 ILE A C 1
ATOM 2636 O O . ILE A 1 334 ? -5.453 -18.051 -16.553 1.00 92.38 334 ILE A O 1
ATOM 2640 N N . PRO A 1 335 ? -7.199 -18.484 -17.901 1.00 93.12 335 PRO A N 1
ATOM 2641 C CA . PRO A 1 335 ? -7.508 -17.083 -18.124 1.00 93.12 335 PRO A CA 1
ATOM 2642 C C . PRO A 1 335 ? -8.184 -16.490 -16.890 1.00 93.12 335 PRO A C 1
ATOM 2644 O O . PRO A 1 335 ? -9.004 -17.135 -16.236 1.00 93.12 335 PRO A O 1
ATOM 2647 N N . TYR A 1 336 ? -7.917 -15.220 -16.611 1.00 94.44 336 TYR A N 1
ATOM 2648 C CA . TYR A 1 336 ? -8.617 -14.536 -15.538 1.00 94.44 336 TYR A CA 1
ATOM 2649 C C . TYR A 1 336 ? -10.061 -14.207 -15.943 1.00 94.44 336 TYR A C 1
ATOM 2651 O O . TYR A 1 336 ? -10.303 -13.478 -16.911 1.00 94.44 336 TYR A O 1
ATOM 2659 N N . VAL A 1 337 ? -11.026 -14.718 -15.177 1.00 95.50 337 VAL A N 1
ATOM 2660 C CA . VAL A 1 337 ? -12.457 -14.417 -15.318 1.00 95.50 337 VAL A CA 1
ATOM 2661 C C . VAL A 1 337 ? -13.020 -13.924 -13.991 1.00 95.50 337 VAL A C 1
ATOM 2663 O O . VAL A 1 337 ? -12.556 -14.321 -12.924 1.00 95.50 337 VAL A O 1
ATOM 2666 N N . LEU A 1 338 ? -14.042 -13.071 -14.057 1.00 95.44 338 LEU A N 1
ATOM 2667 C CA . LEU A 1 338 ? -14.706 -12.550 -12.861 1.00 95.44 338 LEU A CA 1
ATOM 2668 C C . LEU A 1 338 ? -15.329 -13.700 -12.052 1.00 95.44 338 LEU A C 1
ATOM 2670 O O . LEU A 1 338 ? -15.968 -14.566 -12.664 1.00 95.44 338 LEU A O 1
ATOM 2674 N N . PRO A 1 339 ? -15.222 -13.695 -10.710 1.00 95.62 339 PRO A N 1
ATOM 2675 C CA . PRO A 1 339 ? -15.921 -14.668 -9.884 1.00 95.62 339 PRO A CA 1
ATOM 2676 C C . PRO A 1 339 ? -17.439 -14.643 -10.111 1.00 95.62 339 PRO A C 1
ATOM 2678 O O . PRO A 1 339 ? -18.010 -13.580 -10.394 1.00 95.62 339 PRO A O 1
ATOM 2681 N N . PRO A 1 340 ? -18.130 -15.786 -9.957 1.00 94.50 340 PRO A N 1
ATOM 2682 C CA . PRO A 1 340 ? -19.580 -15.853 -10.080 1.00 94.50 340 PRO A CA 1
ATOM 2683 C C . PRO A 1 340 ? -20.294 -14.799 -9.218 1.00 94.50 340 PRO A C 1
ATOM 2685 O O . PRO A 1 340 ? -20.086 -14.690 -8.012 1.00 94.50 340 PRO A O 1
ATOM 2688 N N . GLY A 1 341 ? -21.161 -14.002 -9.849 1.00 90.88 341 GLY A N 1
ATOM 2689 C CA . GLY A 1 341 ? -21.934 -12.946 -9.183 1.00 90.88 341 GLY A CA 1
ATOM 2690 C C . GLY A 1 341 ? -21.204 -11.610 -8.992 1.00 90.88 341 GLY A C 1
ATOM 2691 O O . GLY A 1 341 ? -21.868 -10.617 -8.690 1.00 90.88 341 GLY A O 1
ATOM 2692 N N . VAL A 1 342 ? -19.890 -11.545 -9.227 1.00 92.94 342 VAL A N 1
ATOM 2693 C CA . VAL A 1 342 ? -19.126 -10.290 -9.216 1.00 92.94 342 VAL A CA 1
ATOM 2694 C C . VAL A 1 342 ? -19.308 -9.573 -10.552 1.00 92.94 342 VAL A C 1
ATOM 2696 O O . VAL A 1 342 ? -19.174 -10.150 -11.632 1.00 92.94 342 VAL A O 1
ATOM 2699 N N . LEU A 1 343 ? -19.639 -8.285 -10.487 1.00 91.62 343 LEU A N 1
ATOM 2700 C CA . LEU A 1 343 ? -19.832 -7.436 -11.657 1.00 91.62 343 LEU A CA 1
ATOM 2701 C C . LEU A 1 343 ? -18.853 -6.271 -11.609 1.00 91.62 343 LEU A C 1
ATOM 2703 O O . LEU A 1 343 ? -18.671 -5.648 -10.569 1.00 91.62 343 LEU A O 1
ATOM 2707 N N . ARG A 1 344 ? -18.285 -5.924 -12.767 1.00 92.25 344 ARG A N 1
ATOM 2708 C CA . ARG A 1 344 ? -17.423 -4.743 -12.890 1.00 92.25 344 ARG A CA 1
ATOM 2709 C C . ARG A 1 344 ? -18.206 -3.480 -12.554 1.00 92.25 344 ARG A C 1
ATOM 2711 O O . ARG A 1 344 ? -19.258 -3.223 -13.155 1.00 92.25 344 ARG A O 1
ATOM 2718 N N . GLU A 1 345 ? -17.654 -2.677 -11.654 1.00 89.62 345 GLU A N 1
ATOM 2719 C CA . GLU A 1 345 ? -18.226 -1.384 -11.304 1.00 89.62 345 GLU A CA 1
ATOM 2720 C C . GLU A 1 345 ? -18.314 -0.471 -12.528 1.00 89.62 345 GLU A C 1
ATOM 2722 O O . GLU A 1 345 ? -17.474 -0.499 -13.431 1.00 89.62 345 GLU A O 1
ATOM 2727 N N . GLN A 1 346 ? -19.362 0.344 -12.571 1.00 91.06 346 GLN A N 1
ATOM 2728 C CA . GLN A 1 346 ? -19.633 1.253 -13.676 1.00 91.06 346 GLN A CA 1
ATOM 2729 C C . GLN A 1 346 ? -19.433 2.689 -13.210 1.00 91.06 346 GLN A C 1
ATOM 2731 O O . GLN A 1 346 ? -20.186 3.194 -12.381 1.00 91.06 346 GLN A O 1
ATOM 2736 N N . LEU A 1 347 ? -18.442 3.363 -13.787 1.00 88.50 347 LEU A N 1
ATOM 2737 C CA . LEU A 1 347 ? -18.214 4.784 -13.585 1.00 88.50 347 LEU A CA 1
ATOM 2738 C C . LEU A 1 347 ? -18.839 5.559 -14.745 1.00 88.50 347 LEU A C 1
ATOM 2740 O O . LEU A 1 347 ? -18.520 5.323 -15.912 1.00 88.50 347 LEU A O 1
ATOM 2744 N N . ASN A 1 348 ? -19.721 6.504 -14.430 1.00 86.25 348 ASN A N 1
ATOM 2745 C CA . ASN A 1 348 ? -20.275 7.403 -15.435 1.00 86.25 348 ASN A CA 1
ATOM 2746 C C . ASN A 1 348 ? -19.322 8.590 -15.631 1.00 86.25 348 ASN A C 1
ATOM 2748 O O . ASN A 1 348 ? -19.246 9.474 -14.778 1.00 86.25 348 ASN A O 1
ATOM 2752 N N . ASN A 1 349 ? -18.594 8.600 -16.746 1.00 84.88 349 ASN A N 1
ATOM 2753 C CA . ASN A 1 349 ? -17.692 9.681 -17.124 1.00 84.88 349 ASN A CA 1
ATOM 2754 C C . ASN A 1 349 ? -18.230 10.384 -18.377 1.00 84.88 349 ASN A C 1
ATOM 2756 O O . ASN A 1 349 ? -18.285 9.789 -19.455 1.00 84.88 349 ASN A O 1
ATOM 2760 N N . ASN A 1 350 ? -18.636 11.650 -18.232 1.00 73.50 350 ASN A N 1
ATOM 2761 C CA . ASN A 1 350 ? -19.017 12.546 -19.332 1.00 73.50 350 ASN A CA 1
ATOM 2762 C C . ASN A 1 350 ? -19.933 11.902 -20.401 1.00 73.50 350 ASN A C 1
ATOM 2764 O O . ASN A 1 350 ? -19.659 11.984 -21.596 1.00 73.50 350 ASN A O 1
ATOM 2768 N N . ASN A 1 351 ? -21.042 11.289 -19.961 1.00 83.81 351 ASN A N 1
ATOM 2769 C CA . ASN A 1 351 ? -22.059 10.579 -20.765 1.00 83.81 351 ASN A CA 1
ATOM 2770 C C . ASN A 1 351 ? -21.668 9.192 -21.302 1.00 83.81 351 ASN A C 1
ATOM 2772 O O . ASN A 1 351 ? -22.445 8.592 -22.046 1.00 83.81 351 ASN A O 1
ATOM 2776 N N . THR A 1 352 ? -20.510 8.656 -20.918 1.00 82.88 352 THR A N 1
ATOM 2777 C CA . THR A 1 352 ? -20.115 7.277 -21.225 1.00 82.88 352 THR A CA 1
ATOM 2778 C C . THR A 1 352 ? -19.964 6.462 -19.951 1.00 82.88 352 THR A C 1
ATOM 2780 O O . THR A 1 352 ? -19.425 6.929 -18.949 1.00 82.88 352 THR A O 1
ATOM 2783 N N . ILE A 1 353 ? -20.466 5.230 -19.989 1.00 86.38 353 ILE A N 1
ATOM 2784 C CA . ILE A 1 353 ? -20.292 4.273 -18.901 1.00 86.38 353 ILE A CA 1
ATOM 2785 C C . ILE A 1 353 ? -18.978 3.539 -19.148 1.00 86.38 353 ILE A C 1
ATOM 2787 O O . ILE A 1 353 ? -18.857 2.796 -20.122 1.00 86.38 353 ILE A O 1
ATOM 2791 N N . ILE A 1 354 ? -18.012 3.745 -18.261 1.00 88.94 354 ILE A N 1
ATOM 2792 C CA . ILE A 1 354 ? -16.730 3.046 -18.261 1.00 88.94 354 ILE A CA 1
ATOM 2793 C C . ILE A 1 354 ? -16.803 1.962 -17.191 1.00 88.94 354 ILE A C 1
ATOM 2795 O O . ILE A 1 354 ? -17.176 2.232 -16.049 1.00 88.94 354 ILE A O 1
ATOM 2799 N N . ARG A 1 355 ? -16.464 0.727 -17.557 1.00 90.00 355 ARG A N 1
ATOM 2800 C CA . ARG A 1 355 ? -16.347 -0.366 -16.588 1.00 90.00 355 ARG A CA 1
ATOM 2801 C C . ARG A 1 355 ? -14.978 -0.275 -15.932 1.00 90.00 355 ARG A C 1
ATOM 2803 O O . ARG A 1 355 ? -13.981 -0.232 -16.641 1.00 90.00 355 ARG A O 1
ATOM 2810 N N . GLN A 1 356 ? -14.930 -0.247 -14.609 1.00 91.50 356 GLN A N 1
ATOM 2811 C CA . GLN A 1 356 ? -13.672 -0.268 -13.868 1.00 91.50 356 GLN A CA 1
ATOM 2812 C C . GLN A 1 356 ? -12.972 -1.617 -14.042 1.00 91.50 356 GLN A C 1
ATOM 2814 O O . GLN A 1 356 ? -13.620 -2.617 -14.382 1.00 91.50 356 GLN A O 1
ATOM 2819 N N . ASN A 1 357 ? -11.651 -1.624 -13.882 1.00 90.31 357 ASN A N 1
ATOM 2820 C CA . ASN A 1 357 ? -10.882 -2.861 -13.853 1.00 90.31 357 ASN A CA 1
ATOM 2821 C C . ASN A 1 357 ? -11.243 -3.656 -12.585 1.00 90.31 357 ASN A C 1
ATOM 2823 O O . ASN A 1 357 ? -11.650 -3.078 -11.578 1.00 90.31 357 ASN A O 1
ATOM 2827 N N . GLU A 1 358 ? -11.129 -4.974 -12.656 1.00 93.75 358 GLU A N 1
ATOM 2828 C CA . GLU A 1 358 ? -11.357 -5.891 -11.542 1.00 93.75 358 GLU A CA 1
ATOM 2829 C C . GLU A 1 358 ? -10.147 -6.824 -11.463 1.00 93.75 358 GLU A C 1
ATOM 2831 O O . GLU A 1 358 ? -9.615 -7.237 -12.501 1.00 93.75 358 GLU A O 1
ATOM 2836 N N . GLN A 1 359 ? -9.650 -7.037 -10.244 1.00 92.31 359 GLN A N 1
ATOM 2837 C CA . GLN A 1 359 ? -8.329 -7.606 -10.004 1.00 92.31 359 GLN A CA 1
ATOM 2838 C C . GLN A 1 359 ? -8.336 -8.527 -8.782 1.00 92.31 359 GLN A C 1
ATOM 2840 O O . GLN A 1 359 ? -8.975 -8.214 -7.781 1.00 92.31 359 GLN A O 1
ATOM 2845 N N . SER A 1 360 ? -7.538 -9.592 -8.837 1.00 94.50 360 SER A N 1
ATOM 2846 C CA . SER A 1 360 ? -7.241 -10.474 -7.705 1.00 94.50 360 SER A CA 1
ATOM 2847 C C . SER A 1 360 ? -5.760 -10.444 -7.354 1.00 94.50 360 SER A C 1
ATOM 2849 O O . SER A 1 360 ? -4.899 -10.252 -8.217 1.00 94.50 360 SER A O 1
ATOM 2851 N N . LEU A 1 361 ? -5.460 -10.712 -6.085 1.00 94.69 361 LEU A N 1
ATOM 2852 C CA . LEU A 1 361 ? -4.104 -11.039 -5.659 1.00 94.69 361 LEU A CA 1
ATOM 2853 C C . LEU A 1 361 ? -3.756 -12.429 -6.194 1.00 94.69 361 LEU A C 1
ATOM 2855 O O . LEU A 1 361 ? -4.500 -13.364 -5.929 1.00 94.69 361 LEU A O 1
ATOM 2859 N N . SER A 1 362 ? -2.630 -12.568 -6.882 1.00 93.50 362 SER A N 1
ATOM 2860 C CA . SER A 1 362 ? -2.035 -13.845 -7.266 1.00 93.50 362 SER A CA 1
ATOM 2861 C C . SER A 1 362 ? -0.816 -14.117 -6.385 1.00 93.50 362 SER A C 1
ATOM 2863 O O . SER A 1 362 ? 0.107 -13.308 -6.306 1.00 93.50 362 SER A O 1
ATOM 2865 N N . PHE A 1 363 ? -0.832 -15.248 -5.690 1.00 95.19 363 PHE A N 1
ATOM 2866 C CA . PHE A 1 363 ? 0.244 -15.704 -4.825 1.00 95.19 363 PHE A CA 1
ATOM 2867 C C . PHE A 1 363 ? 0.823 -16.991 -5.405 1.00 95.19 363 PHE A C 1
ATOM 2869 O O . PHE A 1 363 ? 0.244 -18.071 -5.260 1.00 95.19 363 PHE A O 1
ATOM 2876 N N . LYS A 1 364 ? 1.951 -16.865 -6.100 1.00 93.38 364 LYS A N 1
ATOM 2877 C CA . LYS A 1 364 ? 2.666 -17.980 -6.711 1.00 93.38 364 LYS A CA 1
ATOM 2878 C C . LYS A 1 364 ? 3.764 -18.453 -5.766 1.00 93.38 364 LYS A C 1
ATOM 2880 O O . LYS A 1 364 ? 4.569 -17.653 -5.296 1.00 93.38 364 LYS A O 1
ATOM 2885 N N . VAL A 1 365 ? 3.810 -19.754 -5.509 1.00 94.25 365 VAL A N 1
ATOM 2886 C CA . VAL A 1 365 ? 4.818 -20.377 -4.649 1.00 94.25 365 VAL A CA 1
ATOM 2887 C C . VAL A 1 365 ? 5.464 -21.571 -5.345 1.00 94.25 365 VAL A C 1
ATOM 2889 O O . VAL A 1 365 ? 4.790 -22.358 -6.012 1.00 94.25 365 VAL A O 1
ATOM 2892 N N . GLU A 1 366 ? 6.776 -21.715 -5.190 1.00 93.25 366 GLU A N 1
ATOM 2893 C CA . GLU A 1 366 ? 7.565 -22.852 -5.663 1.00 93.25 366 GLU A CA 1
ATOM 2894 C C . GLU A 1 366 ? 8.450 -23.387 -4.528 1.00 93.25 366 GLU A C 1
ATOM 2896 O O . GLU A 1 366 ? 9.004 -22.604 -3.761 1.00 93.25 366 GLU A O 1
ATOM 2901 N N . ASN A 1 367 ? 8.598 -24.714 -4.438 1.00 92.81 367 ASN A N 1
ATOM 2902 C CA . ASN A 1 367 ? 9.365 -25.418 -3.397 1.00 92.81 367 ASN A CA 1
ATOM 2903 C C . ASN A 1 367 ? 8.924 -25.135 -1.947 1.00 92.81 367 ASN A C 1
ATOM 2905 O O . ASN A 1 367 ? 9.762 -25.183 -1.059 1.00 92.81 367 ASN A O 1
ATOM 2909 N N . LEU A 1 368 ? 7.634 -24.885 -1.695 1.00 94.19 368 LEU A N 1
ATOM 2910 C CA . LEU A 1 368 ? 7.112 -24.715 -0.336 1.00 94.19 368 LEU A CA 1
ATOM 2911 C C . LEU A 1 368 ? 7.318 -25.999 0.467 1.00 94.19 368 LEU A C 1
ATOM 2913 O O . LEU A 1 368 ? 6.712 -27.022 0.137 1.00 94.19 368 LEU A O 1
ATOM 2917 N N . GLU A 1 369 ? 8.161 -25.963 1.492 1.00 93.38 369 GLU A N 1
ATOM 2918 C CA . GLU A 1 369 ? 8.529 -27.155 2.254 1.00 93.38 369 GLU A CA 1
ATOM 2919 C C . GLU A 1 369 ? 7.320 -27.805 2.958 1.00 93.38 369 GLU A C 1
ATOM 2921 O O . GLU A 1 369 ? 6.303 -27.147 3.201 1.00 93.38 369 GLU A O 1
ATOM 2926 N N . PRO A 1 370 ? 7.361 -29.120 3.244 1.00 92.00 370 PRO A N 1
ATOM 2927 C CA . PRO A 1 370 ? 6.335 -29.779 4.047 1.00 92.00 370 PRO A CA 1
ATOM 2928 C C . PRO A 1 370 ? 6.103 -29.046 5.369 1.00 92.00 370 PRO A C 1
ATOM 2930 O O . PRO A 1 370 ? 7.061 -28.748 6.071 1.00 92.00 370 PRO A O 1
ATOM 2933 N N . GLN A 1 371 ? 4.840 -28.810 5.731 1.00 91.38 371 GLN A N 1
ATOM 2934 C CA . GLN A 1 371 ? 4.438 -28.109 6.961 1.00 91.38 371 GLN A CA 1
ATOM 2935 C C . GLN A 1 371 ? 4.790 -26.612 7.024 1.00 91.38 371 GLN A C 1
ATOM 2937 O O . GLN A 1 371 ? 4.385 -25.937 7.972 1.00 91.38 371 GLN A O 1
ATOM 2942 N N . ASP A 1 372 ? 5.442 -26.065 5.999 1.00 92.69 372 ASP A N 1
ATOM 2943 C CA . ASP A 1 372 ? 5.774 -24.648 5.919 1.00 92.69 372 ASP A CA 1
ATOM 2944 C C . ASP A 1 372 ? 4.609 -23.807 5.358 1.00 92.69 372 ASP A C 1
ATOM 2946 O O . ASP A 1 372 ? 3.681 -24.289 4.689 1.00 92.69 372 ASP A O 1
ATOM 2950 N N . SER A 1 373 ? 4.641 -22.507 5.650 1.00 93.94 373 SER A N 1
ATOM 2951 C CA . SER A 1 373 ? 3.687 -21.531 5.142 1.00 93.94 373 SER A CA 1
ATOM 2952 C C . SER A 1 373 ? 4.348 -20.212 4.755 1.00 93.94 373 SER A C 1
ATOM 2954 O O . SER A 1 373 ? 5.316 -19.739 5.356 1.00 93.94 373 SER A O 1
ATOM 2956 N N . ARG A 1 374 ? 3.779 -19.578 3.731 1.00 95.19 374 ARG A N 1
ATOM 2957 C CA . ARG A 1 374 ? 4.176 -18.251 3.258 1.00 95.19 374 ARG A CA 1
ATOM 2958 C C . ARG A 1 374 ? 2.941 -17.399 3.051 1.00 95.19 374 ARG A C 1
ATOM 2960 O O . ARG A 1 374 ? 1.872 -17.906 2.717 1.00 95.19 374 ARG A O 1
ATOM 2967 N N . GLY A 1 375 ? 3.081 -16.095 3.242 1.00 95.12 375 GLY A N 1
ATOM 2968 C CA . GLY A 1 375 ? 1.958 -15.189 3.079 1.00 95.12 375 GLY A CA 1
ATOM 2969 C C . GLY A 1 375 ? 2.364 -13.749 2.843 1.00 95.12 375 GLY A C 1
ATOM 2970 O O . GLY A 1 375 ? 3.512 -13.345 3.028 1.00 95.12 375 GLY A O 1
ATOM 2971 N N . VAL A 1 376 ? 1.368 -12.972 2.453 1.00 95.31 376 VAL A N 1
ATOM 2972 C CA . VAL A 1 376 ? 1.417 -11.528 2.321 1.00 95.31 376 VAL A CA 1
ATOM 2973 C C . VAL A 1 376 ? 0.499 -10.875 3.331 1.00 95.31 376 VAL A C 1
ATOM 2975 O O . VAL A 1 376 ? -0.523 -11.435 3.718 1.00 95.31 376 VAL A O 1
ATOM 2978 N N . PHE A 1 377 ? 0.823 -9.659 3.743 1.00 94.75 377 PHE A N 1
ATOM 2979 C CA . PHE A 1 377 ? 0.050 -8.937 4.735 1.00 94.75 377 PHE A CA 1
ATOM 2980 C C . PHE A 1 377 ? -0.300 -7.520 4.305 1.00 94.75 377 PHE A C 1
ATOM 2982 O O . PHE A 1 377 ? 0.413 -6.858 3.547 1.00 94.75 377 PHE A O 1
ATOM 2989 N N . LYS A 1 378 ? -1.408 -7.040 4.858 1.00 92.94 378 LYS A N 1
ATOM 2990 C CA . LYS A 1 378 ? -1.894 -5.675 4.743 1.00 92.94 378 LYS A CA 1
ATOM 2991 C C . LYS A 1 378 ? -2.345 -5.199 6.116 1.00 92.94 378 LYS A C 1
ATOM 2993 O O . LYS A 1 378 ? -3.038 -5.904 6.850 1.00 92.94 378 LYS A O 1
ATOM 2998 N N . ASN A 1 379 ? -1.957 -3.976 6.458 1.00 92.44 379 ASN A N 1
ATOM 2999 C CA . ASN A 1 379 ? -2.490 -3.317 7.642 1.00 92.44 379 ASN A CA 1
ATOM 3000 C C . ASN A 1 379 ? -3.885 -2.781 7.318 1.00 92.44 379 ASN A C 1
ATOM 3002 O O . ASN A 1 379 ? -4.078 -2.092 6.312 1.00 92.44 379 ASN A O 1
ATOM 3006 N N . VAL A 1 380 ? -4.845 -3.097 8.174 1.00 93.81 380 VAL A N 1
ATOM 3007 C CA . VAL A 1 380 ? -6.247 -2.692 8.057 1.00 93.81 380 VAL A CA 1
ATOM 3008 C C . VAL A 1 380 ? -6.663 -1.923 9.311 1.00 93.81 380 VAL A C 1
ATOM 3010 O O . VAL A 1 380 ? -5.911 -1.835 10.275 1.00 93.81 380 VAL A O 1
ATOM 3013 N N . ASN A 1 381 ? -7.827 -1.286 9.285 1.00 93.12 381 ASN A N 1
ATOM 3014 C CA . ASN A 1 381 ? -8.444 -0.709 10.477 1.00 93.12 381 ASN A CA 1
ATOM 3015 C C . ASN A 1 381 ? -9.959 -0.822 10.314 1.00 93.12 381 ASN A C 1
ATOM 3017 O O . ASN A 1 381 ? -10.599 0.084 9.776 1.00 93.12 381 ASN A O 1
ATOM 3021 N N . ILE A 1 382 ? -10.496 -1.999 10.636 1.00 92.25 382 ILE A N 1
ATOM 3022 C CA . ILE A 1 382 ? -11.881 -2.368 10.330 1.00 92.25 382 ILE A CA 1
ATOM 3023 C C . ILE A 1 382 ? -12.517 -3.033 11.554 1.00 92.25 382 ILE A C 1
ATOM 3025 O O . ILE A 1 382 ? -11.900 -3.864 12.215 1.00 92.25 382 ILE A O 1
ATOM 3029 N N . ASP A 1 383 ? -13.776 -2.685 11.810 1.00 92.31 383 ASP A N 1
ATOM 3030 C CA . ASP A 1 383 ? -14.648 -3.362 12.768 1.00 92.31 383 ASP A CA 1
ATOM 3031 C C . ASP A 1 383 ? -15.689 -4.183 12.000 1.00 92.31 383 ASP A C 1
ATOM 3033 O O . ASP A 1 383 ? -16.482 -3.623 11.227 1.00 92.31 383 ASP A O 1
ATOM 3037 N N . ILE A 1 384 ? -15.678 -5.503 12.203 1.00 92.88 384 ILE A N 1
ATOM 3038 C CA . ILE A 1 384 ? -16.553 -6.436 11.483 1.00 92.88 384 ILE A CA 1
ATOM 3039 C C . ILE A 1 384 ? -17.663 -7.034 12.360 1.00 92.88 384 ILE A C 1
ATOM 3041 O O . ILE A 1 384 ? -18.412 -7.886 11.890 1.00 92.88 384 ILE A O 1
ATOM 3045 N N . ARG A 1 385 ? -17.833 -6.566 13.607 1.00 91.06 385 ARG A N 1
ATOM 3046 C CA . ARG A 1 385 ? -18.785 -7.142 14.583 1.00 91.06 385 ARG A CA 1
ATOM 3047 C C . ARG A 1 385 ? -20.251 -7.072 14.159 1.00 91.06 385 ARG A C 1
ATOM 3049 O O . ARG A 1 385 ? -21.051 -7.882 14.603 1.00 91.06 385 ARG A O 1
ATOM 3056 N N . GLN A 1 386 ? -20.614 -6.113 13.308 1.00 89.12 386 GLN A N 1
ATOM 3057 C CA . GLN A 1 386 ? -21.994 -5.940 12.829 1.00 89.12 386 GLN A CA 1
ATOM 3058 C C . GLN A 1 386 ? -22.360 -6.885 11.680 1.00 89.12 386 GLN A C 1
ATOM 3060 O O . GLN A 1 386 ? -23.479 -6.825 11.176 1.00 89.12 386 GLN A O 1
ATOM 3065 N N . TYR A 1 387 ? -21.436 -7.729 11.225 1.00 92.69 387 TYR A N 1
ATOM 3066 C CA . TYR A 1 387 ? -21.670 -8.675 10.142 1.00 92.69 387 TYR A CA 1
ATOM 3067 C C . TYR A 1 387 ? -21.729 -10.102 10.682 1.00 92.69 387 TYR A C 1
ATOM 3069 O O . TYR A 1 387 ? -21.176 -10.419 11.727 1.00 92.69 387 TYR A O 1
ATOM 3077 N N . LYS A 1 388 ? -22.411 -10.990 9.963 1.00 94.25 388 LYS A N 1
ATOM 3078 C CA . LYS A 1 388 ? -22.606 -12.385 10.379 1.00 94.25 388 LYS A CA 1
ATOM 3079 C C . LYS A 1 388 ? -21.582 -13.313 9.758 1.00 94.25 388 LYS A C 1
ATOM 3081 O O . LYS A 1 388 ? -21.262 -14.342 10.350 1.00 94.25 388 LYS A O 1
ATOM 3086 N N . ARG A 1 389 ? -21.096 -12.983 8.560 1.00 95.56 389 ARG A N 1
ATOM 3087 C CA . ARG A 1 389 ? -20.204 -13.843 7.781 1.00 95.56 389 ARG A CA 1
ATOM 3088 C C . ARG A 1 389 ? -19.081 -13.050 7.131 1.00 95.56 389 ARG A C 1
ATOM 3090 O O . ARG A 1 389 ? -19.291 -11.914 6.703 1.00 95.56 389 ARG A O 1
ATOM 3097 N N . LEU A 1 390 ? -17.925 -13.687 7.012 1.00 96.19 390 LEU A N 1
ATOM 3098 C CA . LEU A 1 390 ? -16.794 -13.230 6.215 1.00 96.19 390 LEU A CA 1
ATOM 3099 C C . LEU A 1 390 ? -16.642 -14.177 5.026 1.00 96.19 390 LEU A C 1
ATOM 3101 O O . LEU A 1 390 ? -16.636 -15.395 5.207 1.00 96.19 390 LEU A O 1
ATOM 3105 N N . LYS A 1 391 ? -16.571 -13.607 3.823 1.00 96.88 391 LYS A N 1
ATOM 3106 C CA . LYS A 1 391 ? -16.539 -14.332 2.555 1.00 96.88 391 LYS A CA 1
ATOM 3107 C C . LYS A 1 391 ? -15.354 -13.899 1.703 1.00 96.88 391 LYS A C 1
ATOM 3109 O O . LYS A 1 391 ? -15.051 -12.710 1.663 1.00 96.88 391 LYS A O 1
ATOM 3114 N N . MET A 1 392 ? -14.726 -14.829 0.998 1.00 97.44 392 MET A N 1
ATOM 3115 C CA . MET A 1 392 ? -13.662 -14.543 0.033 1.00 97.44 392 MET A CA 1
ATOM 3116 C C . MET A 1 392 ? -13.610 -15.646 -1.023 1.00 97.44 392 MET A C 1
ATOM 3118 O O . MET A 1 392 ? -13.714 -16.826 -0.690 1.00 97.44 392 MET A O 1
ATOM 3122 N N . PHE A 1 393 ? -13.435 -15.270 -2.286 1.00 98.06 393 PHE A N 1
ATOM 3123 C CA . PHE A 1 393 ? -13.214 -16.239 -3.354 1.00 98.06 393 PHE A CA 1
ATOM 3124 C C . PHE A 1 393 ? -11.747 -16.650 -3.395 1.00 98.06 393 PHE A C 1
ATOM 3126 O O . PHE A 1 393 ? -10.849 -15.810 -3.283 1.00 98.06 393 PHE A O 1
ATOM 3133 N N . LEU A 1 394 ? -11.525 -17.947 -3.580 1.00 97.94 394 LEU A N 1
ATOM 3134 C CA . LEU A 1 394 ? -10.204 -18.534 -3.711 1.00 97.94 394 LEU A CA 1
ATOM 3135 C C . LEU A 1 394 ? -10.149 -19.379 -4.980 1.00 97.94 394 LEU A C 1
ATOM 3137 O O . LEU A 1 394 ? -11.069 -20.141 -5.279 1.00 97.94 394 LEU A O 1
ATOM 3141 N N . HIS A 1 395 ? -9.047 -19.256 -5.701 1.00 97.19 395 HIS A N 1
ATOM 3142 C CA . HIS A 1 395 ? -8.709 -20.086 -6.849 1.00 97.19 395 HIS A CA 1
ATOM 3143 C C . HIS A 1 395 ? -7.330 -20.696 -6.621 1.00 97.19 395 HIS A C 1
ATOM 3145 O O . HIS A 1 395 ? -6.476 -20.056 -6.015 1.00 97.19 395 HIS A O 1
ATOM 3151 N N . ALA A 1 396 ? -7.107 -21.910 -7.116 1.00 96.50 396 ALA A N 1
ATOM 3152 C CA . ALA A 1 396 ? -5.798 -22.546 -7.118 1.00 96.50 396 ALA A CA 1
ATOM 3153 C C . ALA A 1 396 ? -5.537 -23.217 -8.468 1.00 96.50 396 ALA A C 1
ATOM 3155 O O . ALA A 1 396 ? -6.405 -23.922 -8.994 1.00 96.50 396 ALA A O 1
ATOM 3156 N N . GLU A 1 397 ? -4.330 -23.040 -9.000 1.00 94.56 397 GLU A N 1
ATOM 3157 C CA . GLU A 1 397 ? -3.891 -23.635 -10.260 1.00 94.56 397 GLU A CA 1
ATOM 3158 C C . GLU A 1 397 ? -2.489 -24.248 -10.178 1.00 94.56 397 GLU A C 1
ATOM 3160 O O . GLU A 1 397 ? -1.617 -23.835 -9.405 1.00 94.56 397 GLU A O 1
ATOM 3165 N N . LYS A 1 398 ? -2.289 -25.280 -11.005 1.00 93.56 398 LYS A N 1
ATOM 3166 C CA . LYS A 1 398 ? -1.006 -25.964 -11.175 1.00 93.56 398 LYS A CA 1
ATOM 3167 C C . LYS A 1 398 ? -0.136 -25.123 -12.108 1.00 93.56 398 LYS A C 1
ATOM 3169 O O . LYS A 1 398 ? -0.609 -24.706 -13.163 1.00 93.56 398 LYS A O 1
ATOM 3174 N N . ILE A 1 399 ? 1.142 -24.946 -11.776 1.00 89.81 399 ILE A N 1
ATOM 3175 C CA . ILE A 1 399 ? 2.092 -24.247 -12.659 1.00 89.81 399 ILE A CA 1
ATOM 3176 C C . ILE A 1 399 ? 2.350 -25.105 -13.902 1.00 89.81 399 ILE A C 1
ATOM 3178 O O . ILE A 1 399 ? 2.321 -24.619 -15.032 1.00 89.81 399 ILE A O 1
ATOM 3182 N N . VAL A 1 400 ? 2.553 -26.410 -13.700 1.00 88.75 400 VAL A N 1
ATOM 3183 C CA . VAL A 1 400 ? 2.643 -27.396 -14.777 1.00 88.75 400 VAL A CA 1
ATOM 3184 C C . VAL A 1 400 ? 1.597 -28.480 -14.549 1.00 88.75 400 VAL A C 1
ATOM 3186 O O . VAL A 1 400 ? 1.398 -28.964 -13.440 1.00 88.75 400 VAL A O 1
ATOM 3189 N N . ASN A 1 401 ? 0.937 -28.919 -15.621 1.00 87.44 401 ASN A N 1
ATOM 3190 C CA . ASN A 1 401 ? -0.143 -29.907 -15.528 1.00 87.44 401 ASN A CA 1
ATOM 3191 C C . ASN A 1 401 ? 0.275 -31.236 -14.852 1.00 87.44 401 ASN A C 1
ATOM 3193 O O . ASN A 1 401 ? -0.564 -31.947 -14.314 1.00 87.44 401 ASN A O 1
ATOM 3197 N N . SER A 1 402 ? 1.565 -31.584 -14.875 1.00 88.25 402 SER A N 1
ATOM 3198 C CA . SER A 1 402 ? 2.106 -32.809 -14.272 1.00 88.25 402 SER A CA 1
ATOM 3199 C C . SER A 1 402 ? 2.466 -32.695 -12.786 1.00 88.25 402 SER A C 1
ATOM 3201 O O . SER A 1 402 ? 3.035 -33.644 -12.255 1.00 88.25 402 SER A O 1
ATOM 3203 N N . ASP A 1 403 ? 2.218 -31.552 -12.143 1.00 86.69 403 ASP A N 1
ATOM 3204 C CA . ASP A 1 403 ? 2.661 -31.287 -10.763 1.00 86.69 403 ASP A CA 1
ATOM 3205 C C . ASP A 1 403 ? 1.981 -32.185 -9.744 1.00 86.69 403 ASP A C 1
ATOM 3207 O O . ASP A 1 403 ? 2.637 -32.729 -8.861 1.00 86.69 403 ASP A O 1
ATOM 3211 N N . TYR A 1 404 ? 0.677 -32.372 -9.921 1.00 88.69 404 TYR A N 1
ATOM 3212 C CA . TYR A 1 404 ? -0.168 -33.147 -9.028 1.00 88.69 404 TYR A CA 1
ATOM 3213 C C . TYR A 1 404 ? -1.173 -33.961 -9.822 1.00 88.69 404 TYR A C 1
ATOM 3215 O O . TYR A 1 404 ? -1.538 -33.592 -10.948 1.00 88.69 404 TYR A O 1
ATOM 3223 N N . LEU A 1 405 ? -1.695 -35.017 -9.209 1.00 84.31 405 LEU A N 1
ATOM 3224 C CA . LEU A 1 405 ? -2.919 -35.652 -9.680 1.00 84.31 405 LEU A CA 1
ATOM 3225 C C . LEU A 1 405 ? -4.109 -34.708 -9.437 1.00 84.31 405 LEU A C 1
ATOM 3227 O O . LEU A 1 405 ? -3.999 -33.700 -8.744 1.00 84.31 405 LEU A O 1
ATOM 3231 N N . ASP A 1 406 ? -5.241 -34.955 -10.090 1.00 73.56 406 ASP A N 1
ATOM 3232 C CA . ASP A 1 406 ? -6.395 -34.043 -9.996 1.00 73.56 406 ASP A CA 1
ATOM 3233 C C . ASP A 1 406 ? -7.094 -34.086 -8.627 1.00 73.56 406 ASP A C 1
ATOM 3235 O O . ASP A 1 406 ? -7.746 -33.116 -8.251 1.00 73.56 406 ASP A O 1
ATOM 3239 N N . ASP A 1 407 ? -6.901 -35.166 -7.864 1.00 80.50 407 ASP A N 1
ATOM 3240 C CA . ASP A 1 407 ? -7.492 -35.358 -6.532 1.00 80.50 407 ASP A CA 1
ATOM 3241 C C . ASP A 1 407 ? -6.566 -34.917 -5.379 1.00 80.50 407 ASP A C 1
ATOM 3243 O O . ASP A 1 407 ? -6.957 -34.991 -4.212 1.00 80.50 407 ASP A O 1
ATOM 3247 N N . ASP A 1 408 ? -5.337 -34.483 -5.677 1.00 85.19 408 ASP A N 1
ATOM 3248 C CA . ASP A 1 408 ? -4.375 -34.071 -4.653 1.00 85.19 408 ASP A CA 1
ATOM 3249 C C . ASP A 1 408 ? -4.729 -32.675 -4.110 1.00 85.19 408 ASP A C 1
ATOM 3251 O O . ASP A 1 408 ? -5.036 -31.746 -4.861 1.00 85.19 408 ASP A O 1
ATOM 3255 N N . VAL A 1 409 ? -4.631 -32.512 -2.786 1.00 88.31 409 VAL A N 1
ATOM 3256 C CA . VAL A 1 409 ? -4.940 -31.259 -2.069 1.00 88.31 409 VAL A CA 1
ATOM 3257 C C . VAL A 1 409 ? -3.733 -30.827 -1.216 1.00 88.31 409 VAL A C 1
ATOM 3259 O O . VAL A 1 409 ? -3.816 -30.807 0.012 1.00 88.31 409 VAL A O 1
ATOM 3262 N N . PRO A 1 410 ? -2.571 -30.533 -1.831 1.00 90.94 410 PRO A N 1
ATOM 3263 C CA . PRO A 1 410 ? -1.342 -30.221 -1.096 1.00 90.94 410 PRO A CA 1
ATOM 3264 C C . PRO A 1 410 ? -1.367 -28.832 -0.440 1.00 90.94 410 PRO A C 1
ATOM 3266 O O . PRO A 1 410 ? -0.697 -28.609 0.568 1.00 90.94 410 PRO A O 1
ATOM 3269 N N . LEU A 1 411 ? -2.138 -27.893 -1.002 1.00 95.38 411 LEU A N 1
ATOM 3270 C CA . LEU A 1 411 ? -2.151 -26.492 -0.588 1.00 95.38 411 LEU A CA 1
ATOM 3271 C C . LEU A 1 411 ? -3.425 -26.129 0.180 1.00 95.38 411 LEU A C 1
ATOM 3273 O O . LEU A 1 411 ? -4.547 -26.458 -0.211 1.00 95.38 411 LEU A O 1
ATOM 3277 N N . VAL A 1 412 ? -3.237 -25.369 1.253 1.00 96.81 412 VAL A N 1
ATOM 3278 C CA . VAL A 1 412 ? -4.299 -24.767 2.060 1.00 96.81 412 VAL A CA 1
ATOM 3279 C C . VAL A 1 412 ? -4.127 -23.255 2.017 1.00 96.81 412 VAL A C 1
ATOM 3281 O O . VAL A 1 412 ? -3.083 -22.745 2.418 1.00 96.81 412 VAL A O 1
ATOM 3284 N N . ALA A 1 413 ? -5.141 -22.526 1.557 1.00 97.69 413 ALA A N 1
ATOM 3285 C CA . ALA A 1 413 ? -5.172 -21.076 1.709 1.00 97.69 413 ALA A CA 1
ATOM 3286 C C . ALA A 1 413 ? -5.490 -20.726 3.160 1.00 97.69 413 ALA A C 1
ATOM 3288 O O . ALA A 1 413 ? -6.322 -21.379 3.794 1.00 97.69 413 ALA A O 1
ATOM 3289 N N . PHE A 1 414 ? -4.892 -19.655 3.670 1.00 97.56 414 PHE A N 1
ATOM 3290 C CA . PHE A 1 414 ? -5.261 -19.116 4.968 1.00 97.56 414 PHE A CA 1
ATOM 3291 C C . PHE A 1 414 ? -5.470 -17.602 4.936 1.00 97.56 414 PHE A C 1
ATOM 3293 O O . PHE A 1 414 ? -4.779 -16.870 4.228 1.00 97.56 414 PHE A O 1
ATOM 3300 N N . LEU A 1 415 ? -6.426 -17.141 5.744 1.00 97.75 415 LEU A N 1
ATOM 3301 C CA . LEU A 1 415 ? -6.639 -15.744 6.100 1.00 97.75 415 LEU A CA 1
ATOM 3302 C C . LEU A 1 415 ? -6.379 -15.586 7.596 1.00 97.75 415 LEU A C 1
ATOM 3304 O O . LEU A 1 415 ? -7.142 -16.081 8.424 1.00 97.75 415 LEU A O 1
ATOM 3308 N N . ARG A 1 416 ? -5.312 -14.875 7.948 1.00 97.19 416 ARG A N 1
ATOM 3309 C CA . ARG A 1 416 ? -4.966 -14.533 9.325 1.00 97.19 416 ARG A CA 1
ATOM 3310 C C . ARG A 1 416 ? -5.376 -13.089 9.621 1.00 97.19 416 ARG A C 1
ATOM 3312 O O . ARG A 1 416 ? -4.896 -12.168 8.965 1.00 97.19 416 ARG A O 1
ATOM 3319 N N . ILE A 1 417 ? -6.265 -12.888 10.591 1.00 96.94 417 ILE A N 1
ATOM 3320 C CA . ILE A 1 417 ? -6.817 -11.576 10.965 1.00 96.94 417 ILE A CA 1
ATOM 3321 C C . ILE A 1 417 ? -6.760 -11.359 12.476 1.00 96.94 417 ILE A C 1
ATOM 3323 O O . ILE A 1 417 ? -7.034 -12.272 13.253 1.00 96.94 417 ILE A O 1
ATOM 3327 N N . GLY A 1 418 ? -6.429 -10.146 12.913 1.00 95.25 418 GLY A N 1
ATOM 3328 C CA . GLY A 1 418 ? -6.373 -9.833 14.339 1.00 95.25 418 GLY A CA 1
ATOM 3329 C C . GLY A 1 418 ? -5.821 -8.449 14.647 1.00 95.25 418 GLY A C 1
ATOM 3330 O O . GLY A 1 418 ? -5.928 -7.518 13.843 1.00 95.25 418 GLY A O 1
ATOM 3331 N N . THR A 1 419 ? -5.237 -8.310 15.837 1.00 93.25 419 THR A N 1
ATOM 3332 C CA . THR A 1 419 ? -4.541 -7.084 16.256 1.00 93.25 419 THR A CA 1
ATOM 3333 C C . THR A 1 419 ? -3.069 -7.088 15.842 1.00 93.25 419 THR A C 1
ATOM 3335 O O . THR A 1 419 ? -2.475 -6.017 15.709 1.00 93.25 419 THR A O 1
ATOM 3338 N N . ASP A 1 420 ? -2.488 -8.272 15.629 1.00 92.31 420 ASP A N 1
ATOM 3339 C CA . ASP A 1 420 ? -1.136 -8.473 15.103 1.00 92.31 420 ASP A CA 1
ATOM 3340 C C . ASP A 1 420 ? -1.056 -9.737 14.213 1.00 92.31 420 ASP A C 1
ATOM 3342 O O . ASP A 1 420 ? -2.082 -10.300 13.828 1.00 92.31 420 ASP A O 1
ATOM 3346 N N . PHE A 1 421 ? 0.153 -10.134 13.799 1.00 91.50 421 PHE A N 1
ATOM 3347 C CA . PHE A 1 421 ? 0.374 -11.278 12.903 1.00 91.50 421 PHE A CA 1
ATOM 3348 C C . PHE A 1 421 ? 0.874 -12.548 13.606 1.00 91.50 421 PHE A C 1
ATOM 3350 O O . PHE A 1 421 ? 0.948 -13.583 12.950 1.00 91.50 421 PHE A O 1
ATOM 3357 N N . SER A 1 422 ? 1.272 -12.487 14.880 1.00 90.25 422 SER A N 1
ATOM 3358 C CA . SER A 1 422 ? 2.074 -13.544 15.525 1.00 90.25 422 SER A CA 1
ATOM 3359 C C . SER A 1 422 ? 1.592 -13.966 16.909 1.00 90.25 422 SER A C 1
ATOM 3361 O O . SER A 1 422 ? 1.815 -15.111 17.286 1.00 90.25 422 SER A O 1
ATOM 3363 N N . GLU A 1 423 ? 0.938 -13.084 17.659 1.00 92.25 423 GLU A N 1
ATOM 3364 C CA . GLU A 1 423 ? 0.510 -13.348 19.034 1.00 92.25 423 GLU A CA 1
ATOM 3365 C C . GLU A 1 423 ? -1.005 -13.302 19.205 1.00 92.25 423 GLU A C 1
ATOM 3367 O O . GLU A 1 423 ? -1.526 -14.067 20.002 1.00 92.25 423 GLU A O 1
ATOM 3372 N N . ASN A 1 424 ? -1.719 -12.443 18.476 1.00 94.44 424 ASN A N 1
ATOM 3373 C CA . ASN A 1 424 ? -3.151 -12.212 18.657 1.00 94.44 424 ASN A CA 1
ATOM 3374 C C . ASN A 1 424 ? -3.867 -12.216 17.305 1.00 94.44 424 ASN A C 1
ATOM 3376 O O . ASN A 1 424 ? -4.082 -11.165 16.684 1.00 94.44 424 ASN A O 1
ATOM 3380 N N . PHE A 1 425 ? -4.250 -13.410 16.853 1.00 96.06 425 PHE A N 1
ATOM 3381 C CA . PHE A 1 425 ? -4.927 -13.596 15.573 1.00 96.06 425 PHE A CA 1
ATOM 3382 C C . PHE A 1 425 ? -5.883 -14.796 15.557 1.00 96.06 425 PHE A C 1
ATOM 3384 O O . PHE A 1 425 ? -5.695 -15.793 16.255 1.00 96.06 425 PHE A O 1
ATOM 3391 N N . TYR A 1 426 ? -6.882 -14.701 14.683 1.00 97.00 426 TYR A N 1
ATOM 3392 C CA . TYR A 1 426 ? -7.602 -15.839 14.123 1.00 97.00 426 TYR A CA 1
ATOM 3393 C C . TYR A 1 426 ? -6.968 -16.216 12.785 1.00 97.00 426 TYR A C 1
ATOM 3395 O O . TYR A 1 426 ? -6.614 -15.334 12.005 1.00 97.00 426 TYR A O 1
ATOM 3403 N N . GLN A 1 427 ? -6.850 -17.506 12.493 1.00 97.06 427 GLN A N 1
ATOM 3404 C CA . GLN A 1 427 ? -6.392 -18.038 11.213 1.00 97.06 427 GLN A CA 1
ATOM 3405 C C . GLN A 1 427 ? -7.479 -18.925 10.617 1.00 97.06 427 GLN A C 1
ATOM 3407 O O . GLN A 1 427 ? -7.798 -19.973 11.157 1.00 97.06 427 GLN A O 1
ATOM 3412 N N . ILE A 1 428 ? -8.057 -18.503 9.503 1.00 97.50 428 ILE A N 1
ATOM 3413 C CA . ILE A 1 428 ? -9.115 -19.230 8.807 1.00 97.50 428 ILE A CA 1
ATOM 3414 C C . ILE A 1 428 ? -8.467 -19.972 7.647 1.00 97.50 428 ILE A C 1
ATOM 3416 O O . ILE A 1 428 ? -7.885 -19.337 6.775 1.00 97.50 428 ILE A O 1
ATOM 3420 N N . GLU A 1 429 ? -8.562 -21.293 7.635 1.00 97.31 429 GLU A N 1
ATOM 3421 C CA . GLU A 1 429 ? -7.928 -22.156 6.643 1.00 97.31 429 GLU A CA 1
ATOM 3422 C C . GLU A 1 429 ? -8.958 -22.841 5.751 1.00 97.31 429 GLU A C 1
ATOM 3424 O O . GLU A 1 429 ? -9.945 -23.395 6.243 1.00 97.31 429 GLU A O 1
ATOM 3429 N N . VAL A 1 430 ? -8.685 -22.842 4.447 1.00 97.06 430 VAL A N 1
ATOM 3430 C CA . VAL A 1 430 ? -9.498 -23.494 3.417 1.00 97.06 430 VAL A CA 1
ATOM 3431 C C . VAL A 1 430 ? -8.596 -24.392 2.565 1.00 97.06 430 VAL A C 1
ATOM 3433 O O . VAL A 1 430 ? -7.670 -23.885 1.924 1.00 97.06 430 VAL A O 1
ATOM 3436 N N . PRO A 1 431 ? -8.815 -25.718 2.548 1.00 96.31 431 PRO A N 1
ATOM 3437 C CA . PRO A 1 431 ? -8.101 -26.611 1.640 1.00 96.31 431 PRO A CA 1
ATOM 3438 C C . PRO A 1 431 ? -8.508 -26.342 0.189 1.00 96.31 431 PRO A C 1
ATOM 3440 O O . PRO A 1 431 ? -9.694 -26.208 -0.105 1.00 96.31 431 PRO A O 1
ATOM 3443 N N . LEU A 1 432 ? -7.526 -26.259 -0.709 1.00 95.75 432 LEU A N 1
ATOM 3444 C CA . LEU A 1 432 ? -7.739 -25.785 -2.073 1.00 95.75 432 LEU A CA 1
ATOM 3445 C C . LEU A 1 432 ? -7.852 -26.936 -3.069 1.00 95.75 432 LEU A C 1
ATOM 3447 O O . LEU A 1 432 ? -6.903 -27.689 -3.284 1.00 95.75 432 LEU A O 1
ATOM 3451 N N . GLN A 1 433 ? -8.987 -27.011 -3.753 1.00 95.12 433 GLN A N 1
ATOM 3452 C CA . GLN A 1 433 ? -9.117 -27.792 -4.972 1.00 95.12 433 GLN A CA 1
ATOM 3453 C C . GLN A 1 433 ? -8.417 -27.070 -6.128 1.00 95.12 433 GLN A C 1
ATOM 3455 O O . GLN A 1 433 ? -8.710 -25.905 -6.412 1.00 95.12 433 GLN A O 1
ATOM 3460 N N . PHE A 1 434 ? -7.528 -27.776 -6.824 1.00 94.62 434 PHE A N 1
ATOM 3461 C CA . PHE A 1 434 ? -6.894 -27.263 -8.032 1.00 94.62 434 PHE A CA 1
ATOM 3462 C C . PHE A 1 434 ? -7.863 -27.273 -9.214 1.00 94.62 434 PHE A C 1
ATOM 3464 O O . PHE A 1 434 ? -8.504 -28.281 -9.513 1.00 94.62 434 PHE A O 1
ATOM 3471 N N . THR A 1 435 ? -7.920 -26.154 -9.927 1.00 94.56 435 THR A N 1
ATOM 3472 C CA . THR A 1 435 ? -8.690 -26.027 -11.166 1.00 94.56 435 THR A CA 1
ATOM 3473 C C . THR A 1 435 ? -8.041 -26.860 -12.269 1.00 94.56 435 THR A C 1
ATOM 3475 O O . THR A 1 435 ? -6.817 -26.862 -12.426 1.00 94.56 435 THR A O 1
ATOM 3478 N N . SER A 1 436 ? -8.852 -27.562 -13.065 1.00 92.31 436 SER A N 1
ATOM 3479 C CA . SER A 1 436 ? -8.347 -28.338 -14.199 1.00 92.31 436 SER A CA 1
ATOM 3480 C C . SER A 1 436 ? -7.675 -27.432 -15.235 1.00 92.31 436 SER A C 1
ATOM 3482 O O . SER A 1 436 ? -8.182 -26.364 -15.579 1.00 92.31 436 SER A O 1
ATOM 3484 N N . PHE A 1 437 ? -6.535 -27.869 -15.763 1.00 90.38 437 PHE A N 1
ATOM 3485 C CA . PHE A 1 437 ? -5.719 -27.082 -16.687 1.00 90.38 437 PHE A CA 1
ATOM 3486 C C . PHE A 1 437 ? -6.504 -26.695 -17.956 1.00 90.38 437 PHE A C 1
ATOM 3488 O O . PHE A 1 437 ? -7.101 -27.554 -18.606 1.00 90.38 437 PHE A O 1
ATOM 3495 N N . GLY A 1 438 ? -6.490 -25.411 -18.328 1.00 89.38 438 GLY A N 1
ATOM 3496 C CA . GLY A 1 438 ? -7.234 -24.893 -19.483 1.00 89.38 438 GLY A CA 1
ATOM 3497 C C . GLY A 1 438 ? -8.736 -24.681 -19.257 1.00 89.38 438 GLY A C 1
ATOM 3498 O O . GLY A 1 438 ? -9.459 -24.460 -20.230 1.00 89.38 438 GLY A O 1
ATOM 3499 N N . SER A 1 439 ? -9.219 -24.748 -18.010 1.00 93.25 439 SER A N 1
ATOM 3500 C CA . SER A 1 439 ? -10.592 -24.343 -17.673 1.00 93.25 439 SER A CA 1
ATOM 3501 C C . SER A 1 439 ? -10.814 -22.874 -18.020 1.00 93.25 439 SER A C 1
ATOM 3503 O O . SER A 1 439 ? -9.913 -22.051 -17.890 1.00 93.25 439 SER A O 1
ATOM 3505 N N . THR A 1 440 ? -12.019 -22.539 -18.477 1.00 93.75 440 THR A N 1
ATOM 3506 C CA . THR A 1 440 ? -12.347 -21.175 -18.942 1.00 93.75 440 THR A CA 1
ATOM 3507 C C . THR A 1 440 ? -13.651 -20.637 -18.364 1.00 93.75 440 THR A C 1
ATOM 3509 O O . THR A 1 440 ? -13.989 -19.475 -18.594 1.00 93.75 440 THR A O 1
ATOM 3512 N N . THR A 1 441 ? -14.404 -21.464 -17.635 1.00 95.31 441 THR A N 1
ATOM 3513 C CA . THR A 1 441 ? -15.691 -21.058 -17.069 1.00 95.31 441 THR A CA 1
ATOM 3514 C C . THR A 1 441 ? -15.521 -20.500 -15.650 1.00 95.31 441 THR A C 1
ATOM 3516 O O . THR A 1 441 ? -14.676 -20.996 -14.900 1.00 95.31 441 THR A O 1
ATOM 3519 N N . PRO A 1 442 ? -16.304 -19.478 -15.250 1.00 94.81 442 PRO A N 1
ATOM 3520 C CA . PRO A 1 442 ? -16.218 -18.899 -13.909 1.00 94.81 442 PRO A CA 1
ATOM 3521 C C . PRO A 1 442 ? -16.421 -19.901 -12.772 1.00 94.81 442 PRO A C 1
ATOM 3523 O O . PRO A 1 442 ? -15.746 -19.790 -11.758 1.00 94.81 442 PRO A O 1
ATOM 3526 N N . GLU A 1 443 ? -17.319 -20.872 -12.928 1.00 95.50 443 GLU A N 1
ATOM 3527 C CA . GLU A 1 443 ? -17.632 -21.863 -11.893 1.00 95.50 443 GLU A CA 1
ATOM 3528 C C . GLU A 1 443 ? -16.529 -22.917 -11.720 1.00 95.50 443 GLU A C 1
ATOM 3530 O O . GLU A 1 443 ? -16.361 -23.448 -10.626 1.00 95.50 443 GLU A O 1
ATOM 3535 N N . GLU A 1 444 ? -15.772 -23.219 -12.780 1.00 94.62 444 GLU A N 1
ATOM 3536 C CA . GLU A 1 444 ? -14.595 -24.095 -12.699 1.00 94.62 444 GLU A CA 1
ATOM 3537 C C . GLU A 1 444 ? -13.398 -23.362 -12.088 1.00 94.62 444 GLU A C 1
ATOM 3539 O O . GLU A 1 444 ? -12.665 -23.947 -11.299 1.00 94.62 444 GLU A O 1
ATOM 3544 N N . ILE A 1 445 ? -13.206 -22.087 -12.448 1.00 95.75 445 ILE A N 1
ATOM 3545 C CA . ILE A 1 445 ? -12.085 -21.264 -11.974 1.00 95.75 445 ILE A CA 1
ATOM 3546 C C . ILE A 1 445 ? -12.298 -20.847 -10.515 1.00 95.75 445 ILE A C 1
ATOM 3548 O O . ILE A 1 445 ? -11.362 -20.877 -9.722 1.00 95.75 445 ILE A O 1
ATOM 3552 N N . TRP A 1 446 ? -13.524 -20.513 -10.123 1.00 96.81 446 TRP A N 1
ATOM 3553 C CA . TRP A 1 446 ? -13.873 -20.133 -8.754 1.00 96.81 446 TRP A CA 1
ATOM 3554 C C . TRP A 1 446 ? -14.847 -21.155 -8.160 1.00 96.81 446 TRP A C 1
ATOM 3556 O O . TRP A 1 446 ? -16.040 -20.860 -8.021 1.00 96.81 446 TRP A O 1
ATOM 3566 N N . PRO A 1 447 ? -14.378 -22.373 -7.836 1.00 95.31 447 PRO A N 1
ATOM 3567 C CA . PRO A 1 447 ? -15.265 -23.417 -7.360 1.00 95.31 447 PRO A CA 1
ATOM 3568 C C . PRO A 1 447 ? -15.792 -23.065 -5.965 1.00 95.31 447 PRO A C 1
ATOM 3570 O O . PRO A 1 447 ? -15.042 -22.638 -5.088 1.00 95.31 447 PRO A O 1
ATOM 3573 N N . GLU A 1 448 ? -17.088 -23.292 -5.737 1.00 95.19 448 GLU A N 1
ATOM 3574 C CA . GLU A 1 448 ? -17.765 -22.984 -4.463 1.00 95.19 448 GLU A CA 1
ATOM 3575 C C . GLU A 1 448 ? -17.086 -23.664 -3.263 1.00 95.19 448 GLU A C 1
ATOM 3577 O O . GLU A 1 448 ? -17.031 -23.100 -2.176 1.00 95.19 448 GLU A O 1
ATOM 3582 N N . ILE A 1 449 ? -16.490 -24.843 -3.473 1.00 95.31 449 ILE A N 1
ATOM 3583 C CA . ILE A 1 449 ? -15.768 -25.596 -2.439 1.00 95.31 449 ILE A CA 1
ATOM 3584 C C . ILE A 1 449 ? -14.508 -24.880 -1.926 1.00 95.31 449 ILE A C 1
ATOM 3586 O O . ILE A 1 449 ? -14.077 -25.142 -0.803 1.00 95.31 449 ILE A O 1
ATOM 3590 N N . ASN A 1 450 ? -13.931 -23.985 -2.736 1.00 96.44 450 ASN A N 1
ATOM 3591 C CA . ASN A 1 450 ? -12.803 -23.143 -2.356 1.00 96.44 450 ASN A CA 1
ATOM 3592 C C . ASN A 1 450 ? -13.267 -21.802 -1.770 1.00 96.44 450 ASN A C 1
ATOM 3594 O O . ASN A 1 450 ? -12.434 -21.064 -1.254 1.00 96.44 450 ASN A O 1
ATOM 3598 N N . GLU A 1 451 ? -14.552 -21.434 -1.840 1.00 95.81 451 GLU A N 1
ATOM 3599 C CA . GLU A 1 451 ? -15.007 -20.176 -1.244 1.00 95.81 451 GLU A CA 1
ATOM 3600 C C . GLU A 1 451 ? -14.800 -20.232 0.275 1.00 95.81 451 GLU A C 1
ATOM 3602 O O . GLU A 1 451 ? -15.343 -21.082 0.983 1.00 95.81 451 GLU A O 1
ATOM 3607 N N . MET A 1 452 ? -14.021 -19.289 0.800 1.00 96.56 452 MET A N 1
ATOM 3608 C CA . MET A 1 452 ? -13.942 -19.089 2.236 1.00 96.56 452 MET A CA 1
ATOM 3609 C C . MET A 1 452 ? -15.254 -18.458 2.677 1.00 96.56 452 MET A C 1
ATOM 3611 O O . MET A 1 452 ? -15.489 -17.295 2.375 1.00 96.56 452 MET A O 1
ATOM 3615 N N . ASP A 1 453 ? -16.097 -19.199 3.390 1.00 95.62 453 ASP A N 1
ATOM 3616 C CA . ASP A 1 453 ? -17.357 -18.691 3.930 1.00 95.62 453 ASP A CA 1
ATOM 3617 C C . ASP A 1 453 ? -17.516 -19.060 5.411 1.00 95.62 453 ASP A C 1
ATOM 3619 O O . ASP A 1 453 ? -18.098 -20.089 5.759 1.00 95.62 453 ASP A O 1
ATOM 3623 N N . ILE A 1 454 ? -17.027 -18.190 6.297 1.00 95.19 454 ILE A N 1
ATOM 3624 C CA . ILE A 1 454 ? -17.024 -18.418 7.746 1.00 95.19 454 ILE A CA 1
ATOM 3625 C C . ILE A 1 454 ? -18.065 -17.547 8.456 1.00 95.19 454 ILE A C 1
ATOM 3627 O O . ILE A 1 454 ? -18.198 -16.351 8.181 1.00 95.19 454 ILE A O 1
ATOM 3631 N N . ALA A 1 455 ? -18.802 -18.129 9.404 1.00 95.50 455 ALA A N 1
ATOM 3632 C CA . ALA A 1 455 ? -19.650 -17.360 10.305 1.00 95.50 455 ALA A CA 1
ATOM 3633 C C . ALA A 1 455 ? -18.800 -16.743 11.424 1.00 95.50 455 ALA A C 1
ATOM 3635 O O . ALA A 1 455 ? -18.045 -17.440 12.098 1.00 95.50 455 ALA A O 1
ATOM 3636 N N . LEU A 1 456 ? -18.950 -15.440 11.676 1.00 94.19 456 LEU A N 1
ATOM 3637 C CA . LEU A 1 456 ? -18.182 -14.762 12.730 1.00 94.19 456 LEU A CA 1
ATOM 3638 C C . LEU A 1 456 ? -18.518 -15.298 14.129 1.00 94.19 456 LEU A C 1
ATOM 3640 O O . LEU A 1 456 ? -17.662 -15.297 15.008 1.00 94.19 456 LEU A O 1
ATOM 3644 N N . SER A 1 457 ? -19.726 -15.838 14.311 1.00 92.19 457 SER A N 1
ATOM 3645 C CA . SER A 1 457 ? -20.118 -16.544 15.534 1.00 92.19 457 SER A CA 1
ATOM 3646 C C . SER A 1 457 ? -19.305 -17.812 15.800 1.00 92.19 457 SER A C 1
ATOM 3648 O O . SER A 1 457 ? -19.257 -18.280 16.930 1.00 92.19 457 SER A O 1
ATOM 3650 N N . ASP A 1 458 ? -18.703 -18.419 14.777 1.00 94.25 458 ASP A N 1
ATOM 3651 C CA . ASP A 1 458 ? -17.870 -19.604 14.979 1.00 94.25 458 ASP A CA 1
ATOM 3652 C C . ASP A 1 458 ? -16.485 -19.215 15.506 1.00 94.25 458 ASP A C 1
ATOM 3654 O O . ASP A 1 458 ? -15.941 -19.917 16.356 1.00 94.25 458 ASP A O 1
ATOM 3658 N N . LEU A 1 459 ? -15.965 -18.043 15.113 1.00 94.50 459 LEU A N 1
ATOM 3659 C CA . LEU A 1 459 ? -14.747 -17.476 15.701 1.00 94.50 459 LEU A CA 1
ATOM 3660 C C . LEU A 1 459 ? -14.936 -17.193 17.197 1.00 94.50 459 LEU A C 1
ATOM 3662 O O . LEU A 1 459 ? -14.083 -17.557 18.005 1.00 94.50 459 LEU A O 1
ATOM 3666 N N . THR A 1 460 ? -16.077 -16.608 17.581 1.00 90.62 460 THR A N 1
ATOM 3667 C CA . THR A 1 460 ? -16.370 -16.321 18.992 1.00 90.62 460 THR A CA 1
ATOM 3668 C C . THR A 1 460 ? -16.542 -17.598 19.812 1.00 90.62 460 THR A C 1
ATOM 3670 O O . THR A 1 460 ? -16.001 -17.673 20.911 1.00 90.62 460 THR A O 1
ATOM 3673 N N . LYS A 1 461 ? -17.193 -18.643 19.274 1.00 90.81 461 LYS A N 1
ATOM 3674 C CA . LYS A 1 461 ? -17.268 -19.965 19.930 1.00 90.81 461 LYS A CA 1
ATOM 3675 C C . LYS A 1 461 ? -15.887 -20.576 20.157 1.00 90.81 461 LYS A C 1
ATOM 3677 O O . LYS A 1 461 ? -15.609 -21.043 21.259 1.00 90.81 461 LYS A O 1
ATOM 3682 N N . VAL A 1 462 ? -15.023 -20.561 19.137 1.00 93.06 462 VAL A N 1
ATOM 3683 C CA . VAL A 1 462 ? -13.643 -21.064 19.243 1.00 93.06 462 VAL A CA 1
ATOM 3684 C C . VAL A 1 462 ? -12.868 -20.286 20.306 1.00 93.06 462 VAL A C 1
ATOM 3686 O O . VAL A 1 462 ? -12.197 -20.892 21.141 1.00 93.06 462 VAL A O 1
ATOM 3689 N N . LYS A 1 463 ? -13.022 -18.958 20.352 1.00 92.81 463 LYS A N 1
ATOM 3690 C CA . LYS A 1 463 ? -12.429 -18.126 21.403 1.00 92.81 463 LYS A CA 1
ATOM 3691 C C . LYS A 1 463 ? -12.942 -18.499 22.790 1.00 92.81 463 LYS A C 1
ATOM 3693 O O . LYS A 1 463 ? -12.137 -18.696 23.695 1.00 92.81 463 LYS A O 1
ATOM 3698 N N . SER A 1 464 ? -14.258 -18.617 22.973 1.00 89.88 464 SER A N 1
ATOM 3699 C CA . SER A 1 464 ? -14.852 -19.009 24.256 1.00 89.88 464 SER A CA 1
ATOM 3700 C C . SER A 1 464 ? -14.335 -20.368 24.732 1.00 89.88 464 SER A C 1
ATOM 3702 O O . SER A 1 464 ? -14.008 -20.501 25.911 1.00 89.88 464 SER A O 1
ATOM 3704 N N . GLN A 1 465 ? -14.193 -21.336 23.821 1.00 88.75 465 GLN A N 1
ATOM 3705 C CA . GLN A 1 465 ? -13.603 -22.640 24.121 1.00 88.75 465 GLN A CA 1
ATOM 3706 C C . GLN A 1 465 ? -12.137 -22.504 24.557 1.00 88.75 465 GLN A C 1
ATOM 3708 O O . GLN A 1 465 ? -11.766 -23.009 25.612 1.00 88.75 465 GLN A O 1
ATOM 3713 N N . GLY A 1 466 ? -11.319 -21.755 23.811 1.00 88.50 466 GLY A N 1
ATOM 3714 C CA . GLY A 1 466 ? -9.915 -21.538 24.166 1.00 88.50 466 GLY A CA 1
ATOM 3715 C C . GLY A 1 466 ? -9.714 -20.794 25.495 1.00 88.50 466 GLY A C 1
ATOM 3716 O O . GLY A 1 466 ? -8.769 -21.090 26.226 1.00 88.50 466 GLY A O 1
ATOM 3717 N N . ILE A 1 467 ? -10.614 -19.866 25.856 1.00 87.31 467 ILE A N 1
ATOM 3718 C CA . ILE A 1 467 ? -10.618 -19.211 27.180 1.00 87.31 467 ILE A CA 1
ATOM 3719 C C . ILE A 1 467 ? -10.920 -20.233 28.279 1.00 87.31 467 ILE A C 1
ATOM 3721 O O . ILE A 1 467 ? -10.222 -20.259 29.293 1.00 87.31 467 ILE A O 1
ATOM 3725 N N . ALA A 1 468 ? -11.951 -21.063 28.090 1.00 85.94 468 ALA A N 1
ATOM 3726 C CA . ALA A 1 468 ? -12.349 -22.077 29.064 1.00 85.94 468 ALA A CA 1
ATOM 3727 C C . ALA A 1 468 ? -11.243 -23.122 29.288 1.00 85.94 468 ALA A C 1
ATOM 3729 O O . ALA A 1 468 ? -10.972 -23.494 30.431 1.00 85.94 468 ALA A O 1
ATOM 3730 N N . ASP A 1 469 ? -10.565 -23.524 28.213 1.00 86.69 469 ASP A N 1
ATOM 3731 C CA . ASP A 1 469 ? -9.471 -24.498 28.236 1.00 86.69 469 ASP A CA 1
ATOM 3732 C C . ASP A 1 469 ? -8.115 -23.884 28.629 1.00 86.69 469 ASP A C 1
ATOM 3734 O O . ASP A 1 469 ? -7.145 -24.614 28.826 1.00 86.69 469 ASP A O 1
ATOM 3738 N N . GLN A 1 470 ? -8.034 -22.552 28.756 1.00 89.19 470 GLN A N 1
ATOM 3739 C CA . GLN A 1 470 ? -6.794 -21.800 28.997 1.00 89.19 470 GLN A CA 1
ATOM 3740 C C . GLN A 1 470 ? -5.692 -22.099 27.962 1.00 89.19 470 GLN A C 1
ATOM 3742 O O . GLN A 1 470 ? -4.507 -22.096 28.290 1.00 89.19 470 GLN A O 1
ATOM 3747 N N . SER A 1 471 ? -6.082 -22.343 26.708 1.00 89.62 471 SER A N 1
ATOM 3748 C CA . SER A 1 471 ? -5.193 -22.789 25.625 1.00 89.62 471 SER A CA 1
ATOM 3749 C C . SER A 1 471 ? -4.721 -21.660 24.701 1.00 89.62 471 SER A C 1
ATOM 3751 O O . SER A 1 471 ? -3.910 -21.877 23.808 1.00 89.62 471 SER A O 1
ATOM 3753 N N . LEU A 1 472 ? -5.200 -20.428 24.898 1.00 89.31 472 LEU A N 1
ATOM 3754 C CA . LEU A 1 472 ? -4.928 -19.306 23.987 1.00 89.31 472 LEU A CA 1
ATOM 3755 C C . LEU A 1 472 ? -3.463 -18.841 23.951 1.00 89.31 472 LEU A C 1
ATOM 3757 O O . LEU A 1 472 ? -3.106 -18.017 23.119 1.00 89.31 472 LEU A O 1
ATOM 3761 N N . ASN A 1 473 ? -2.600 -19.318 24.843 1.00 90.69 473 ASN A N 1
ATOM 3762 C CA . ASN A 1 473 ? -1.174 -18.981 24.829 1.00 90.69 473 ASN A CA 1
ATOM 3763 C C . ASN A 1 473 ? -0.414 -19.610 23.647 1.00 90.69 473 ASN A C 1
ATOM 3765 O O . ASN A 1 473 ? 0.649 -19.113 23.277 1.00 90.69 473 ASN A O 1
ATOM 3769 N N . GLU A 1 474 ? -0.947 -20.682 23.066 1.00 90.38 474 GLU A N 1
ATOM 3770 C CA . GLU A 1 474 ? -0.380 -21.394 21.923 1.00 90.38 474 GLU A CA 1
ATOM 3771 C C . GLU A 1 474 ? -1.356 -21.356 20.740 1.00 90.38 474 GLU A C 1
ATOM 3773 O O . GLU A 1 474 ? -2.550 -21.091 20.901 1.00 90.38 474 GLU A O 1
ATOM 3778 N N . LEU A 1 475 ? -0.843 -21.592 19.529 1.00 92.50 475 LEU A N 1
ATOM 3779 C CA . LEU A 1 475 ? -1.687 -21.690 18.342 1.00 92.50 475 LEU A CA 1
ATOM 3780 C C . LEU A 1 475 ? -2.422 -23.033 18.354 1.00 92.50 475 LEU A C 1
ATOM 3782 O O . LEU A 1 475 ? -1.807 -24.080 18.173 1.00 92.50 475 LEU A O 1
ATOM 3786 N N . ASN A 1 476 ? -3.739 -22.984 18.532 1.00 94.25 476 ASN A N 1
ATOM 3787 C CA . ASN A 1 476 ? -4.598 -24.164 18.535 1.00 94.25 476 ASN A CA 1
ATOM 3788 C C . ASN A 1 476 ? -5.581 -24.123 17.371 1.00 94.25 476 ASN A C 1
ATOM 3790 O O . ASN A 1 476 ? -6.075 -23.052 17.016 1.00 94.25 476 ASN A O 1
ATOM 3794 N N . PHE A 1 477 ? -5.883 -25.290 16.802 1.00 95.31 477 PHE A N 1
ATOM 3795 C CA . PHE A 1 477 ? -6.768 -25.423 15.650 1.00 95.31 477 PHE A CA 1
ATOM 3796 C C . PHE A 1 477 ? -8.052 -26.170 15.997 1.00 95.31 477 PHE A C 1
ATOM 3798 O O . PHE A 1 477 ? -8.053 -27.158 16.732 1.00 95.31 477 PHE A O 1
ATOM 3805 N N . TYR A 1 478 ? -9.147 -25.701 15.408 1.00 95.69 478 TYR A N 1
ATOM 3806 C CA . TYR A 1 478 ? -10.491 -26.196 15.648 1.00 95.69 478 TYR A CA 1
ATOM 3807 C C . TYR A 1 478 ? -11.273 -26.321 14.342 1.00 95.69 478 TYR A C 1
ATOM 3809 O O . TYR A 1 478 ? -11.086 -25.544 13.405 1.00 95.69 478 TYR A O 1
ATOM 3817 N N . GLU A 1 479 ? -12.196 -27.268 14.298 1.00 95.00 479 GLU A N 1
ATOM 3818 C CA . GLU A 1 479 ? -13.199 -27.406 13.246 1.00 95.00 479 GLU A CA 1
ATOM 3819 C C . GLU A 1 479 ? -14.597 -27.350 13.858 1.00 95.00 479 GLU A C 1
ATOM 3821 O O . GLU A 1 479 ? -14.802 -27.755 15.003 1.00 95.00 479 GLU A O 1
ATOM 3826 N N . ILE A 1 480 ? -15.566 -26.848 13.090 1.00 91.12 480 ILE A N 1
ATOM 3827 C CA . ILE A 1 480 ? -16.975 -26.868 13.486 1.00 91.12 480 ILE A CA 1
ATOM 3828 C C . ILE A 1 480 ? -17.643 -28.063 12.813 1.00 91.12 480 ILE A C 1
ATOM 3830 O O . ILE A 1 480 ? -17.894 -28.039 11.608 1.00 91.12 480 ILE A O 1
ATOM 3834 N N . ILE A 1 481 ? -17.933 -29.105 13.590 1.00 89.06 481 ILE A N 1
ATOM 3835 C CA . ILE A 1 481 ? -18.583 -30.331 13.111 1.00 89.06 481 ILE A CA 1
ATOM 3836 C C . ILE A 1 481 ? -19.946 -30.419 13.788 1.00 89.06 481 ILE A C 1
ATOM 3838 O O . ILE A 1 481 ? -20.037 -30.381 15.011 1.00 89.06 481 ILE A O 1
ATOM 3842 N N . ASP A 1 482 ? -21.018 -30.457 12.993 1.00 85.44 482 ASP A N 1
ATOM 3843 C CA . ASP A 1 482 ? -22.407 -30.472 13.483 1.00 85.44 482 ASP A CA 1
ATOM 3844 C C . ASP A 1 482 ? -22.747 -29.331 14.473 1.00 85.44 482 ASP A C 1
ATOM 3846 O O . ASP A 1 482 ? -23.660 -29.434 15.291 1.00 85.44 482 ASP A O 1
ATOM 3850 N N . GLY A 1 483 ? -22.035 -28.202 14.370 1.00 82.94 483 GLY A N 1
ATOM 3851 C CA . GLY A 1 483 ? -22.211 -27.022 15.224 1.00 82.94 483 GLY A CA 1
ATOM 3852 C C . GLY A 1 483 ? -21.393 -27.030 16.519 1.00 82.94 483 GLY A C 1
ATOM 3853 O O . GLY A 1 483 ? -21.438 -26.035 17.247 1.00 82.94 483 GLY A O 1
ATOM 3854 N N . GLU A 1 484 ? -20.633 -28.093 16.785 1.00 88.38 484 GLU A N 1
ATOM 3855 C CA . GLU A 1 484 ? -19.743 -28.223 17.940 1.00 88.38 484 GLU A CA 1
ATOM 3856 C C . GLU A 1 484 ? -18.289 -27.905 17.572 1.00 88.38 484 GLU A C 1
ATOM 3858 O O . GLU A 1 484 ? -17.837 -28.169 16.457 1.00 88.38 484 GLU A O 1
ATOM 3863 N N . VAL A 1 485 ? -17.558 -27.327 18.528 1.00 91.62 485 VAL A N 1
ATOM 3864 C CA . VAL A 1 485 ? -16.136 -26.992 18.387 1.00 91.62 485 VAL A CA 1
ATOM 3865 C C . VAL A 1 485 ? -15.304 -28.237 18.687 1.00 91.62 485 VAL A C 1
ATOM 3867 O O . VAL A 1 485 ? -15.307 -28.730 19.814 1.00 91.62 485 VAL A O 1
ATOM 3870 N N . VAL A 1 486 ? -14.572 -28.735 17.692 1.00 93.38 486 VAL A N 1
ATOM 3871 C CA . VAL A 1 486 ? -13.716 -29.921 17.811 1.00 93.38 486 VAL A CA 1
ATOM 3872 C C . VAL A 1 486 ? -12.260 -29.514 17.621 1.00 93.38 486 VAL A C 1
ATOM 3874 O O . VAL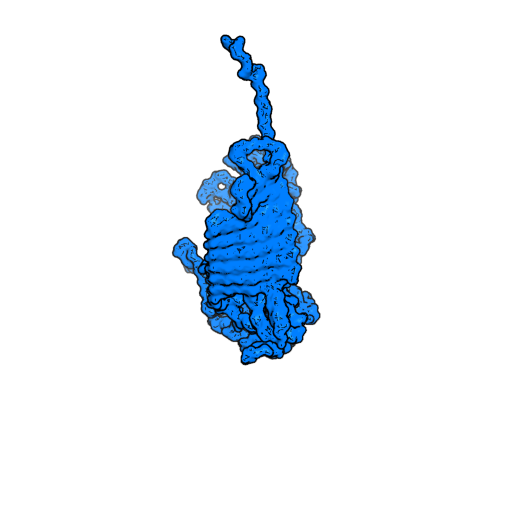 A 1 486 ? -11.896 -28.991 16.572 1.00 93.38 486 VAL A O 1
ATOM 3877 N N . ALA A 1 487 ? -11.423 -29.751 18.632 1.00 93.81 487 ALA A N 1
ATOM 3878 C CA . ALA A 1 487 ? -9.983 -29.523 18.533 1.00 93.81 487 ALA A CA 1
ATOM 3879 C C . ALA A 1 487 ? -9.334 -30.542 17.583 1.00 93.81 487 ALA A C 1
ATOM 3881 O O . ALA A 1 487 ? -9.651 -31.734 17.627 1.00 93.81 487 ALA A O 1
ATOM 3882 N N . VAL A 1 488 ? -8.418 -30.073 16.738 1.00 94.75 488 VAL A N 1
ATOM 3883 C CA . VAL A 1 488 ? -7.736 -30.877 15.716 1.00 94.75 488 VAL A CA 1
ATOM 3884 C C . VAL A 1 488 ? -6.253 -30.518 15.648 1.00 94.75 488 VAL A C 1
ATOM 3886 O O . VAL A 1 488 ? -5.881 -29.358 15.803 1.00 94.75 488 VAL A O 1
ATOM 3889 N N . ASP A 1 489 ? -5.399 -31.503 15.365 1.00 92.50 489 ASP A N 1
ATOM 3890 C CA . ASP A 1 489 ? -3.965 -31.256 15.168 1.00 92.50 489 ASP A CA 1
ATOM 3891 C C . ASP A 1 489 ? -3.731 -30.398 13.919 1.00 92.50 489 ASP A C 1
ATOM 3893 O O . ASP A 1 489 ? -4.386 -30.612 12.896 1.00 92.50 489 ASP A O 1
ATOM 3897 N N . GLU A 1 490 ? -2.759 -29.482 13.955 1.00 90.62 490 GLU A N 1
ATOM 3898 C CA . GLU A 1 490 ? -2.475 -28.523 12.876 1.00 90.62 490 GLU A CA 1
ATOM 3899 C C . GLU A 1 490 ? -2.409 -29.168 11.482 1.00 90.62 490 GLU A C 1
ATOM 3901 O O . GLU A 1 490 ? -3.049 -28.682 10.546 1.00 90.62 490 GLU A O 1
ATOM 3906 N N . PHE A 1 491 ? -1.712 -30.295 11.346 1.00 90.50 491 PHE A N 1
ATOM 3907 C CA . PHE A 1 491 ? -1.505 -30.998 10.073 1.00 90.50 491 PHE A CA 1
ATOM 3908 C C . PHE A 1 491 ? -2.398 -32.237 9.897 1.00 90.50 491 PHE A C 1
ATOM 3910 O O . PHE A 1 491 ? -2.121 -33.092 9.060 1.00 90.50 491 PHE A O 1
ATOM 3917 N N . ALA A 1 492 ? -3.491 -32.353 10.663 1.00 91.06 492 ALA A N 1
ATOM 3918 C CA . ALA A 1 492 ? -4.472 -33.420 10.451 1.00 91.06 492 ALA A CA 1
ATOM 3919 C C . ALA A 1 492 ? -5.063 -33.372 9.020 1.00 91.06 492 ALA A C 1
ATOM 3921 O O . ALA A 1 492 ? -5.208 -32.279 8.469 1.00 91.06 492 ALA A O 1
ATOM 3922 N N . PRO A 1 493 ? -5.454 -34.508 8.412 1.00 89.12 493 PRO A N 1
ATOM 3923 C CA . PRO A 1 493 ? -6.014 -34.529 7.058 1.00 89.12 493 PRO A CA 1
ATOM 3924 C C . PRO A 1 493 ? -7.147 -33.513 6.860 1.00 89.12 493 PRO A C 1
ATOM 3926 O O . PRO A 1 493 ? -7.977 -33.328 7.751 1.00 89.12 493 PRO A O 1
ATOM 3929 N N . ARG A 1 494 ? -7.173 -32.849 5.699 1.00 89.12 494 ARG A N 1
ATOM 3930 C CA . ARG A 1 494 ? -8.198 -31.855 5.354 1.00 89.12 494 ARG A CA 1
ATOM 3931 C C . ARG A 1 494 ? -9.318 -32.469 4.524 1.00 89.12 494 ARG A C 1
ATOM 3933 O O . ARG A 1 494 ? -9.074 -33.309 3.661 1.00 89.12 494 ARG A O 1
ATOM 3940 N N . VAL A 1 495 ? -10.539 -31.999 4.761 1.00 90.06 495 VAL A N 1
ATOM 3941 C CA . VAL A 1 495 ? -11.718 -32.312 3.948 1.00 90.06 495 VAL A CA 1
ATOM 3942 C C . VAL A 1 495 ? -12.077 -31.069 3.140 1.00 90.06 495 VAL A C 1
ATOM 3944 O O . VAL A 1 495 ? -12.216 -29.986 3.704 1.00 90.06 495 VAL A O 1
ATOM 3947 N N . LEU A 1 496 ? -12.213 -31.213 1.820 1.00 90.88 496 LEU A N 1
ATOM 3948 C CA . LEU A 1 496 ? -12.611 -30.106 0.946 1.00 90.88 496 LEU A CA 1
ATOM 3949 C C . LEU A 1 496 ? -13.942 -29.489 1.410 1.00 90.88 496 LEU A C 1
ATOM 3951 O O . LEU A 1 496 ? -14.876 -30.207 1.768 1.00 90.88 496 LEU A O 1
ATOM 3955 N N . GLY A 1 497 ? -14.012 -28.156 1.412 1.00 89.94 497 GLY A N 1
ATOM 3956 C CA . GLY A 1 497 ? -15.170 -27.385 1.877 1.00 89.94 497 GLY A CA 1
ATOM 3957 C C . GLY A 1 497 ? -15.296 -27.252 3.396 1.00 89.94 497 GLY A C 1
ATOM 3958 O O . GLY A 1 497 ? -16.158 -26.513 3.870 1.00 89.94 497 GLY A O 1
ATOM 3959 N N . GLN A 1 498 ? -14.453 -27.934 4.175 1.00 92.19 498 GLN A N 1
ATOM 3960 C CA . GLN A 1 498 ? -14.430 -27.786 5.624 1.00 92.19 498 GLN A CA 1
ATOM 3961 C C . GLN A 1 498 ? -13.395 -26.737 6.032 1.00 92.19 498 GLN A C 1
ATOM 3963 O O . GLN A 1 498 ? -12.202 -26.869 5.755 1.00 92.19 498 GLN A O 1
ATOM 3968 N N . ILE A 1 499 ? -13.867 -25.694 6.714 1.00 94.44 499 ILE A N 1
ATOM 3969 C CA . ILE A 1 499 ? -13.020 -24.622 7.236 1.00 94.44 499 ILE A CA 1
ATOM 3970 C C . ILE A 1 499 ? -12.422 -25.050 8.569 1.00 94.44 499 ILE A C 1
ATOM 3972 O O . ILE A 1 499 ? -13.119 -25.580 9.440 1.00 94.44 499 ILE A O 1
ATOM 3976 N N . ARG A 1 500 ? -11.142 -24.738 8.751 1.00 96.25 500 ARG A N 1
ATOM 3977 C CA . ARG A 1 500 ? -10.453 -24.875 10.030 1.00 96.25 500 ARG A CA 1
ATOM 3978 C C . ARG A 1 500 ? -10.086 -23.506 10.586 1.00 96.25 500 ARG A C 1
ATOM 3980 O O . ARG A 1 500 ? -9.670 -22.619 9.849 1.00 96.25 500 ARG A O 1
ATOM 3987 N N . ILE A 1 501 ? -10.252 -23.341 11.891 1.00 97.31 501 ILE A N 1
ATOM 3988 C CA . ILE A 1 501 ? -10.047 -22.084 12.607 1.00 97.31 501 ILE A CA 1
ATOM 3989 C C . ILE A 1 501 ? -8.895 -22.282 13.590 1.00 97.31 501 ILE A C 1
ATOM 3991 O O . ILE A 1 501 ? -9.022 -23.010 14.571 1.00 97.31 501 ILE A O 1
ATOM 3995 N N . GLY A 1 502 ? -7.769 -21.639 13.318 1.00 95.81 502 GLY A N 1
ATOM 3996 C CA . GLY A 1 502 ? -6.680 -21.439 14.263 1.00 95.81 502 GLY A CA 1
ATOM 3997 C C . GLY A 1 502 ? -6.931 -20.207 15.132 1.00 95.81 502 GLY A C 1
ATOM 3998 O O . GLY A 1 502 ? -7.423 -19.190 14.639 1.00 95.81 502 GLY A O 1
ATOM 3999 N N . ILE A 1 503 ? -6.575 -20.268 16.409 1.00 96.00 503 ILE A N 1
ATOM 4000 C CA . ILE A 1 503 ? -6.590 -19.115 17.314 1.00 96.00 503 ILE A CA 1
ATOM 4001 C C . ILE A 1 503 ? -5.317 -19.093 18.157 1.00 96.00 503 ILE A C 1
ATOM 4003 O O . ILE A 1 503 ? -4.876 -20.128 18.658 1.00 96.00 503 ILE A O 1
ATOM 4007 N N . ARG A 1 504 ? -4.737 -17.901 18.308 1.00 94.75 504 ARG A N 1
ATOM 4008 C CA . ARG A 1 504 ? -3.650 -17.617 19.246 1.00 94.75 504 ARG A CA 1
ATOM 4009 C C . ARG A 1 504 ? -3.874 -16.252 19.889 1.00 94.75 504 ARG A C 1
ATOM 4011 O O . ARG A 1 504 ? -4.265 -15.305 19.206 1.00 94.75 504 ARG A O 1
ATOM 4018 N N . GLY A 1 505 ? -3.619 -16.175 21.188 1.00 93.94 505 GLY A N 1
ATOM 4019 C CA . GLY A 1 505 ? -3.781 -14.995 22.028 1.00 93.94 505 GLY A CA 1
ATOM 4020 C C . GLY A 1 505 ? -5.230 -14.558 22.175 1.00 93.94 505 GLY A C 1
ATOM 4021 O O . GLY A 1 505 ? -6.156 -15.367 22.149 1.00 93.94 505 GLY A O 1
ATOM 4022 N N . ASN A 1 506 ? -5.424 -13.250 22.335 1.00 91.56 506 ASN A N 1
ATOM 4023 C CA . ASN A 1 506 ? -6.734 -12.622 22.479 1.00 91.56 506 ASN A CA 1
ATOM 4024 C C . ASN A 1 506 ? -7.037 -11.705 21.275 1.00 91.56 506 ASN A C 1
ATOM 4026 O O . ASN A 1 506 ? -7.042 -10.480 21.423 1.00 91.56 506 ASN A O 1
ATOM 4030 N N . PRO A 1 507 ? -7.247 -12.257 20.065 1.00 93.69 507 PRO A N 1
ATOM 4031 C CA . PRO A 1 507 ? -7.606 -11.456 18.899 1.00 93.69 507 PRO A CA 1
ATOM 4032 C C . PRO A 1 507 ? -8.973 -10.791 19.072 1.00 93.69 507 PRO A C 1
ATOM 4034 O O . PRO A 1 507 ? -9.833 -11.305 19.782 1.00 93.69 507 PRO A O 1
ATOM 4037 N N . SER A 1 508 ? -9.194 -9.683 18.365 1.00 91.25 508 SER A N 1
ATOM 4038 C CA . SER A 1 508 ? -10.465 -8.953 18.356 1.00 91.25 508 SER A CA 1
ATOM 4039 C C . SER A 1 508 ? -10.940 -8.729 16.927 1.00 91.25 508 SER A C 1
ATOM 4041 O O . SER A 1 508 ? -10.211 -8.161 16.116 1.00 91.25 508 SER A O 1
ATOM 4043 N N . ILE A 1 509 ? -12.183 -9.115 16.624 1.00 91.94 509 ILE A N 1
ATOM 4044 C CA . ILE A 1 509 ? -12.859 -8.753 15.361 1.00 91.94 509 ILE A CA 1
ATOM 4045 C C . ILE A 1 509 ? -13.481 -7.342 15.396 1.00 91.94 509 ILE A C 1
ATOM 4047 O O . ILE A 1 509 ? -13.975 -6.850 14.379 1.00 91.94 509 ILE A O 1
ATOM 4051 N N . GLY A 1 510 ? -13.463 -6.682 16.559 1.00 89.62 510 GLY A N 1
ATOM 4052 C CA . GLY A 1 510 ? -13.875 -5.286 16.713 1.00 89.62 510 GLY A CA 1
ATOM 4053 C C . GLY A 1 510 ? -12.799 -4.291 16.294 1.00 89.62 510 GLY A C 1
ATOM 4054 O O . GLY A 1 510 ? -13.124 -3.202 15.829 1.00 89.62 510 GLY A O 1
ATOM 4055 N N . THR A 1 511 ? -11.530 -4.687 16.401 1.00 88.50 511 THR A N 1
ATOM 4056 C CA . THR A 1 511 ? -10.381 -3.840 16.069 1.00 88.50 511 THR A CA 1
ATOM 4057 C C . THR A 1 511 ? -9.377 -4.626 15.230 1.00 88.50 511 THR A C 1
ATOM 4059 O O . THR A 1 511 ? -8.269 -4.929 15.679 1.00 88.50 511 THR A O 1
ATOM 4062 N N . LEU A 1 512 ? -9.747 -4.957 13.990 1.00 93.06 512 LEU A N 1
ATOM 4063 C CA . LEU A 1 512 ? -8.820 -5.611 13.069 1.00 93.06 512 LEU A CA 1
ATOM 4064 C C . LEU A 1 512 ? -7.772 -4.611 12.591 1.00 93.06 512 LEU A C 1
ATOM 4066 O O . LEU A 1 512 ? -8.104 -3.607 11.956 1.00 93.06 512 LEU A O 1
ATOM 4070 N N . ARG A 1 513 ? -6.506 -4.911 12.885 1.00 95.00 513 ARG A N 1
ATOM 4071 C CA . ARG A 1 513 ? -5.332 -4.121 12.486 1.00 95.00 513 ARG A CA 1
ATOM 4072 C C . ARG A 1 513 ? -4.469 -4.823 11.448 1.00 95.00 513 ARG A C 1
ATOM 4074 O O . ARG A 1 513 ? -3.796 -4.170 10.652 1.00 95.00 513 ARG A O 1
ATOM 4081 N N . SER A 1 514 ? -4.511 -6.146 11.444 1.00 94.81 514 SER A N 1
ATOM 4082 C CA . SER A 1 514 ? -3.738 -7.016 10.571 1.00 94.81 514 SER A CA 1
ATOM 4083 C C . SER A 1 514 ? -4.666 -7.902 9.749 1.00 94.81 514 SER A C 1
ATOM 4085 O O . SER A 1 514 ? -5.606 -8.499 10.275 1.00 94.81 514 SER A O 1
ATOM 4087 N N . ALA A 1 515 ? -4.373 -8.010 8.456 1.00 96.62 515 ALA A N 1
ATOM 4088 C CA . ALA A 1 515 ? -4.888 -9.055 7.586 1.00 96.62 515 ALA A CA 1
ATOM 4089 C C . ALA A 1 515 ? -3.713 -9.674 6.829 1.00 96.62 515 ALA A C 1
ATOM 4091 O O . ALA A 1 515 ? -2.872 -8.957 6.288 1.00 96.62 515 ALA A O 1
ATOM 4092 N N . MET A 1 516 ? -3.636 -10.995 6.799 1.00 97.44 516 MET A N 1
ATOM 4093 C CA . MET A 1 516 ? -2.610 -11.743 6.090 1.00 97.44 516 MET A CA 1
ATOM 4094 C C . MET A 1 516 ? -3.266 -12.860 5.294 1.00 97.44 516 MET A C 1
ATOM 4096 O O . MET A 1 516 ? -4.098 -13.593 5.818 1.00 97.44 516 MET A O 1
ATOM 4100 N N . LEU A 1 517 ? -2.888 -12.963 4.031 1.00 97.56 517 LEU A N 1
ATOM 4101 C CA . LEU A 1 517 ? -3.308 -14.004 3.109 1.00 97.56 517 LEU A CA 1
ATOM 4102 C C . LEU A 1 517 ? -2.098 -14.861 2.796 1.00 97.56 517 LEU A C 1
ATOM 4104 O O . LEU A 1 517 ? -1.005 -14.332 2.619 1.00 97.56 517 LEU A O 1
ATOM 4108 N N . GLY A 1 518 ? -2.266 -16.166 2.706 1.00 96.75 518 GLY A N 1
ATOM 4109 C CA . GLY A 1 518 ? -1.141 -17.018 2.374 1.00 96.75 518 GLY A CA 1
ATOM 4110 C C . GLY A 1 518 ? -1.541 -18.438 2.069 1.00 96.75 518 GLY A C 1
ATOM 4111 O O . GLY A 1 518 ? -2.724 -18.777 1.994 1.00 96.75 518 GLY A O 1
ATOM 4112 N N . VAL A 1 519 ? -0.517 -19.256 1.881 1.00 97.12 519 VAL A N 1
ATOM 4113 C CA . VAL A 1 519 ? -0.639 -20.661 1.535 1.00 97.12 519 VAL A CA 1
ATOM 4114 C C . VAL A 1 519 ? 0.221 -21.485 2.487 1.00 97.12 519 VAL A C 1
ATOM 4116 O O . VAL A 1 519 ? 1.342 -21.100 2.823 1.00 97.12 519 VAL A O 1
ATOM 4119 N N . LYS A 1 520 ? -0.326 -22.615 2.929 1.00 95.50 520 LYS A N 1
ATOM 4120 C CA . LYS A 1 520 ? 0.324 -23.614 3.774 1.00 95.50 520 LYS A CA 1
ATOM 4121 C C . LYS A 1 520 ? 0.400 -24.945 3.038 1.00 95.50 520 LYS A C 1
ATOM 4123 O O . LYS A 1 520 ? -0.587 -25.356 2.423 1.00 95.50 520 LYS A O 1
ATOM 4128 N N . ASN A 1 521 ? 1.543 -25.616 3.132 1.00 94.62 521 ASN A N 1
ATOM 4129 C CA . ASN A 1 521 ? 1.714 -26.968 2.621 1.00 94.62 521 ASN A CA 1
ATOM 4130 C C . ASN A 1 521 ? 1.361 -27.991 3.707 1.00 94.62 521 ASN A C 1
ATOM 4132 O O . ASN A 1 521 ? 1.943 -27.991 4.791 1.00 94.62 521 ASN A O 1
ATOM 4136 N N . ILE A 1 522 ? 0.397 -28.863 3.421 1.00 92.31 522 ILE A N 1
ATOM 4137 C CA . ILE A 1 522 ? -0.007 -29.951 4.327 1.00 92.31 522 ILE A CA 1
ATOM 4138 C C . ILE A 1 522 ? 0.475 -31.330 3.863 1.00 92.31 522 ILE A C 1
ATOM 4140 O O . ILE A 1 522 ? 0.195 -32.326 4.530 1.00 92.31 522 ILE A O 1
ATOM 4144 N N . ASP A 1 523 ? 1.161 -31.400 2.724 1.00 90.12 523 ASP A N 1
ATOM 4145 C CA . ASP A 1 523 ? 1.723 -32.633 2.190 1.00 90.12 523 ASP A CA 1
ATOM 4146 C C . ASP A 1 523 ? 3.137 -32.885 2.746 1.00 90.12 523 ASP A C 1
ATOM 4148 O O . ASP A 1 523 ? 3.782 -32.011 3.321 1.00 90.12 523 ASP A O 1
ATOM 4152 N N . ASN A 1 524 ? 3.638 -34.106 2.566 1.00 90.19 524 ASN A N 1
ATOM 4153 C CA . ASN A 1 524 ? 4.987 -34.523 2.953 1.00 90.19 524 ASN A CA 1
ATOM 4154 C C . ASN A 1 524 ? 6.041 -34.226 1.874 1.00 90.19 524 ASN A C 1
ATOM 4156 O O . ASN A 1 524 ? 7.205 -34.598 2.032 1.00 90.19 524 ASN A O 1
ATOM 4160 N N . LEU A 1 525 ? 5.637 -33.622 0.756 1.00 92.12 525 LEU A N 1
ATOM 4161 C CA . LEU A 1 525 ? 6.503 -33.244 -0.355 1.00 92.12 525 LEU A CA 1
ATOM 4162 C C . LEU A 1 525 ? 6.470 -31.726 -0.553 1.00 92.12 525 LEU A C 1
ATOM 4164 O O . LEU A 1 525 ? 5.440 -31.111 -0.271 1.00 92.12 525 LEU A O 1
ATOM 4168 N N . PRO A 1 526 ? 7.557 -31.116 -1.063 1.00 93.12 526 PRO A N 1
ATOM 4169 C CA . PRO A 1 526 ? 7.541 -29.708 -1.418 1.00 93.12 526 PRO A CA 1
ATOM 4170 C C . PRO A 1 526 ? 6.441 -29.403 -2.433 1.00 93.12 526 PRO A C 1
ATOM 4172 O O . PRO A 1 526 ? 6.346 -30.060 -3.474 1.00 93.12 526 PRO A O 1
ATOM 4175 N N . ALA A 1 527 ? 5.630 -28.395 -2.135 1.00 94.38 527 ALA A N 1
ATOM 4176 C CA . ALA A 1 527 ? 4.508 -27.996 -2.961 1.00 94.38 527 ALA A CA 1
ATOM 4177 C C . ALA A 1 527 ? 4.841 -26.747 -3.791 1.00 94.38 527 ALA A C 1
ATOM 4179 O O . ALA A 1 527 ? 5.613 -25.871 -3.407 1.00 94.38 527 ALA A O 1
ATOM 4180 N N . ARG A 1 528 ? 4.233 -26.657 -4.966 1.00 95.12 528 ARG A N 1
ATOM 4181 C CA . ARG A 1 528 ? 4.185 -25.469 -5.816 1.00 95.12 528 ARG A CA 1
ATOM 4182 C C . ARG A 1 528 ? 2.786 -25.215 -6.362 1.00 95.12 528 ARG A C 1
ATOM 4184 O O . ARG A 1 528 ? 2.011 -26.149 -6.538 1.00 95.12 528 ARG A O 1
ATOM 4191 N N . GLY A 1 529 ? 2.457 -23.975 -6.666 1.00 94.69 529 GLY A N 1
ATOM 4192 C CA . GLY A 1 529 ? 1.157 -23.620 -7.225 1.00 94.69 529 GLY A CA 1
ATOM 4193 C C . GLY A 1 529 ? 0.936 -22.121 -7.206 1.00 94.69 529 GLY A C 1
ATOM 4194 O O . GLY A 1 529 ? 1.718 -21.375 -6.617 1.00 94.69 529 GLY A O 1
ATOM 4195 N N . GLU A 1 530 ? -0.134 -21.685 -7.850 1.00 95.62 530 GLU A N 1
ATOM 4196 C CA . GLU A 1 530 ? -0.563 -20.295 -7.808 1.00 95.62 530 GLU A CA 1
ATOM 4197 C C . GLU A 1 530 ? -1.978 -20.206 -7.247 1.00 95.62 530 GLU A C 1
ATOM 4199 O O . GLU A 1 530 ? -2.872 -20.934 -7.674 1.00 95.62 530 GLU A O 1
ATOM 4204 N N . VAL A 1 531 ? -2.160 -19.341 -6.251 1.00 97.50 531 VAL A N 1
ATOM 4205 C CA . VAL A 1 531 ? -3.429 -19.165 -5.542 1.00 97.50 531 VAL A CA 1
ATOM 4206 C C . VAL A 1 531 ? -3.905 -17.738 -5.731 1.00 97.50 531 VAL A C 1
ATOM 4208 O O . VAL A 1 531 ? -3.155 -16.800 -5.458 1.00 97.50 531 VAL A O 1
ATOM 4211 N N . TRP A 1 532 ? -5.143 -17.557 -6.191 1.00 97.38 532 TRP A N 1
ATOM 4212 C CA . TRP A 1 532 ? -5.741 -16.230 -6.303 1.00 97.38 532 TRP A CA 1
ATOM 4213 C C . TRP A 1 532 ? -6.717 -15.965 -5.168 1.00 97.38 532 TRP A C 1
ATOM 4215 O O . TRP A 1 532 ? -7.545 -16.813 -4.835 1.00 97.38 532 TRP A O 1
ATOM 4225 N N . PHE A 1 533 ? -6.641 -14.761 -4.612 1.00 97.81 533 PHE A N 1
ATOM 4226 C CA . PHE A 1 533 ? -7.523 -14.276 -3.558 1.00 97.81 533 PHE A CA 1
ATOM 4227 C C . PHE A 1 533 ? -8.330 -13.101 -4.089 1.00 97.81 533 PHE A C 1
ATOM 4229 O O . PHE A 1 533 ? -7.752 -12.108 -4.551 1.00 97.81 533 PHE A O 1
ATOM 4236 N N . ASN A 1 534 ? -9.655 -13.200 -3.999 1.00 96.44 534 ASN A N 1
ATOM 4237 C CA . ASN A 1 534 ? -10.546 -12.178 -4.525 1.00 96.44 534 ASN A CA 1
ATOM 4238 C C . ASN A 1 534 ? -11.720 -11.866 -3.590 1.00 96.44 534 ASN A C 1
ATOM 4240 O O . ASN A 1 534 ? -12.227 -12.740 -2.889 1.00 96.44 534 ASN A O 1
ATOM 4244 N N . GLU A 1 535 ? -12.175 -10.613 -3.625 1.00 94.12 535 GLU A N 1
ATOM 4245 C CA . GLU A 1 535 ? -13.409 -10.128 -3.005 1.00 94.12 535 GLU A CA 1
ATOM 4246 C C . GLU A 1 535 ? -13.563 -10.557 -1.533 1.00 94.12 535 GLU A C 1
ATOM 4248 O O . GLU A 1 535 ? -14.499 -11.277 -1.162 1.00 94.12 535 GLU A O 1
ATOM 4253 N N . LEU A 1 536 ? -12.638 -10.108 -0.676 1.00 95.06 536 LEU A N 1
ATOM 4254 C CA . LEU A 1 536 ? -12.779 -10.245 0.775 1.00 95.06 536 LEU A CA 1
ATOM 4255 C C . LEU A 1 536 ? -13.908 -9.327 1.262 1.00 95.06 536 LEU A C 1
ATOM 4257 O O . LEU A 1 536 ? -13.725 -8.120 1.438 1.00 95.06 536 LEU A O 1
ATOM 4261 N N . ARG A 1 537 ? -15.083 -9.911 1.485 1.00 94.38 537 ARG A N 1
ATOM 4262 C CA . ARG A 1 537 ? -16.324 -9.197 1.792 1.00 94.38 537 ARG A CA 1
ATOM 4263 C C . ARG A 1 537 ? -16.972 -9.695 3.072 1.00 94.38 537 ARG A C 1
ATOM 4265 O O . ARG A 1 537 ? -16.825 -10.841 3.483 1.00 94.38 537 ARG A O 1
ATOM 4272 N N . MET A 1 538 ? -17.770 -8.826 3.675 1.00 93.94 538 MET A N 1
ATOM 4273 C CA . MET A 1 538 ? -18.600 -9.164 4.827 1.00 93.94 538 MET A CA 1
ATOM 4274 C C . MET A 1 538 ? -20.057 -9.280 4.389 1.00 93.94 538 MET A C 1
ATOM 4276 O O . MET A 1 538 ? -20.528 -8.504 3.556 1.00 93.94 538 MET A O 1
ATOM 4280 N N . ALA A 1 539 ? -20.784 -10.244 4.948 1.00 93.25 539 ALA A N 1
ATOM 4281 C CA . ALA A 1 539 ? -22.163 -10.523 4.575 1.00 93.25 539 ALA A CA 1
ATOM 4282 C C . ALA A 1 539 ? -23.078 -10.684 5.793 1.00 93.25 539 ALA A C 1
ATOM 4284 O O . ALA A 1 539 ? -22.674 -11.160 6.854 1.00 93.25 539 ALA A O 1
ATOM 4285 N N . GLY A 1 540 ? -24.345 -10.307 5.597 1.00 89.06 540 GLY A N 1
ATOM 4286 C CA . GLY A 1 540 ? -25.405 -10.411 6.597 1.00 89.06 540 GLY A CA 1
ATOM 4287 C C . GLY A 1 540 ? -25.207 -9.438 7.755 1.00 89.06 540 GLY A C 1
ATOM 4288 O O . GLY A 1 540 ? -24.630 -9.811 8.763 1.00 89.06 540 GLY A O 1
ATOM 4289 N N . LEU A 1 541 ? -25.703 -8.208 7.619 1.00 88.50 541 LEU A N 1
ATOM 4290 C CA . LEU A 1 541 ? -25.718 -7.246 8.723 1.00 88.50 541 LEU A CA 1
ATOM 4291 C C . LEU A 1 541 ? -26.622 -7.733 9.861 1.00 88.50 541 LEU A C 1
ATOM 4293 O O . LEU A 1 541 ? -27.698 -8.291 9.608 1.00 88.50 541 LEU A O 1
ATOM 4297 N N . ASP A 1 542 ? -26.200 -7.499 11.099 1.00 82.00 542 ASP A N 1
ATOM 4298 C CA . ASP A 1 542 ? -27.085 -7.626 12.244 1.00 82.00 542 ASP A CA 1
ATOM 4299 C C . ASP A 1 542 ? -28.030 -6.424 12.295 1.00 82.00 542 ASP A C 1
ATOM 4301 O O . ASP A 1 542 ? -27.609 -5.270 12.295 1.00 82.00 542 ASP A O 1
ATOM 4305 N N . ASN A 1 543 ? -29.331 -6.701 12.226 1.00 72.88 543 ASN A N 1
ATOM 4306 C CA . ASN A 1 543 ? -30.372 -5.687 12.029 1.00 72.88 543 ASN A CA 1
ATOM 4307 C C . ASN A 1 543 ? -31.236 -5.509 13.282 1.00 72.88 543 ASN A C 1
ATOM 4309 O O . ASN A 1 543 ? -32.400 -5.112 13.178 1.00 72.88 543 ASN A O 1
ATOM 4313 N N . ASP A 1 544 ? -30.680 -5.809 14.451 1.00 81.50 544 ASP A N 1
ATOM 4314 C CA . ASP A 1 544 ? -31.375 -5.604 15.711 1.00 81.50 544 ASP A CA 1
ATOM 4315 C C . ASP A 1 544 ? -31.597 -4.100 15.931 1.00 81.50 544 ASP A C 1
ATOM 4317 O O . ASP A 1 544 ? -30.696 -3.266 15.815 1.00 81.50 544 ASP A O 1
ATOM 4321 N N . GLY A 1 545 ? -32.858 -3.732 16.146 1.00 83.50 545 GLY A N 1
ATOM 4322 C CA . GLY A 1 545 ? -33.251 -2.345 16.358 1.00 83.50 545 GLY A CA 1
ATOM 4323 C C . GLY A 1 545 ? -33.081 -1.946 17.818 1.00 83.50 545 GLY A C 1
ATOM 4324 O O . GLY A 1 545 ? -33.450 -2.703 18.712 1.00 83.50 545 GLY A O 1
ATOM 4325 N N . GLY A 1 546 ? -32.605 -0.726 18.059 1.00 88.88 546 GLY A N 1
ATOM 4326 C CA . GLY A 1 546 ? -32.620 -0.122 19.389 1.00 88.88 546 GLY A CA 1
ATOM 4327 C C . GLY A 1 546 ? -33.758 0.876 19.575 1.00 88.88 546 GLY A C 1
ATOM 4328 O O . GLY A 1 546 ? -34.380 1.346 18.618 1.00 88.88 546 GLY A O 1
ATOM 4329 N N . TRP A 1 547 ? -34.014 1.245 20.824 1.00 92.69 547 TRP A N 1
ATOM 4330 C CA . TRP A 1 547 ? -34.932 2.322 21.174 1.00 92.69 547 TRP A CA 1
ATOM 4331 C C . TRP A 1 547 ? -34.273 3.280 22.159 1.00 92.69 547 TRP A C 1
ATOM 4333 O O . TRP A 1 547 ? -33.346 2.919 22.881 1.00 92.69 547 TRP A O 1
ATOM 4343 N N . ALA A 1 548 ? -34.786 4.505 22.201 1.00 94.06 548 ALA A N 1
ATOM 4344 C CA . ALA A 1 548 ? -34.447 5.460 23.239 1.00 94.06 548 ALA A CA 1
ATOM 4345 C C . ALA A 1 548 ? -35.706 6.149 23.762 1.00 94.06 548 ALA A C 1
ATOM 4347 O O . ALA A 1 548 ? -36.654 6.403 23.015 1.00 94.06 548 ALA A O 1
ATOM 4348 N N . ALA A 1 549 ? -35.710 6.456 25.053 1.00 95.38 549 ALA A N 1
ATOM 4349 C CA . ALA A 1 549 ? -36.742 7.234 25.713 1.00 95.38 549 ALA A CA 1
ATOM 4350 C C . ALA A 1 549 ? -36.089 8.358 26.512 1.00 95.38 549 ALA A C 1
ATOM 4352 O O . ALA A 1 549 ? -35.157 8.121 27.277 1.00 95.38 549 ALA A O 1
ATOM 4353 N N . LEU A 1 550 ? -36.611 9.573 26.354 1.00 94.69 550 LEU A N 1
ATOM 4354 C CA . LEU A 1 550 ? -36.209 10.745 27.119 1.00 94.69 550 LEU A CA 1
ATOM 4355 C C . LEU A 1 550 ? -37.439 11.316 27.825 1.00 94.69 550 LEU A C 1
ATOM 4357 O O . LEU A 1 550 ? -38.456 11.602 27.192 1.00 94.69 550 LEU A O 1
ATOM 4361 N N . ALA A 1 551 ? -37.332 11.499 29.133 1.00 96.44 551 ALA A N 1
ATOM 4362 C CA . ALA A 1 551 ? -38.306 12.179 29.964 1.00 96.44 551 ALA A CA 1
ATOM 4363 C C . ALA A 1 551 ? -37.661 13.435 30.554 1.00 96.44 551 ALA A C 1
ATOM 4365 O O . ALA A 1 551 ? -36.558 13.382 31.091 1.00 96.44 551 ALA A O 1
ATOM 4366 N N . ALA A 1 552 ? -38.358 14.563 30.471 1.00 95.88 552 ALA A N 1
ATOM 4367 C CA . ALA A 1 552 ? -37.931 15.819 31.071 1.00 95.88 552 ALA A CA 1
ATOM 4368 C C . ALA A 1 552 ? -39.098 16.431 31.850 1.00 95.88 552 ALA A C 1
ATOM 4370 O O . ALA A 1 552 ? -40.232 16.464 31.365 1.00 95.88 552 ALA A O 1
ATOM 4371 N N . ILE A 1 553 ? -38.825 16.882 33.071 1.00 96.06 553 ILE A N 1
ATOM 4372 C CA . ILE A 1 553 ? -39.780 17.509 33.980 1.00 96.06 553 ILE A CA 1
ATOM 4373 C C . ILE A 1 553 ? -39.184 18.831 34.446 1.00 96.06 553 ILE A C 1
ATOM 4375 O O . ILE A 1 553 ? -38.156 18.850 35.116 1.00 96.06 553 ILE A O 1
ATOM 4379 N N . ASP A 1 554 ? -39.887 19.921 34.160 1.00 95.69 554 ASP A N 1
ATOM 4380 C CA . ASP A 1 554 ? -39.557 21.253 34.652 1.00 95.69 554 ASP A CA 1
ATOM 4381 C C . ASP A 1 554 ? -40.653 21.745 35.599 1.00 95.69 554 ASP A C 1
ATOM 4383 O O . ASP A 1 554 ? -41.814 21.913 35.214 1.00 95.69 554 ASP A O 1
ATOM 4387 N N . ALA A 1 555 ? -40.288 21.997 36.854 1.00 95.50 555 ALA A N 1
ATOM 4388 C CA . ALA A 1 555 ? -41.180 22.494 37.889 1.00 95.50 555 ALA A CA 1
ATOM 4389 C C . ALA A 1 555 ? -40.688 23.846 38.416 1.00 95.50 555 ALA A C 1
ATOM 4391 O O . ALA A 1 555 ? -39.591 23.966 38.957 1.00 95.50 555 ALA A O 1
ATOM 4392 N N . ASN A 1 556 ? -41.534 24.870 38.306 1.00 94.12 556 ASN A N 1
ATOM 4393 C CA . ASN A 1 556 ? -41.260 26.211 38.818 1.00 94.12 556 ASN A CA 1
ATOM 4394 C C . ASN A 1 556 ? -42.200 26.537 39.984 1.00 94.12 556 ASN A C 1
ATOM 4396 O O . ASN A 1 556 ? -43.421 26.457 39.849 1.00 94.12 556 ASN A O 1
ATOM 4400 N N . LEU A 1 557 ? -41.637 26.960 41.114 1.00 91.69 557 LEU A N 1
ATOM 4401 C CA . LEU A 1 557 ? -42.357 27.424 42.295 1.00 91.69 557 LEU A CA 1
ATOM 4402 C C . LEU A 1 557 ? -42.162 28.938 42.455 1.00 91.69 557 LEU A C 1
ATOM 4404 O O . LEU A 1 557 ? -41.336 29.394 43.250 1.00 91.69 557 LEU A O 1
ATOM 4408 N N . ALA A 1 558 ? -42.945 29.703 41.685 1.00 89.50 558 ALA A N 1
ATOM 4409 C CA . ALA A 1 558 ? -42.871 31.166 41.602 1.00 89.50 558 ALA A CA 1
ATOM 4410 C C . ALA A 1 558 ? -41.415 31.650 41.418 1.00 89.50 558 ALA A C 1
ATOM 4412 O O . ALA A 1 558 ? -40.693 31.103 40.589 1.00 89.50 558 ALA A O 1
ATOM 4413 N N . ASP A 1 559 ? -40.980 32.633 42.211 1.00 83.06 559 ASP A N 1
ATOM 4414 C CA . ASP A 1 559 ? -39.602 33.138 42.204 1.00 83.06 559 ASP A CA 1
ATOM 4415 C C . ASP A 1 559 ? -38.670 32.352 43.153 1.00 83.06 559 ASP A C 1
ATOM 4417 O O . ASP A 1 559 ? -37.488 32.684 43.271 1.00 83.06 559 ASP A O 1
ATOM 4421 N N . PHE A 1 560 ? -39.186 31.358 43.889 1.00 88.81 560 PHE A N 1
ATOM 4422 C CA . PHE A 1 560 ? -38.470 30.720 44.997 1.00 88.81 560 PHE A CA 1
ATOM 4423 C C . PHE A 1 560 ? -37.602 29.550 44.549 1.00 88.81 560 PHE A C 1
ATOM 4425 O O . PHE A 1 560 ? -36.440 29.483 44.951 1.00 88.81 560 PHE A O 1
ATOM 4432 N N . ALA A 1 561 ? -38.144 28.632 43.749 1.00 93.31 561 ALA A N 1
ATOM 4433 C CA . ALA A 1 561 ? -37.419 27.439 43.336 1.00 93.31 561 ALA A CA 1
ATOM 4434 C C . ALA A 1 561 ? -37.750 27.018 41.904 1.00 93.31 561 ALA A C 1
ATOM 4436 O O . ALA A 1 561 ? -38.891 27.129 41.461 1.00 93.31 561 ALA A O 1
ATOM 4437 N N . ASN A 1 562 ? -36.750 26.491 41.213 1.00 94.31 562 ASN A N 1
ATOM 4438 C CA . ASN A 1 562 ? -36.871 25.809 39.934 1.00 94.31 562 ASN A CA 1
ATOM 4439 C C . ASN A 1 562 ? -36.205 24.437 40.087 1.00 94.31 562 ASN A C 1
ATOM 4441 O O . ASN A 1 562 ? -35.094 24.344 40.613 1.00 94.31 562 ASN A O 1
ATOM 4445 N N . VAL A 1 563 ? -36.904 23.389 39.671 1.00 95.25 563 VAL A N 1
ATOM 4446 C CA . VAL A 1 563 ? -36.390 22.023 39.635 1.00 95.25 563 VAL A CA 1
ATOM 4447 C C . VAL A 1 563 ? -36.548 21.508 38.216 1.00 95.25 563 VAL A C 1
ATOM 4449 O O . VAL A 1 563 ? -37.671 21.413 37.722 1.00 95.25 563 VAL A O 1
ATOM 4452 N N . THR A 1 564 ? -35.433 21.153 37.597 1.00 96.31 564 THR A N 1
ATOM 4453 C CA . THR A 1 564 ? -35.389 20.456 36.315 1.00 96.31 564 THR A CA 1
ATOM 4454 C C . THR A 1 564 ? -34.887 19.046 36.575 1.00 96.31 564 THR A C 1
ATOM 4456 O O . THR A 1 564 ? -33.865 18.861 37.232 1.00 96.31 564 THR A O 1
ATOM 4459 N N . ALA A 1 565 ? -35.617 18.049 36.091 1.00 96.44 565 ALA A N 1
ATOM 4460 C CA . ALA A 1 565 ? -35.221 16.652 36.139 1.00 96.44 565 ALA A CA 1
ATOM 4461 C C . ALA A 1 565 ? -35.295 16.061 34.732 1.00 96.44 565 ALA A C 1
ATOM 4463 O O . ALA A 1 565 ? -36.324 16.170 34.066 1.00 96.44 565 ALA A O 1
ATOM 4464 N N . THR A 1 566 ? -34.222 15.425 34.283 1.00 97.12 566 THR A N 1
ATOM 4465 C CA . THR A 1 566 ? -34.162 14.706 33.012 1.00 97.12 566 THR A CA 1
ATOM 4466 C C . THR A 1 566 ? -33.773 13.256 33.261 1.00 97.12 566 THR A C 1
ATOM 4468 O O . THR A 1 566 ? -33.012 12.950 34.174 1.00 97.12 566 THR A O 1
ATOM 4471 N N . GLY A 1 567 ? -34.344 12.346 32.485 1.00 96.69 567 GLY A N 1
ATOM 4472 C CA . GLY A 1 567 ? -34.048 10.922 32.531 1.00 96.69 567 GLY A CA 1
ATOM 4473 C C . GLY A 1 567 ? -34.060 10.362 31.121 1.00 96.69 567 GLY A C 1
ATOM 4474 O O . GLY A 1 567 ? -35.004 10.604 30.371 1.00 96.69 567 GLY A O 1
ATOM 4475 N N . GLY A 1 568 ? -33.013 9.639 30.755 1.00 96.06 568 GLY A N 1
ATOM 4476 C CA . GLY A 1 568 ? -32.837 9.025 29.450 1.00 96.06 568 GLY A CA 1
ATOM 4477 C C . GLY A 1 568 ? -32.500 7.546 29.586 1.00 96.06 568 GLY A C 1
ATOM 4478 O O . GLY A 1 568 ? -31.763 7.154 30.488 1.00 96.06 568 GLY A O 1
ATOM 4479 N N . LYS A 1 569 ? -33.032 6.734 28.675 1.00 96.06 569 LYS A N 1
ATOM 4480 C CA . LYS A 1 569 ? -32.558 5.372 28.424 1.00 96.06 569 LYS A CA 1
ATOM 4481 C C . LYS A 1 569 ? -32.405 5.163 26.922 1.00 96.06 569 LYS A C 1
ATOM 4483 O O . LYS A 1 569 ? -33.306 5.551 26.180 1.00 96.06 569 LYS A O 1
ATOM 4488 N N . SER A 1 570 ? -31.319 4.543 26.482 1.00 95.19 570 SER A N 1
ATOM 4489 C CA . SER A 1 570 ? -31.117 4.085 25.102 1.00 95.19 570 SER A CA 1
ATOM 4490 C C . SER A 1 570 ? -30.521 2.688 25.095 1.00 95.19 570 SER A C 1
ATOM 4492 O O . SER A 1 570 ? -29.683 2.404 25.937 1.00 95.19 570 SER A O 1
ATOM 4494 N N . THR A 1 571 ? -30.922 1.839 24.155 1.00 93.69 571 THR A N 1
ATOM 4495 C CA . THR A 1 571 ? -30.388 0.474 24.012 1.00 93.69 571 THR A CA 1
ATOM 4496 C C . THR A 1 571 ? -29.416 0.357 22.831 1.00 93.69 571 THR A C 1
ATOM 4498 O O . THR A 1 571 ? -29.466 1.203 21.925 1.00 93.69 571 THR A O 1
ATOM 4501 N N . PRO A 1 572 ? -28.601 -0.716 22.768 1.00 90.69 572 PRO A N 1
ATOM 4502 C CA . PRO A 1 572 ? -27.823 -1.052 21.579 1.00 90.69 572 PRO A CA 1
ATOM 4503 C C . PRO A 1 572 ? -28.699 -1.092 20.317 1.00 90.69 572 PRO A C 1
ATOM 4505 O O . PRO A 1 572 ? -29.895 -1.389 20.378 1.00 90.69 572 PRO A O 1
ATOM 4508 N N . GLY A 1 573 ? -28.119 -0.713 19.180 1.00 87.25 573 GLY A N 1
ATOM 4509 C CA . GLY A 1 573 ? -28.786 -0.572 17.886 1.00 87.25 573 GLY A CA 1
ATOM 4510 C C . GLY A 1 573 ? -29.519 0.760 17.678 1.00 87.25 573 GLY A C 1
ATOM 4511 O O . GLY A 1 573 ? -29.979 1.032 16.565 1.00 87.25 573 GLY A O 1
ATOM 4512 N N . PHE A 1 574 ? -29.644 1.614 18.703 1.00 89.25 574 PHE A N 1
ATOM 4513 C CA . PHE A 1 574 ? -30.267 2.933 18.556 1.00 89.25 574 PHE A CA 1
ATOM 4514 C C . PHE A 1 574 ? -29.311 3.922 17.875 1.00 89.25 574 PHE A C 1
ATOM 4516 O O . PHE A 1 574 ? -28.123 3.982 18.190 1.00 89.25 574 PHE A O 1
ATOM 4523 N N . GLY A 1 575 ? -29.836 4.721 16.949 1.00 87.69 575 GLY A N 1
ATOM 4524 C CA . GLY A 1 575 ? -29.050 5.683 16.189 1.00 87.69 575 GLY A CA 1
ATOM 4525 C C . GLY A 1 575 ? -29.898 6.556 15.268 1.00 87.69 575 GLY A C 1
ATOM 4526 O O . GLY A 1 575 ? -31.101 6.334 15.103 1.00 87.69 575 GLY A O 1
ATOM 4527 N N . SER A 1 576 ? -29.268 7.558 14.663 1.00 88.38 576 SER A N 1
ATOM 4528 C CA . SER A 1 576 ? -29.890 8.410 13.644 1.00 88.38 576 SER A CA 1
ATOM 4529 C C . SER A 1 576 ? -30.015 7.673 12.301 1.00 88.38 576 SER A C 1
ATOM 4531 O O . SER A 1 576 ? -29.324 6.690 12.042 1.00 88.38 576 SER A O 1
ATOM 4533 N N . VAL A 1 577 ? -30.904 8.136 11.416 1.00 85.94 577 VAL A N 1
ATOM 4534 C CA . VAL A 1 577 ? -31.186 7.471 10.121 1.00 85.94 577 VAL A CA 1
ATOM 4535 C C . VAL A 1 577 ? -29.995 7.527 9.153 1.00 85.94 577 VAL A C 1
ATOM 4537 O O . VAL A 1 577 ? -29.845 6.652 8.305 1.00 85.94 577 VAL A O 1
ATOM 4540 N N . ASP A 1 578 ? -29.161 8.553 9.274 1.00 88.69 578 ASP A N 1
ATOM 4541 C CA . ASP A 1 578 ? -27.949 8.778 8.487 1.00 88.69 578 ASP A CA 1
ATOM 4542 C C . ASP A 1 578 ? -26.734 7.977 8.980 1.00 88.69 578 ASP A C 1
ATOM 4544 O O . ASP A 1 578 ? -25.751 7.872 8.246 1.00 88.69 578 ASP A O 1
ATOM 4548 N N . GLN A 1 579 ? -26.804 7.380 10.176 1.00 86.25 579 GLN A N 1
ATOM 4549 C CA . GLN A 1 579 ? -25.715 6.574 10.725 1.00 86.25 579 GLN A CA 1
ATOM 4550 C C . GLN A 1 579 ? -25.588 5.231 10.006 1.00 86.25 579 GLN A C 1
ATOM 4552 O O . GLN A 1 579 ? -26.556 4.476 9.837 1.00 86.25 579 GLN A O 1
ATOM 4557 N N . ARG A 1 580 ? -24.350 4.900 9.634 1.00 85.81 580 ARG A N 1
ATOM 4558 C CA . ARG A 1 580 ? -23.969 3.579 9.126 1.00 85.81 580 ARG A CA 1
ATOM 4559 C C . ARG A 1 580 ? -24.129 2.523 10.229 1.00 85.81 580 ARG A C 1
ATOM 4561 O O . ARG A 1 580 ? -24.101 2.867 11.407 1.00 85.81 580 ARG A O 1
ATOM 4568 N N . PRO A 1 581 ? -24.231 1.226 9.888 1.00 82.56 581 PRO A N 1
ATOM 4569 C CA . PRO A 1 581 ? -24.392 0.163 10.886 1.00 82.56 581 PRO A CA 1
ATOM 4570 C C . PRO A 1 581 ? -23.339 0.185 12.007 1.00 82.56 581 PRO A C 1
ATOM 4572 O O . PRO A 1 581 ? -23.685 0.057 13.174 1.00 82.56 581 PRO A O 1
ATOM 4575 N N . ASN A 1 582 ? -22.070 0.446 11.672 1.00 83.56 582 ASN A N 1
ATOM 4576 C CA . ASN A 1 582 ? -20.983 0.543 12.655 1.00 83.56 582 ASN A CA 1
ATOM 4577 C C . ASN A 1 582 ? -20.988 1.837 13.497 1.00 83.56 582 ASN A C 1
ATOM 4579 O O . ASN A 1 582 ? -20.228 1.916 14.453 1.00 83.56 582 ASN A O 1
ATOM 4583 N N . GLU A 1 583 ? -21.807 2.837 13.158 1.00 85.00 583 GLU A N 1
ATOM 4584 C CA . GLU A 1 583 ? -21.900 4.128 13.869 1.00 85.00 583 GLU A CA 1
ATOM 4585 C C . GLU A 1 583 ? -23.078 4.183 14.856 1.00 85.00 583 GLU A C 1
ATOM 4587 O O . GLU A 1 583 ? -23.229 5.166 15.583 1.00 85.00 583 GLU A O 1
ATOM 4592 N N . ARG A 1 584 ? -23.938 3.157 14.865 1.00 87.19 584 ARG A N 1
ATOM 4593 C CA . ARG A 1 584 ? -25.060 3.054 15.807 1.00 87.19 584 ARG A CA 1
ATOM 4594 C C . ARG A 1 584 ? -24.559 2.716 17.207 1.00 87.19 584 ARG A C 1
ATOM 4596 O O . ARG A 1 584 ? -23.507 2.098 17.357 1.00 87.19 584 ARG A O 1
ATOM 4603 N N . SER A 1 585 ? -25.336 3.097 18.224 1.00 87.06 585 SER A N 1
ATOM 4604 C CA . SER A 1 585 ? -25.002 2.796 19.618 1.00 87.06 585 SER A CA 1
ATOM 4605 C C . SER A 1 585 ? -24.837 1.293 19.822 1.00 87.06 585 SER A C 1
ATOM 4607 O O . SER A 1 585 ? -25.659 0.512 19.345 1.00 87.06 585 SER A O 1
ATOM 4609 N N . ARG A 1 586 ? -23.810 0.898 20.571 1.00 89.00 586 ARG A N 1
ATOM 4610 C CA . ARG A 1 586 ? -23.578 -0.486 21.021 1.00 89.00 586 ARG A CA 1
ATOM 4611 C C . ARG A 1 586 ? -23.610 -0.592 22.540 1.00 89.00 586 ARG A C 1
ATOM 4613 O O . ARG A 1 586 ? -23.021 -1.489 23.129 1.00 89.00 586 ARG A O 1
ATOM 4620 N N . GLU A 1 587 ? -24.269 0.367 23.169 1.00 92.19 587 GLU A N 1
ATOM 4621 C CA . GLU A 1 587 ? -24.289 0.539 24.611 1.00 92.19 587 GLU A CA 1
ATOM 4622 C C . GLU A 1 587 ? -25.739 0.718 25.080 1.00 92.19 587 GLU A C 1
ATOM 4624 O O . GLU A 1 587 ? -26.524 1.442 24.449 1.00 92.19 587 GLU A O 1
ATOM 4629 N N . ASP A 1 588 ? -26.105 0.051 26.179 1.00 94.31 588 ASP A N 1
ATOM 4630 C CA . ASP A 1 588 ? -27.292 0.392 26.968 1.00 94.31 588 ASP A CA 1
ATOM 4631 C C . ASP A 1 588 ? -26.894 1.506 27.933 1.00 94.31 588 ASP A C 1
ATOM 4633 O O . ASP A 1 588 ? -26.120 1.292 28.861 1.00 94.31 588 ASP A O 1
ATOM 4637 N N . ALA A 1 589 ? -27.397 2.710 27.687 1.00 95.75 589 ALA A N 1
ATOM 4638 C CA . ALA A 1 589 ? -27.100 3.872 28.504 1.00 95.75 589 ALA A CA 1
ATOM 4639 C C . ALA A 1 589 ? -28.350 4.294 29.270 1.00 95.75 589 ALA A C 1
ATOM 4641 O O . ALA A 1 589 ? -29.400 4.573 28.683 1.00 95.75 589 ALA A O 1
ATOM 4642 N N . VAL A 1 590 ? -28.214 4.402 30.587 1.00 97.00 590 VAL A N 1
ATOM 4643 C CA . VAL A 1 590 ? -29.219 4.950 31.494 1.00 97.00 590 VAL A CA 1
ATOM 4644 C C . VAL A 1 590 ? -28.620 6.172 32.165 1.00 97.00 590 VAL A C 1
ATOM 4646 O O . VAL A 1 590 ? -27.602 6.087 32.843 1.00 97.00 590 VAL A O 1
ATOM 4649 N N . ALA A 1 591 ? -29.259 7.322 31.991 1.00 96.56 591 ALA A N 1
ATOM 4650 C CA . ALA A 1 591 ? -28.808 8.566 32.592 1.00 96.56 591 ALA A CA 1
ATOM 4651 C C . ALA A 1 591 ? -29.971 9.284 33.263 1.00 96.56 591 ALA A C 1
ATOM 4653 O O . ALA A 1 591 ? -31.085 9.321 32.738 1.00 96.56 591 ALA A O 1
ATOM 4654 N N . TYR A 1 592 ? -29.712 9.905 34.405 1.00 96.69 592 TYR A N 1
ATOM 4655 C CA . TYR A 1 592 ? -30.638 10.850 35.004 1.00 96.69 592 TYR A CA 1
ATOM 4656 C C . TYR A 1 592 ? -29.887 12.048 35.577 1.00 96.69 592 TYR A C 1
ATOM 4658 O O . TYR A 1 592 ? -28.764 11.939 36.064 1.00 96.69 592 TYR A O 1
ATOM 4666 N N . ASP A 1 593 ? -30.515 13.212 35.504 1.00 96.56 593 ASP A N 1
ATOM 4667 C CA . ASP A 1 593 ? -29.983 14.468 36.011 1.00 96.56 593 ASP A CA 1
ATOM 4668 C C . ASP A 1 593 ? -31.096 15.250 36.704 1.00 96.56 593 ASP A C 1
ATOM 4670 O O . ASP A 1 593 ? -32.223 15.330 36.217 1.00 96.56 593 ASP A O 1
ATOM 4674 N N . VAL A 1 594 ? -30.789 15.802 37.873 1.00 97.12 594 VAL A N 1
ATOM 4675 C CA . VAL A 1 594 ? -31.699 16.621 38.668 1.00 97.12 594 VAL A CA 1
ATOM 4676 C C . VAL A 1 594 ? -30.962 17.872 39.106 1.00 97.12 594 VAL A C 1
ATOM 4678 O O . VAL A 1 594 ? -30.042 17.813 39.922 1.00 97.12 594 VAL A O 1
ATOM 4681 N N . VAL A 1 595 ? -31.426 19.022 38.628 1.00 96.69 595 VAL A N 1
ATOM 4682 C CA . VAL A 1 595 ? -30.916 20.340 38.997 1.00 96.69 595 VAL A CA 1
ATOM 4683 C C . VAL A 1 595 ? -31.992 21.105 39.753 1.00 96.69 595 VAL A C 1
ATOM 4685 O O . VAL A 1 595 ? -33.078 21.378 39.252 1.00 96.69 595 VAL A O 1
ATOM 4688 N N . THR A 1 596 ? -31.673 21.484 40.984 1.00 96.06 596 THR A N 1
ATOM 4689 C CA . THR A 1 596 ? -32.519 22.278 41.872 1.00 96.06 596 THR A CA 1
ATOM 4690 C C . THR A 1 596 ? -31.871 23.636 42.101 1.00 96.06 596 THR A C 1
ATOM 4692 O O . THR A 1 596 ? -30.804 23.747 42.701 1.00 96.06 596 THR A O 1
ATOM 4695 N N . ASN A 1 597 ? -32.547 24.690 41.666 1.00 94.50 597 ASN A N 1
ATOM 4696 C CA . ASN A 1 597 ? -32.191 26.076 41.923 1.00 94.50 597 ASN A CA 1
ATOM 4697 C C . ASN A 1 597 ? -33.152 26.653 42.963 1.00 94.50 597 ASN A C 1
ATOM 4699 O O . ASN A 1 597 ? -34.356 26.700 42.731 1.00 94.50 597 ASN A O 1
ATOM 4703 N N . VAL A 1 598 ? -32.642 27.119 44.101 1.00 94.75 598 VAL A N 1
ATOM 4704 C CA . VAL A 1 598 ? -33.437 27.670 45.205 1.00 94.75 598 VAL A CA 1
ATOM 4705 C C . VAL A 1 598 ? -32.910 29.041 45.609 1.00 94.75 598 VAL A C 1
ATOM 4707 O O . VAL A 1 598 ? -31.744 29.220 45.954 1.00 94.75 598 VAL A O 1
ATOM 4710 N N . SER A 1 599 ? -33.799 30.024 45.652 1.00 92.50 599 SER A N 1
ATOM 4711 C CA . SER A 1 599 ? -33.535 31.365 46.165 1.00 92.50 599 SER A CA 1
ATOM 4712 C C . SER A 1 599 ? -33.790 31.421 47.674 1.00 92.50 599 SER A C 1
ATOM 4714 O O . SER A 1 599 ? -34.759 32.027 48.133 1.00 92.50 599 SER A O 1
ATOM 4716 N N . ILE A 1 600 ? -32.900 30.821 48.475 1.00 91.38 600 ILE A N 1
ATOM 4717 C CA . ILE A 1 600 ? -33.016 30.730 49.948 1.00 91.38 600 ILE A CA 1
ATOM 4718 C C . ILE A 1 600 ? -33.230 32.109 50.597 1.00 91.38 600 ILE A C 1
ATOM 4720 O O . ILE A 1 600 ? -33.938 32.230 51.597 1.00 91.38 600 ILE A O 1
ATOM 4724 N N . GLY A 1 601 ? -32.682 33.171 49.998 1.00 87.00 601 GLY A N 1
ATOM 4725 C CA . GLY A 1 601 ? -32.853 34.551 50.466 1.00 87.00 601 GLY A CA 1
ATOM 4726 C C . GLY A 1 601 ? -34.313 35.011 50.606 1.00 87.00 601 GLY A C 1
ATOM 4727 O O . GLY A 1 601 ? -34.597 35.882 51.425 1.00 87.00 601 GLY A O 1
ATOM 4728 N N . GLN A 1 602 ? -35.254 34.402 49.877 1.00 86.19 602 GLN A N 1
ATOM 4729 C CA . GLN A 1 602 ? -36.683 34.730 49.961 1.00 86.19 602 GLN A CA 1
ATOM 4730 C C . GLN A 1 602 ? -37.370 34.208 51.235 1.00 86.19 602 GLN A C 1
ATOM 4732 O O . GLN A 1 602 ? -38.435 34.711 51.589 1.00 86.19 602 GLN A O 1
ATOM 4737 N N . LEU A 1 603 ? -36.766 33.248 51.948 1.00 87.38 603 LEU A N 1
ATOM 4738 C CA . LEU A 1 603 ? -37.249 32.774 53.254 1.00 87.38 603 LEU A CA 1
ATOM 4739 C C . LEU A 1 603 ? -36.915 33.753 54.390 1.00 87.38 603 LEU A C 1
ATOM 4741 O O . LEU A 1 603 ? -37.490 33.676 55.476 1.00 87.38 603 LEU A O 1
ATOM 4745 N N . LEU A 1 604 ? -35.980 34.676 54.152 1.00 89.12 604 LEU A N 1
ATOM 4746 C CA . LEU A 1 604 ? -35.572 35.694 55.112 1.00 89.12 604 LEU A CA 1
ATOM 4747 C C . LEU A 1 604 ? -36.480 36.937 55.012 1.00 89.12 604 LEU A C 1
ATOM 4749 O O . LEU A 1 604 ? -37.098 37.186 53.974 1.00 89.12 604 LEU A O 1
ATOM 4753 N N . PRO A 1 605 ? -36.573 37.773 56.066 1.00 88.44 605 PRO A N 1
ATOM 4754 C CA . PRO A 1 605 ? -37.390 38.982 56.027 1.00 88.44 605 PRO A CA 1
ATOM 4755 C C . PRO A 1 605 ? -37.023 39.894 54.848 1.00 88.44 605 PRO A C 1
ATOM 4757 O O . PRO A 1 605 ? -35.865 40.282 54.702 1.00 88.44 605 PRO A O 1
ATOM 4760 N N . LYS A 1 606 ? -38.020 40.343 54.066 1.00 83.50 606 LYS A N 1
ATOM 4761 C CA . LYS A 1 606 ? -37.809 41.208 52.880 1.00 83.50 606 LYS A CA 1
ATOM 4762 C C . LYS A 1 606 ? -36.962 42.459 53.161 1.00 83.50 606 LYS A C 1
ATOM 4764 O O . LYS A 1 606 ? -36.240 42.923 52.288 1.00 83.50 606 LYS A O 1
ATOM 4769 N N . LYS A 1 607 ? -37.002 42.984 54.394 1.00 84.25 607 LYS A N 1
ATOM 4770 C CA . LYS A 1 607 ? -36.189 44.136 54.828 1.00 84.25 607 LYS A CA 1
ATOM 4771 C C . LYS A 1 607 ? -34.678 43.871 54.813 1.00 84.25 607 LYS A C 1
ATOM 4773 O O . LYS A 1 607 ? -33.911 44.825 54.774 1.00 84.25 607 LYS A O 1
ATOM 4778 N N . TRP A 1 608 ? -34.244 42.614 54.896 1.00 84.75 608 TRP A N 1
ATOM 4779 C CA . TRP A 1 608 ? -32.825 42.256 54.933 1.00 84.75 608 TRP A CA 1
ATOM 4780 C C . TRP A 1 608 ? -32.191 42.222 53.542 1.00 84.75 608 TRP A C 1
ATOM 4782 O O . TRP A 1 608 ? -30.977 42.370 53.449 1.00 84.75 608 TRP A O 1
ATOM 4792 N N . ASN A 1 609 ? -33.007 42.077 52.488 1.00 88.06 609 ASN A N 1
ATOM 4793 C CA . ASN A 1 609 ? -32.596 42.126 51.083 1.00 88.06 609 ASN A CA 1
ATOM 4794 C C . ASN A 1 609 ? -31.373 41.236 50.772 1.00 88.06 609 ASN A C 1
ATOM 4796 O O . ASN A 1 609 ? -30.445 41.644 50.079 1.00 88.06 609 ASN A O 1
ATOM 4800 N N . VAL A 1 610 ? -31.334 40.028 51.339 1.00 90.81 610 VAL A N 1
ATOM 4801 C CA . VAL A 1 610 ? -30.223 39.085 51.157 1.00 90.81 610 VAL A CA 1
ATOM 4802 C C . VAL A 1 610 ? -30.505 38.199 49.947 1.00 90.81 610 VAL A C 1
ATOM 4804 O O . VAL A 1 610 ? -31.590 37.637 49.821 1.00 90.81 610 VAL A O 1
ATOM 4807 N N . GLN A 1 611 ? -29.515 38.054 49.073 1.00 90.94 611 GLN A N 1
ATOM 4808 C CA . GLN A 1 611 ? -29.531 37.144 47.939 1.00 90.94 611 GLN A CA 1
ATOM 4809 C C . GLN A 1 611 ? -28.681 35.923 48.293 1.00 90.94 611 GLN A C 1
ATOM 4811 O O . GLN A 1 611 ? -27.467 36.032 48.450 1.00 90.94 611 GLN A O 1
ATOM 4816 N N . ILE A 1 612 ? -29.334 34.772 48.445 1.00 93.62 612 ILE A N 1
ATOM 4817 C CA . ILE A 1 612 ? -28.680 33.479 48.680 1.00 93.62 612 ILE A CA 1
ATOM 4818 C C . ILE A 1 612 ? -29.189 32.520 47.602 1.00 93.62 612 ILE A C 1
ATOM 4820 O O . ILE A 1 612 ? -30.208 31.861 47.821 1.00 93.62 612 ILE A O 1
ATOM 4824 N N . PRO A 1 613 ? -28.565 32.509 46.414 1.00 93.75 613 PRO A N 1
ATOM 4825 C CA . PRO A 1 613 ? -28.870 31.524 45.395 1.00 93.75 613 PRO A CA 1
ATOM 4826 C C . PRO A 1 613 ? -28.170 30.218 45.772 1.00 93.75 613 PRO A C 1
ATOM 4828 O O . PRO A 1 613 ? -26.974 30.197 46.064 1.00 93.75 613 PRO A O 1
ATOM 4831 N N . PHE A 1 614 ? -28.938 29.144 45.793 1.00 95.44 614 PHE A N 1
ATOM 4832 C CA . PHE A 1 614 ? -28.470 27.793 46.030 1.00 95.44 614 PHE A CA 1
ATOM 4833 C C . PHE A 1 614 ? -28.763 26.964 44.791 1.00 95.44 614 PHE A C 1
ATOM 4835 O O . PHE A 1 614 ? -29.902 26.918 44.337 1.00 95.44 614 PHE A O 1
ATOM 4842 N N . ASN A 1 615 ? -27.741 26.326 44.247 1.00 96.06 615 ASN A N 1
ATOM 4843 C CA . ASN A 1 615 ? -27.866 25.388 43.148 1.00 96.06 615 ASN A CA 1
ATOM 4844 C C . ASN A 1 615 ? -27.333 24.033 43.618 1.00 96.06 615 ASN A C 1
ATOM 4846 O O . ASN A 1 615 ? -26.229 23.942 44.156 1.00 96.06 615 ASN A O 1
ATOM 4850 N N . TYR A 1 616 ? -28.151 23.006 43.444 1.00 96.62 616 TYR A N 1
ATOM 4851 C CA . TYR A 1 616 ? -27.815 21.622 43.719 1.00 96.62 616 TYR A CA 1
ATOM 4852 C C . TYR A 1 616 ? -28.074 20.808 42.463 1.00 96.62 616 TYR A C 1
ATOM 4854 O O . TYR A 1 616 ? -29.195 20.822 41.963 1.00 96.62 616 TYR A O 1
ATOM 4862 N N . GLY A 1 617 ? -27.057 20.130 41.952 1.00 96.81 617 GLY A N 1
ATOM 4863 C CA . GLY A 1 617 ? -27.174 19.259 40.789 1.00 96.81 617 GLY A CA 1
ATOM 4864 C C . GLY A 1 617 ? -26.676 17.862 41.117 1.00 96.81 617 GLY A C 1
ATOM 4865 O O . GLY A 1 617 ? -25.595 17.727 41.692 1.00 96.81 617 GLY A O 1
ATOM 4866 N N . VAL A 1 618 ? -27.435 16.839 40.743 1.00 97.56 618 VAL A N 1
ATOM 4867 C CA . VAL A 1 618 ? -26.991 15.442 40.759 1.00 97.56 618 VAL A CA 1
ATOM 4868 C C . VAL A 1 618 ? -27.243 14.849 39.390 1.00 97.56 618 VAL A C 1
ATOM 4870 O O . VAL A 1 618 ? -28.376 14.864 38.927 1.00 97.56 618 VAL A O 1
ATOM 4873 N N . SER A 1 619 ? -26.197 14.300 38.790 1.00 97.38 619 SER A N 1
ATOM 4874 C CA . SER A 1 619 ? -26.252 13.565 37.534 1.00 97.38 619 SER A CA 1
ATOM 4875 C C . SER A 1 619 ? -25.618 12.199 37.742 1.00 97.38 619 SER A C 1
ATOM 4877 O O . SER A 1 619 ? -24.559 12.102 38.361 1.00 97.38 619 SER A O 1
ATOM 4879 N N . GLU A 1 620 ? -26.264 11.152 37.256 1.00 97.19 620 GLU A N 1
ATOM 4880 C CA . GLU A 1 620 ? -25.760 9.785 37.304 1.00 97.19 620 GLU A CA 1
ATOM 4881 C C . GLU A 1 620 ? -26.000 9.127 35.949 1.00 97.19 620 GLU A C 1
ATOM 4883 O O . GLU A 1 620 ? -27.067 9.280 35.350 1.00 97.19 620 GLU A O 1
ATOM 4888 N N . GLN A 1 621 ? -24.982 8.435 35.459 1.00 97.50 621 GLN A N 1
ATOM 4889 C CA . GLN A 1 621 ? -24.967 7.762 34.174 1.00 97.50 621 GLN A CA 1
ATOM 4890 C C . GLN A 1 621 ? -24.364 6.376 34.369 1.00 97.50 621 GLN A C 1
ATOM 4892 O O . GLN A 1 621 ? -23.324 6.246 35.011 1.00 97.50 621 GLN A O 1
ATOM 4897 N N . LEU A 1 622 ? -25.036 5.370 33.824 1.00 97.06 622 LEU A N 1
ATOM 4898 C CA . LEU A 1 622 ? -24.590 3.988 33.758 1.00 97.06 622 LEU A CA 1
ATOM 4899 C C . LEU A 1 622 ? -24.654 3.543 32.298 1.00 97.06 622 LEU A C 1
ATOM 4901 O O . LEU A 1 622 ? -25.700 3.688 31.661 1.00 97.06 622 LEU A O 1
ATOM 4905 N N . ILE A 1 623 ? -23.547 3.034 31.780 1.00 96.81 623 ILE A N 1
ATOM 4906 C CA . ILE A 1 623 ? -23.399 2.556 30.412 1.00 96.81 623 ILE A CA 1
ATOM 4907 C C . ILE A 1 623 ? -22.940 1.102 30.479 1.00 96.81 623 ILE A C 1
ATOM 4909 O O . ILE A 1 623 ? -21.868 0.806 31.003 1.00 96.81 623 ILE A O 1
ATOM 4913 N N . THR A 1 624 ? -23.748 0.198 29.938 1.00 95.94 624 THR A N 1
ATOM 4914 C CA . THR A 1 624 ? -23.421 -1.223 29.807 1.00 95.94 624 THR A CA 1
ATOM 4915 C C . THR A 1 624 ? -23.136 -1.523 28.331 1.00 95.94 624 THR A C 1
ATOM 4917 O O . THR A 1 624 ? -24.051 -1.405 27.507 1.00 95.94 624 THR A O 1
ATOM 4920 N N . PRO A 1 625 ? -21.900 -1.888 27.954 1.00 94.25 625 PRO A N 1
ATOM 4921 C CA . PRO A 1 625 ? -21.571 -2.200 26.568 1.00 94.25 625 PRO A CA 1
ATOM 4922 C C . PRO A 1 625 ? -22.172 -3.549 26.139 1.00 94.25 625 PRO A C 1
ATOM 4924 O O . PRO A 1 625 ? -22.311 -4.472 26.939 1.00 94.25 625 PRO A O 1
ATOM 4927 N N . GLU A 1 626 ? -22.524 -3.684 24.858 1.00 91.75 626 GLU A N 1
ATOM 4928 C CA . GLU A 1 626 ? -23.004 -4.953 24.282 1.00 91.75 626 GLU A CA 1
ATOM 4929 C C . GLU A 1 626 ? -21.899 -6.025 24.270 1.00 91.75 626 GLU A C 1
ATOM 4931 O O . GLU A 1 626 ? -22.165 -7.212 24.477 1.00 91.75 626 GLU A O 1
ATOM 4936 N N . PHE A 1 627 ? -20.656 -5.597 24.044 1.00 91.62 627 PHE A N 1
ATOM 4937 C CA . PHE A 1 627 ? -19.471 -6.450 24.001 1.00 91.62 627 PHE A CA 1
ATOM 4938 C C . PHE A 1 627 ? -18.617 -6.250 25.253 1.00 91.62 627 PHE A C 1
ATOM 4940 O O . PHE A 1 627 ? -18.514 -5.139 25.768 1.00 91.62 627 PHE A O 1
ATOM 4947 N N . ASP A 1 628 ? -17.990 -7.326 25.720 1.00 91.44 628 ASP A N 1
ATOM 4948 C CA . ASP A 1 628 ? -17.069 -7.312 26.856 1.00 91.44 628 ASP A CA 1
ATOM 4949 C C . ASP A 1 628 ? -15.820 -6.462 26.517 1.00 91.44 628 ASP A C 1
ATOM 4951 O O . ASP A 1 628 ? -15.117 -6.804 25.560 1.00 91.44 628 ASP A O 1
ATOM 4955 N N . PRO A 1 629 ? -15.505 -5.388 27.273 1.00 89.06 629 PRO A N 1
ATOM 4956 C CA . PRO A 1 629 ? -14.369 -4.499 26.987 1.00 89.06 629 PRO A CA 1
ATOM 4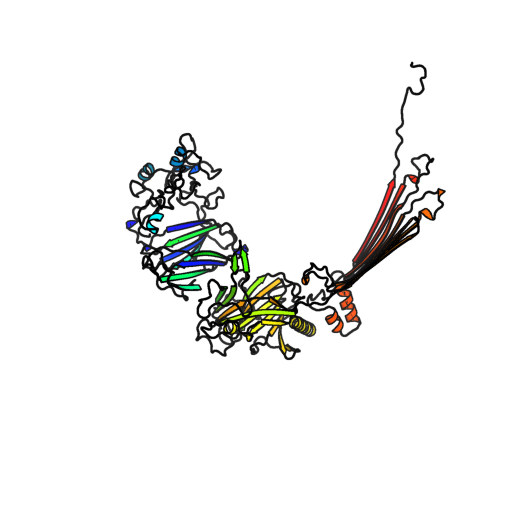957 C C . PRO A 1 629 ? -12.983 -5.161 27.034 1.00 89.06 629 PRO A C 1
ATOM 4959 O O . PRO A 1 629 ? -12.013 -4.595 26.539 1.00 89.06 629 PRO A O 1
ATOM 4962 N N . VAL A 1 630 ? -12.852 -6.344 27.645 1.00 86.75 630 VAL A N 1
ATOM 4963 C CA . VAL A 1 630 ? -11.578 -7.080 27.727 1.00 86.75 630 VAL A CA 1
ATOM 4964 C C . VAL A 1 630 ? -11.323 -7.891 26.457 1.00 86.75 630 VAL A C 1
ATOM 4966 O O . VAL A 1 630 ? -10.175 -8.067 26.038 1.00 86.75 630 VAL A O 1
ATOM 4969 N N . TYR A 1 631 ? -12.383 -8.423 25.850 1.00 86.00 631 TYR A N 1
ATOM 4970 C CA . TYR A 1 631 ? -12.287 -9.320 24.695 1.00 86.00 631 TYR A CA 1
ATOM 4971 C C . TYR A 1 631 ? -12.712 -8.658 23.381 1.00 86.00 631 TYR A C 1
ATOM 4973 O O . TYR A 1 631 ? -12.328 -9.151 22.322 1.00 86.00 631 TYR A O 1
ATOM 4981 N N . ASP A 1 632 ? -13.469 -7.557 23.443 1.00 84.06 632 ASP A N 1
ATOM 4982 C CA . ASP A 1 632 ? -14.050 -6.754 22.356 1.00 84.06 632 ASP A CA 1
ATOM 4983 C C . ASP A 1 632 ? -15.028 -7.475 21.412 1.00 84.06 632 ASP A C 1
ATOM 4985 O O . ASP A 1 632 ? -15.866 -6.824 20.784 1.00 84.06 632 ASP A O 1
ATOM 4989 N N . ASP A 1 633 ? -14.931 -8.793 21.263 1.00 83.62 633 ASP A N 1
ATOM 4990 C CA . ASP A 1 633 ? -15.689 -9.599 20.302 1.00 83.62 633 ASP A CA 1
ATOM 4991 C C . ASP A 1 633 ? -16.680 -10.588 20.928 1.00 83.62 633 ASP A C 1
ATOM 4993 O O . ASP A 1 633 ? -17.533 -11.124 20.218 1.00 83.62 633 ASP A O 1
ATOM 4997 N N . LEU A 1 634 ? -16.614 -10.801 22.242 1.00 89.00 634 LEU A N 1
ATOM 4998 C CA . LEU A 1 634 ? -17.586 -11.600 22.983 1.00 89.00 634 LEU A CA 1
ATOM 4999 C C . LEU A 1 634 ? -18.698 -10.698 23.509 1.00 89.00 634 LEU A C 1
ATOM 5001 O O . LEU A 1 634 ? -18.425 -9.635 24.069 1.00 89.00 634 LEU A O 1
ATOM 5005 N N . LYS A 1 635 ? -19.954 -11.126 23.356 1.00 90.31 635 LYS A N 1
ATOM 5006 C CA . LYS A 1 635 ? -21.080 -10.418 23.970 1.00 90.31 635 LYS A CA 1
ATOM 5007 C C . LYS A 1 635 ? -20.975 -10.530 25.488 1.00 90.31 635 LYS A C 1
ATOM 5009 O O . LYS A 1 635 ? -20.701 -11.609 26.020 1.00 90.31 635 LYS A O 1
ATOM 5014 N N . LEU A 1 636 ? -21.209 -9.418 26.179 1.00 90.06 636 LEU A N 1
ATOM 5015 C CA . LEU A 1 636 ? -21.131 -9.364 27.638 1.00 90.06 636 LEU A CA 1
ATOM 5016 C C . LEU A 1 636 ? -22.152 -10.314 28.282 1.00 90.06 636 LEU A C 1
ATOM 5018 O O . LEU A 1 636 ? -21.836 -11.002 29.249 1.00 90.06 636 LEU A O 1
ATOM 5022 N N . GLU A 1 637 ? -23.350 -10.412 27.706 1.00 87.62 637 GLU A N 1
ATOM 5023 C CA . GLU A 1 637 ? -24.398 -11.297 28.224 1.00 87.62 637 GLU A CA 1
ATOM 5024 C C . GLU A 1 637 ? -23.998 -12.778 28.140 1.00 87.62 637 GLU A C 1
ATOM 5026 O O . GLU A 1 637 ? -24.145 -13.500 29.121 1.00 87.62 637 GLU A O 1
ATOM 5031 N N . ASP A 1 638 ? -23.390 -13.215 27.030 1.00 86.50 638 ASP A N 1
ATOM 5032 C CA . ASP A 1 638 ? -22.922 -14.602 26.871 1.00 86.50 638 ASP A CA 1
ATOM 5033 C C . ASP A 1 638 ? -21.857 -14.957 27.930 1.00 86.50 638 ASP A C 1
ATOM 5035 O O . ASP A 1 638 ? -21.826 -16.069 28.464 1.00 86.50 638 ASP A O 1
ATOM 5039 N N . ARG A 1 639 ? -20.995 -13.991 28.279 1.00 85.56 639 ARG A N 1
ATOM 5040 C CA . ARG A 1 639 ? -19.981 -14.123 29.340 1.00 85.56 639 ARG A CA 1
ATOM 5041 C C . ARG A 1 639 ? -20.613 -14.222 30.725 1.00 85.56 639 ARG A C 1
ATOM 5043 O O . ARG A 1 639 ? -20.223 -15.085 31.513 1.00 85.56 639 ARG A O 1
ATOM 5050 N N . ILE A 1 640 ? -21.589 -13.365 31.016 1.00 86.25 640 ILE A N 1
ATOM 5051 C CA . ILE A 1 640 ? -22.350 -13.401 32.268 1.00 86.25 640 ILE A CA 1
ATOM 5052 C C . ILE A 1 640 ? -23.100 -14.732 32.376 1.00 86.25 640 ILE A C 1
ATOM 5054 O O . ILE A 1 640 ? -23.127 -15.347 33.442 1.00 86.25 640 ILE A O 1
ATOM 5058 N N . ASP A 1 641 ? -23.688 -15.233 31.296 1.00 84.94 641 ASP A N 1
ATOM 5059 C CA . ASP A 1 641 ? -24.431 -16.491 31.305 1.00 84.94 641 ASP A CA 1
ATOM 5060 C C . ASP A 1 641 ? -23.539 -17.712 31.532 1.00 84.94 641 ASP A C 1
ATOM 5062 O O . ASP A 1 641 ? -23.936 -18.605 32.288 1.00 84.94 641 ASP A O 1
ATOM 5066 N N . ALA A 1 642 ? -22.321 -17.705 30.987 1.00 82.62 642 ALA A N 1
ATOM 5067 C CA . ALA A 1 642 ? -21.327 -18.761 31.169 1.00 82.62 642 ALA A CA 1
ATOM 5068 C C . ALA A 1 642 ? -20.705 -18.826 32.583 1.00 82.62 642 ALA A C 1
ATOM 5070 O O . ALA A 1 642 ? -20.116 -19.848 32.938 1.00 82.62 642 ALA A O 1
ATOM 5071 N N . ALA A 1 643 ? -20.821 -17.772 33.398 1.00 83.75 643 ALA A N 1
ATOM 5072 C CA . ALA A 1 643 ? -20.255 -17.738 34.748 1.00 83.75 643 ALA A CA 1
ATOM 5073 C C . ALA A 1 643 ? -20.940 -18.733 35.707 1.00 83.75 643 ALA A C 1
ATOM 5075 O O . ALA A 1 643 ? -22.169 -18.869 35.742 1.00 83.75 643 ALA A O 1
ATOM 5076 N N . ASN A 1 644 ? -20.139 -19.401 36.545 1.00 84.88 644 ASN A N 1
ATOM 5077 C CA . ASN A 1 644 ? -20.595 -20.519 37.381 1.00 84.88 644 ASN A CA 1
ATOM 5078 C C . ASN A 1 644 ? -21.270 -20.064 38.682 1.00 84.88 644 ASN A C 1
ATOM 5080 O O . ASN A 1 644 ? -22.031 -20.820 39.293 1.00 84.88 644 ASN A O 1
ATOM 5084 N N . THR A 1 645 ? -20.974 -18.844 39.139 1.00 89.50 645 THR A N 1
ATOM 5085 C CA . THR A 1 645 ? -21.461 -18.304 40.414 1.00 89.50 645 THR A CA 1
ATOM 5086 C C . THR A 1 645 ? -22.119 -16.939 40.237 1.00 89.50 645 THR A C 1
ATOM 5088 O O . THR A 1 645 ? -21.830 -16.209 39.296 1.00 89.50 645 THR A O 1
ATOM 5091 N N . ALA A 1 646 ? -23.025 -16.580 41.149 1.00 90.38 646 ALA A N 1
ATOM 5092 C CA . ALA A 1 646 ? -23.682 -15.271 41.115 1.00 90.38 646 ALA A CA 1
ATOM 5093 C C . ALA A 1 646 ? -22.723 -14.107 41.424 1.00 90.38 646 ALA A C 1
ATOM 5095 O O . ALA A 1 646 ? -22.968 -12.999 40.968 1.00 90.38 646 ALA A O 1
ATOM 5096 N N . GLU A 1 647 ? -21.658 -14.367 42.186 1.00 92.19 647 GLU A N 1
ATOM 5097 C CA . GLU A 1 647 ? -20.610 -13.388 42.500 1.00 92.19 647 GLU A CA 1
ATOM 5098 C C . GLU A 1 647 ? -19.792 -13.065 41.245 1.00 92.19 647 GLU A C 1
ATOM 5100 O O . GLU A 1 647 ? -19.741 -11.916 40.830 1.00 92.19 647 GLU A O 1
ATOM 5105 N N . GLU A 1 648 ? -19.315 -14.093 40.537 1.00 87.94 648 GLU A N 1
ATOM 5106 C CA . GLU A 1 648 ? -18.595 -13.941 39.265 1.00 87.94 648 GLU A CA 1
ATOM 5107 C C . GLU A 1 648 ? -19.430 -13.219 38.190 1.00 87.94 648 GLU A C 1
ATOM 5109 O O . GLU A 1 648 ? -18.906 -12.401 37.440 1.00 87.94 648 GLU A O 1
ATOM 5114 N N . LYS A 1 649 ? -20.747 -13.470 38.140 1.00 88.69 649 LYS A N 1
ATOM 5115 C CA . LYS A 1 649 ? -21.670 -12.748 37.244 1.00 88.69 649 LYS A CA 1
ATOM 5116 C C . LYS A 1 649 ? -21.702 -11.246 37.518 1.00 88.69 649 LYS A C 1
ATOM 5118 O O . LYS A 1 649 ? -21.811 -10.467 36.574 1.00 88.69 649 LYS A O 1
ATOM 5123 N N . GLU A 1 650 ? -21.695 -10.857 38.789 1.00 90.75 650 GLU A N 1
ATOM 5124 C CA . GLU A 1 650 ? -21.740 -9.447 39.170 1.00 90.75 650 GLU A CA 1
ATOM 5125 C C . GLU A 1 650 ? -20.387 -8.779 38.955 1.00 90.75 650 GLU A C 1
ATOM 5127 O O . GLU A 1 650 ? -20.355 -7.684 38.408 1.00 90.75 650 GLU A O 1
ATOM 5132 N N . ASP A 1 651 ? -19.286 -9.468 39.260 1.00 89.38 651 ASP A N 1
ATOM 5133 C CA . ASP A 1 651 ? -17.935 -8.965 39.009 1.00 89.38 651 ASP A CA 1
ATOM 5134 C C . ASP A 1 651 ? -17.707 -8.684 37.513 1.00 89.38 651 ASP A C 1
ATOM 5136 O O . ASP A 1 651 ? -17.224 -7.612 37.154 1.00 89.38 651 ASP A O 1
ATOM 5140 N N . ILE A 1 652 ? -18.114 -9.607 36.627 1.00 89.19 652 ILE A N 1
ATOM 5141 C CA . ILE A 1 652 ? -18.020 -9.425 35.165 1.00 89.19 652 ILE A CA 1
ATOM 5142 C C . ILE A 1 652 ? -18.847 -8.216 34.708 1.00 89.19 652 ILE A C 1
ATOM 5144 O O . ILE A 1 652 ? -18.393 -7.438 33.870 1.00 89.19 652 ILE A O 1
ATOM 5148 N N . ARG A 1 653 ? -20.057 -8.046 35.255 1.00 91.31 653 ARG A N 1
ATOM 5149 C CA . ARG A 1 653 ? -20.933 -6.920 34.914 1.00 91.31 653 ARG A CA 1
ATOM 5150 C C . ARG A 1 653 ? -20.346 -5.596 35.399 1.00 91.31 653 ARG A C 1
ATOM 5152 O O . ARG A 1 653 ? -20.188 -4.681 34.600 1.00 91.31 653 ARG A O 1
ATOM 5159 N N . GLU A 1 654 ? -20.002 -5.501 36.680 1.00 91.81 654 GLU A N 1
ATOM 5160 C CA . GLU A 1 654 ? -19.456 -4.290 37.297 1.00 91.81 654 GLU A CA 1
ATOM 5161 C C . GLU A 1 654 ? -18.143 -3.856 36.636 1.00 91.81 654 GLU A C 1
ATOM 5163 O O . GLU A 1 654 ? -17.932 -2.660 36.446 1.00 91.81 654 GLU A O 1
ATOM 5168 N N . GLN A 1 655 ? -17.290 -4.805 36.241 1.00 91.50 655 GLN A N 1
ATOM 5169 C CA . GLN A 1 655 ? -16.047 -4.517 35.527 1.00 91.50 655 GLN A CA 1
ATOM 5170 C C . GLN A 1 655 ? -16.284 -3.929 34.125 1.00 91.50 655 GLN A C 1
ATOM 5172 O O . GLN A 1 655 ? -15.468 -3.141 33.651 1.00 91.50 655 GLN A O 1
ATOM 5177 N N . ALA A 1 656 ? -17.363 -4.323 33.445 1.00 93.56 656 ALA A N 1
ATOM 5178 C CA . ALA A 1 656 ? -17.656 -3.879 32.084 1.00 93.56 656 ALA A CA 1
ATOM 5179 C C . ALA A 1 656 ? -18.427 -2.546 32.021 1.00 93.56 656 ALA A C 1
ATOM 5181 O O . ALA A 1 656 ? -18.408 -1.879 30.988 1.00 93.56 656 ALA A O 1
ATOM 5182 N N . GLU A 1 657 ? -19.127 -2.167 33.090 1.00 95.00 657 GLU A N 1
ATOM 5183 C CA . GLU A 1 657 ? -19.953 -0.958 33.146 1.00 95.00 657 GLU A CA 1
ATOM 5184 C C . GLU A 1 657 ? -19.124 0.330 33.308 1.00 95.00 657 GLU A C 1
ATOM 5186 O O . GLU A 1 657 ? -18.325 0.447 34.237 1.00 95.00 657 GLU A O 1
ATOM 5191 N N . ASP A 1 658 ? -19.401 1.353 32.491 1.00 96.50 658 ASP A N 1
ATOM 5192 C CA . ASP A 1 658 ? -18.992 2.737 32.783 1.00 96.50 658 ASP A CA 1
ATOM 5193 C C . ASP A 1 658 ? -20.077 3.400 33.631 1.00 96.50 658 ASP A C 1
ATOM 5195 O O . ASP A 1 658 ? -21.230 3.573 33.221 1.00 96.50 658 ASP A O 1
ATOM 5199 N N . TYR A 1 659 ? -19.700 3.770 34.846 1.00 97.12 659 TYR A N 1
ATOM 5200 C CA . TYR A 1 659 ? -20.553 4.469 35.781 1.00 97.12 659 TYR A CA 1
ATOM 5201 C C . TYR A 1 659 ? -19.932 5.805 36.165 1.00 97.12 659 TYR A C 1
ATOM 5203 O O . TYR A 1 659 ? -18.810 5.885 36.662 1.00 97.12 659 TYR A O 1
ATOM 5211 N N . THR A 1 660 ? -20.712 6.874 36.024 1.00 97.88 660 THR A N 1
ATOM 5212 C CA . THR A 1 660 ? -20.308 8.231 36.385 1.00 97.88 660 THR A CA 1
ATOM 5213 C C . THR A 1 660 ? -21.394 8.917 37.202 1.00 97.88 660 THR A C 1
ATOM 5215 O O . THR A 1 660 ? -22.529 9.069 36.758 1.00 97.88 660 THR A O 1
ATOM 5218 N N . LYS A 1 661 ? -21.028 9.436 38.376 1.00 97.75 661 LYS A N 1
ATOM 5219 C CA . LYS A 1 661 ? -21.896 10.230 39.248 1.00 97.75 661 LYS A CA 1
ATOM 5220 C C . LYS A 1 661 ? -21.286 11.587 39.554 1.00 97.75 661 LYS A C 1
ATOM 5222 O O . LYS A 1 661 ? -20.224 11.695 40.162 1.00 97.75 661 LYS A O 1
ATOM 5227 N N . ARG A 1 662 ? -21.996 12.652 39.198 1.00 97.94 662 ARG A N 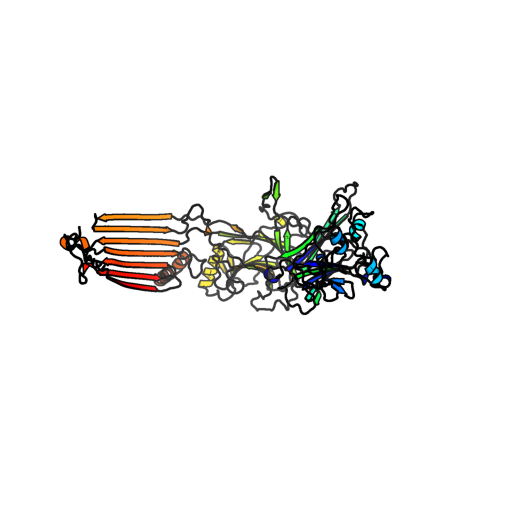1
ATOM 5228 C CA . ARG A 1 662 ? -21.609 14.042 39.448 1.00 97.94 662 ARG A CA 1
ATOM 5229 C C . ARG A 1 662 ? -22.556 14.669 40.456 1.00 97.94 662 ARG A C 1
ATOM 5231 O O . ARG A 1 662 ? -23.767 14.660 40.277 1.00 97.94 662 ARG A O 1
ATOM 5238 N N . THR A 1 663 ? -22.003 15.244 41.514 1.00 97.62 663 THR A N 1
ATOM 5239 C CA . THR A 1 663 ? -22.746 16.016 42.516 1.00 97.62 663 THR A CA 1
ATOM 5240 C C . THR A 1 663 ? -22.176 17.422 42.584 1.00 97.62 663 THR A C 1
ATOM 5242 O O . THR A 1 663 ? -20.971 17.599 42.742 1.00 97.62 663 THR A O 1
ATOM 5245 N N . SER A 1 664 ? -23.032 18.432 42.497 1.00 96.81 664 SER A N 1
ATOM 5246 C CA . SER A 1 664 ? -22.649 19.840 42.554 1.00 96.81 664 SER A CA 1
ATOM 5247 C C . SER A 1 664 ? -23.481 20.587 43.591 1.00 96.81 664 SER A C 1
ATOM 5249 O O . SER A 1 664 ? -24.698 20.432 43.672 1.00 96.81 664 SER A O 1
ATOM 5251 N N . ILE A 1 665 ? -22.813 21.383 44.422 1.00 96.75 665 ILE A N 1
ATOM 5252 C CA . ILE A 1 665 ? -23.410 22.240 45.445 1.00 96.75 665 ILE A CA 1
ATOM 5253 C C . ILE A 1 665 ? -22.790 23.626 45.299 1.00 96.75 665 ILE A C 1
ATOM 5255 O O . ILE A 1 665 ? -21.607 23.829 45.574 1.00 96.75 665 ILE A O 1
ATOM 5259 N N . ASN A 1 666 ? -23.596 24.598 44.889 1.00 96.06 666 ASN A N 1
ATOM 5260 C CA . ASN A 1 666 ? -23.130 25.920 44.503 1.00 96.06 666 ASN A CA 1
ATOM 5261 C C . ASN A 1 666 ? -23.922 27.022 45.221 1.00 96.06 666 ASN A C 1
ATOM 5263 O O . ASN A 1 666 ? -25.145 27.103 45.139 1.00 96.06 666 ASN A O 1
ATOM 5267 N N . PHE A 1 667 ? -23.193 27.922 45.872 1.00 95.31 667 PHE A N 1
ATOM 5268 C CA . PHE A 1 667 ? -23.663 29.181 46.441 1.00 95.31 667 PHE A CA 1
ATOM 5269 C C . PHE A 1 667 ? -22.869 30.324 45.803 1.00 95.31 667 PHE A C 1
ATOM 5271 O O . PHE A 1 667 ? -21.857 30.775 46.343 1.00 95.31 667 PHE A O 1
ATOM 5278 N N . ILE A 1 668 ? -23.286 30.770 44.620 1.00 92.69 668 ILE A N 1
ATOM 5279 C CA . ILE A 1 668 ? -22.544 31.759 43.825 1.00 92.69 668 ILE A CA 1
ATOM 5280 C C . ILE A 1 668 ? -23.276 33.096 43.868 1.00 92.69 668 ILE A C 1
ATOM 5282 O O . ILE A 1 668 ? -24.412 33.205 43.423 1.00 92.69 668 ILE A O 1
ATOM 5286 N N . GLY A 1 669 ? -22.620 34.139 44.368 1.00 91.19 669 GLY A N 1
ATOM 5287 C CA . GLY A 1 669 ? -23.208 35.470 44.468 1.00 91.19 669 GLY A CA 1
ATOM 5288 C C . GLY A 1 669 ? -23.992 35.690 45.760 1.00 91.19 669 GLY A C 1
ATOM 5289 O O . GLY A 1 669 ? -24.951 36.462 45.765 1.00 91.19 669 GLY A O 1
ATOM 5290 N N . VAL A 1 670 ? -23.603 35.028 46.855 1.00 93.56 670 VAL A N 1
ATOM 5291 C CA . VAL A 1 670 ? -24.211 35.239 48.174 1.00 93.56 670 VAL A CA 1
ATOM 5292 C C . VAL A 1 670 ? -23.848 36.631 48.672 1.00 93.56 670 VAL A C 1
ATOM 5294 O O . VAL A 1 670 ? -22.683 36.925 48.942 1.00 93.56 670 VAL A O 1
ATOM 5297 N N . ARG A 1 671 ? -24.839 37.511 48.797 1.00 92.94 671 ARG A N 1
ATOM 5298 C CA . ARG A 1 671 ? -24.616 38.907 49.191 1.00 92.94 671 ARG A CA 1
ATOM 5299 C C . ARG A 1 671 ? -25.835 39.514 49.861 1.00 92.94 671 ARG A C 1
ATOM 5301 O O . ARG A 1 671 ? -26.967 39.082 49.653 1.00 92.94 671 ARG A O 1
ATOM 5308 N N . LYS A 1 672 ? -25.608 40.579 50.623 1.00 91.19 672 LYS A N 1
ATOM 5309 C CA . LYS A 1 672 ? -26.674 41.457 51.101 1.00 91.19 672 LYS A CA 1
ATOM 5310 C C . LYS A 1 672 ? -26.791 42.645 50.155 1.00 91.19 672 LYS A C 1
ATOM 5312 O O . LYS A 1 672 ? -25.832 43.384 49.971 1.00 91.19 672 LYS A O 1
ATOM 5317 N N . ASN A 1 673 ? -27.958 42.846 49.562 1.00 88.06 673 ASN A N 1
ATOM 5318 C CA . ASN A 1 673 ? -28.185 43.975 48.673 1.00 88.06 673 ASN A CA 1
ATOM 5319 C C . ASN A 1 673 ? -28.481 45.239 49.492 1.00 88.06 673 ASN A C 1
ATOM 5321 O O . ASN A 1 673 ? -29.285 45.230 50.429 1.00 88.06 673 ASN A O 1
ATOM 5325 N N . ARG A 1 674 ? -27.861 46.356 49.107 1.00 85.88 674 ARG A N 1
ATOM 5326 C CA . ARG A 1 674 ? -28.110 47.662 49.728 1.00 85.88 674 ARG A CA 1
ATOM 5327 C C . ARG A 1 674 ? -29.530 48.148 49.421 1.00 85.88 674 ARG A C 1
ATOM 5329 O O . ARG A 1 674 ? -30.041 47.953 48.322 1.00 85.88 674 ARG A O 1
ATOM 5336 N N . GLY A 1 675 ? -30.178 48.765 50.410 1.00 81.81 675 GLY A N 1
ATOM 5337 C CA . GLY A 1 675 ? -31.498 49.375 50.232 1.00 81.81 675 GLY A CA 1
ATOM 5338 C C . GLY A 1 675 ? -31.451 50.640 49.355 1.00 81.81 675 GLY A C 1
ATOM 5339 O O . GLY A 1 675 ? -30.396 51.271 49.281 1.00 81.81 675 GLY A O 1
ATOM 5340 N N . PRO A 1 676 ? -32.576 51.061 48.745 1.00 73.81 676 PRO A N 1
ATOM 5341 C CA . PRO A 1 676 ? -32.608 52.170 47.779 1.00 73.81 676 PRO A CA 1
ATOM 5342 C C . PRO A 1 676 ? -32.100 53.519 48.316 1.00 73.81 676 PRO A C 1
ATOM 5344 O O . PRO A 1 676 ? -31.525 54.300 47.566 1.00 73.81 676 PRO A O 1
ATOM 5347 N N . GLU A 1 677 ? -32.276 53.787 49.615 1.00 75.88 677 GLU A N 1
ATOM 5348 C CA . GLU A 1 677 ? -31.908 55.062 50.259 1.00 75.88 677 GLU A CA 1
ATOM 5349 C C . GLU A 1 677 ? -30.688 54.951 51.195 1.00 75.88 677 GLU A C 1
ATOM 5351 O O . GLU A 1 677 ? -30.303 55.917 51.858 1.00 75.88 677 GLU A O 1
ATOM 5356 N N . ALA A 1 678 ? -30.059 53.775 51.281 1.00 78.69 678 ALA A N 1
ATOM 5357 C CA . ALA A 1 678 ? -28.934 53.559 52.185 1.00 78.69 678 ALA A CA 1
ATOM 5358 C C . ALA A 1 678 ? -27.632 54.138 51.601 1.00 78.69 678 ALA A C 1
ATOM 5360 O O . ALA A 1 678 ? -27.297 53.925 50.435 1.00 78.69 678 ALA A O 1
ATOM 5361 N N . LYS A 1 679 ? -26.865 54.867 52.422 1.00 78.50 679 LYS A N 1
ATOM 5362 C CA . LYS A 1 679 ? -25.543 55.385 52.033 1.00 78.50 679 LYS A CA 1
ATOM 5363 C C . LYS A 1 679 ? -24.508 54.261 52.062 1.00 78.50 679 LYS A C 1
ATOM 5365 O O . LYS A 1 679 ? -24.484 53.480 53.004 1.00 78.50 679 LYS A O 1
ATOM 5370 N N . GLN A 1 680 ? -23.650 54.221 51.043 1.00 81.06 680 GLN A N 1
ATOM 5371 C CA . GLN A 1 680 ? -22.525 53.292 50.953 1.00 81.06 680 GLN A CA 1
ATOM 5372 C C . GLN A 1 680 ? -21.387 53.734 51.876 1.00 81.06 680 GLN A C 1
ATOM 5374 O O . GLN A 1 680 ? -20.771 54.770 51.625 1.00 81.06 680 GLN A O 1
ATOM 5379 N N . HIS A 1 681 ? -21.091 52.946 52.908 1.00 84.38 681 HIS A N 1
ATOM 5380 C CA . HIS A 1 681 ? -19.892 53.097 53.734 1.00 84.38 681 HIS A CA 1
ATOM 5381 C C . HIS A 1 681 ? -18.875 52.002 53.412 1.00 84.38 681 HIS A C 1
ATOM 5383 O O . HIS A 1 681 ? -19.215 50.939 52.892 1.00 84.38 681 HIS A O 1
ATOM 5389 N N . ILE A 1 682 ? -17.607 52.267 53.723 1.00 82.88 682 ILE A N 1
ATOM 5390 C CA . ILE A 1 682 ? -16.494 51.345 53.456 1.00 82.88 682 ILE A CA 1
ATOM 5391 C C . ILE A 1 682 ? -16.639 50.018 54.224 1.00 82.88 682 ILE A C 1
ATOM 5393 O O . ILE A 1 682 ? -16.263 48.962 53.729 1.00 82.88 682 ILE A O 1
ATOM 5397 N N . TYR A 1 683 ? -17.251 50.050 55.405 1.00 83.88 683 TYR A N 1
ATOM 5398 C CA . TYR A 1 683 ? -17.417 48.895 56.292 1.00 83.88 683 TYR A CA 1
ATOM 5399 C C . TYR A 1 683 ? -18.755 48.155 56.113 1.00 83.88 683 TYR A C 1
ATOM 5401 O O . TYR A 1 683 ? -19.055 47.247 56.884 1.00 83.88 683 TYR A O 1
ATOM 5409 N N . ASP A 1 684 ? -19.568 48.532 55.122 1.00 87.50 684 ASP A N 1
ATOM 5410 C CA . ASP A 1 684 ? -20.854 47.881 54.859 1.00 87.50 684 ASP A CA 1
ATOM 5411 C C . ASP A 1 684 ? -20.654 46.423 54.412 1.00 87.50 684 ASP A C 1
ATOM 5413 O O . ASP A 1 684 ? -19.894 46.144 53.477 1.00 87.50 684 ASP A O 1
ATOM 5417 N N . ILE A 1 685 ? -21.401 45.496 55.021 1.00 84.81 685 ILE A N 1
ATOM 5418 C CA . ILE A 1 685 ? -21.424 44.083 54.607 1.00 84.81 685 ILE A CA 1
ATOM 5419 C C . ILE A 1 685 ? -22.003 43.925 53.193 1.00 84.81 685 ILE A C 1
ATOM 5421 O O . ILE A 1 685 ? -21.681 42.978 52.485 1.00 84.81 685 ILE A O 1
ATOM 5425 N N . GLU A 1 686 ? -22.809 44.895 52.750 1.00 87.75 686 GLU A N 1
ATOM 5426 C CA . GLU A 1 686 ? -23.368 44.989 51.402 1.00 87.75 686 GLU A CA 1
ATOM 5427 C C . GLU A 1 686 ? -22.303 45.143 50.302 1.00 87.75 686 GLU A C 1
ATOM 5429 O O . GLU A 1 686 ? -22.608 44.960 49.126 1.00 87.75 686 GLU A O 1
ATOM 5434 N N . ASN A 1 687 ? -21.054 45.473 50.657 1.00 87.38 687 ASN A N 1
ATOM 5435 C CA . ASN A 1 687 ? -19.942 45.520 49.705 1.00 87.38 687 ASN A CA 1
ATOM 5436 C C . ASN A 1 687 ? -19.324 44.132 49.447 1.00 87.38 687 ASN A C 1
ATOM 5438 O O . ASN A 1 687 ? -18.522 44.003 48.525 1.00 87.38 687 ASN A O 1
ATOM 5442 N N . PHE A 1 688 ? -19.659 43.109 50.242 1.00 91.88 688 PHE A N 1
ATOM 5443 C CA . PHE A 1 688 ? -19.105 41.761 50.110 1.00 91.88 688 PHE A CA 1
ATOM 5444 C C . PHE A 1 688 ? -20.030 40.844 49.302 1.00 91.88 688 PHE A C 1
ATOM 5446 O O . PHE A 1 688 ? -21.246 40.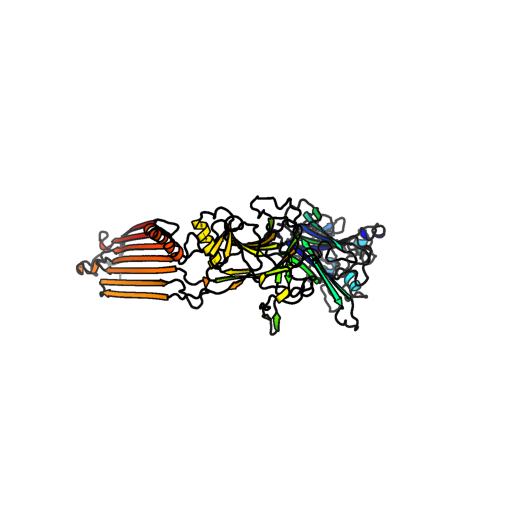825 49.488 1.00 91.88 688 PHE A O 1
ATOM 5453 N N . THR A 1 689 ? -19.440 40.045 48.415 1.00 93.81 689 THR A N 1
ATOM 5454 C CA . THR A 1 689 ? -20.096 38.932 47.717 1.00 93.81 689 THR A CA 1
ATOM 5455 C C . THR A 1 689 ? -19.291 37.666 47.949 1.00 93.81 689 THR A C 1
ATOM 5457 O O . THR A 1 689 ? -18.098 37.649 47.663 1.00 93.81 689 THR A O 1
ATOM 5460 N N . PHE A 1 690 ? -19.929 36.618 48.454 1.00 95.12 690 PHE A N 1
ATOM 5461 C CA . PHE A 1 690 ? -19.307 35.332 48.750 1.00 95.12 690 PHE A CA 1
ATOM 5462 C C . PHE A 1 690 ? -19.713 34.291 47.706 1.00 95.12 690 PHE A C 1
ATOM 5464 O O . PHE A 1 690 ? -20.865 34.239 47.273 1.00 95.12 690 PHE A O 1
ATOM 5471 N N . ASN A 1 691 ? -18.752 33.460 47.320 1.00 95.50 691 ASN A N 1
ATOM 5472 C CA . ASN A 1 691 ? -18.910 32.364 46.379 1.00 95.50 691 ASN A CA 1
ATOM 5473 C C . ASN A 1 691 ? -18.375 31.083 47.022 1.00 95.50 691 ASN A C 1
ATOM 5475 O O . ASN A 1 691 ? -17.234 31.050 47.485 1.00 95.50 691 ASN A O 1
ATOM 5479 N N . TYR A 1 692 ? -19.183 30.033 47.018 1.00 96.44 692 TYR A N 1
ATOM 5480 C CA . TYR A 1 692 ? -18.798 28.690 47.428 1.00 96.44 692 TYR A CA 1
ATOM 5481 C C . TYR A 1 692 ? -19.296 27.701 46.375 1.00 96.44 692 TYR A C 1
ATOM 5483 O O . TYR A 1 692 ? -20.451 27.768 45.965 1.00 96.44 692 TYR A O 1
ATOM 5491 N N . SER A 1 693 ? -18.434 26.805 45.918 1.00 96.94 693 SER A N 1
ATOM 5492 C CA . SER A 1 693 ? -18.761 25.756 44.956 1.00 96.94 693 SER A CA 1
ATOM 5493 C C . SER A 1 693 ? -18.063 24.474 45.381 1.00 96.94 693 SER A C 1
ATOM 5495 O O . SER A 1 693 ? -16.868 24.484 45.675 1.00 96.94 693 SER A O 1
ATOM 5497 N N . TYR A 1 694 ? -18.823 23.392 45.431 1.00 97.56 694 TYR A N 1
ATOM 5498 C CA . TYR A 1 694 ? -18.362 22.043 45.697 1.00 97.56 694 TYR A CA 1
ATOM 5499 C C . TYR A 1 694 ? -18.842 21.161 44.551 1.00 97.56 694 TYR A C 1
ATOM 5501 O O . TYR A 1 694 ? -20.045 21.060 44.327 1.00 97.56 694 TYR A O 1
ATOM 5509 N N . ASN A 1 695 ? -17.918 20.539 43.828 1.00 97.44 695 ASN A N 1
ATOM 5510 C CA . ASN A 1 695 ? -18.233 19.569 42.786 1.00 97.44 695 ASN A CA 1
ATOM 5511 C C . ASN A 1 695 ? -17.512 18.265 43.106 1.00 97.44 695 ASN A C 1
ATOM 5513 O O . ASN A 1 695 ? -16.326 18.287 43.431 1.00 97.44 695 ASN A O 1
ATOM 5517 N N . GLN A 1 696 ? -18.226 17.153 43.016 1.00 97.75 696 GLN A N 1
ATOM 5518 C CA . GLN A 1 696 ? -17.689 15.816 43.189 1.00 97.75 696 GLN A CA 1
ATOM 5519 C C . GLN A 1 696 ? -18.039 14.978 41.964 1.00 97.75 696 GLN A C 1
ATOM 5521 O O . GLN A 1 696 ? -19.206 14.939 41.577 1.00 97.75 696 GLN A O 1
ATOM 5526 N N . THR A 1 697 ? -17.052 14.282 41.411 1.00 97.94 697 THR A N 1
ATOM 5527 C CA . THR A 1 697 ? -17.245 13.259 40.381 1.00 97.94 697 THR A CA 1
ATOM 5528 C C . THR A 1 697 ? -16.764 11.931 40.943 1.00 97.94 697 THR A C 1
ATOM 5530 O O . THR A 1 697 ? -15.612 11.816 41.353 1.00 97.94 697 THR A O 1
ATOM 5533 N N . GLU A 1 698 ? -17.650 10.949 40.997 1.00 97.81 698 GLU A N 1
ATOM 5534 C CA . GLU A 1 698 ? -17.316 9.549 41.242 1.00 97.81 698 GLU A CA 1
ATOM 5535 C C . GLU A 1 698 ? -17.431 8.816 39.907 1.00 97.81 698 GLU A C 1
ATOM 5537 O O . GLU A 1 698 ? -18.396 9.039 39.177 1.00 97.81 698 GLU A O 1
ATOM 5542 N N . HIS A 1 699 ? -16.438 8.009 39.560 1.00 97.19 699 HIS A N 1
ATOM 5543 C CA . HIS A 1 699 ? -16.403 7.302 38.285 1.00 97.19 699 HIS A CA 1
ATOM 5544 C C . HIS A 1 699 ? -15.756 5.927 38.453 1.00 97.19 699 HIS A C 1
ATOM 5546 O O . HIS A 1 699 ? -14.812 5.787 39.236 1.00 97.19 699 HIS A O 1
ATOM 5552 N N . ARG A 1 700 ? -16.286 4.930 37.753 1.00 95.94 700 ARG A N 1
ATOM 5553 C CA . ARG A 1 700 ? -15.655 3.629 37.538 1.00 95.94 700 ARG A CA 1
ATOM 5554 C C . ARG A 1 700 ? -15.906 3.210 36.095 1.00 95.94 700 ARG A C 1
ATOM 5556 O O . ARG A 1 700 ? -16.973 3.509 35.565 1.00 95.94 700 ARG A O 1
ATOM 5563 N N . ASP A 1 701 ? -14.949 2.525 35.506 1.00 94.62 701 ASP A N 1
ATOM 5564 C CA . ASP A 1 701 ? -15.057 1.899 34.194 1.00 94.62 701 ASP A CA 1
ATOM 5565 C C . ASP A 1 701 ? -14.089 0.706 34.128 1.00 94.62 701 ASP A C 1
ATOM 5567 O O . ASP A 1 701 ? -13.481 0.322 35.136 1.00 94.62 701 ASP A O 1
ATOM 5571 N N . PHE A 1 702 ? -13.931 0.121 32.942 1.00 91.88 702 PHE A N 1
ATOM 5572 C CA . PHE A 1 702 ? -13.053 -1.031 32.749 1.00 91.88 702 PHE A CA 1
ATOM 5573 C C . PHE A 1 702 ? -11.564 -0.732 33.031 1.00 91.88 702 PHE A C 1
ATOM 5575 O O . PHE A 1 702 ? -10.810 -1.656 33.347 1.00 91.88 702 PHE A O 1
ATOM 5582 N N . GLU A 1 703 ? -11.119 0.528 32.928 1.00 93.00 703 GLU A N 1
ATOM 5583 C CA . GLU A 1 703 ? -9.734 0.940 33.205 1.00 93.00 703 GLU A CA 1
ATOM 5584 C C . GLU A 1 703 ? -9.544 1.351 34.672 1.00 93.00 703 GLU A C 1
ATOM 5586 O O . GLU A 1 703 ? -8.474 1.158 35.262 1.00 93.00 703 GLU A O 1
ATOM 5591 N N . VAL A 1 704 ? -10.579 1.930 35.280 1.00 94.19 704 VAL A N 1
ATOM 5592 C CA . VAL A 1 704 ? -10.538 2.615 36.566 1.00 94.19 704 VAL A CA 1
ATOM 5593 C C . VAL A 1 704 ? -11.540 1.992 37.530 1.00 94.19 704 VAL A C 1
ATOM 5595 O O . VAL A 1 704 ? -12.718 2.328 37.550 1.00 94.19 704 VAL A O 1
ATOM 5598 N N . ALA A 1 705 ? -11.036 1.172 38.456 1.00 92.69 705 ALA A N 1
ATOM 5599 C CA . ALA A 1 705 ? -11.870 0.544 39.486 1.00 92.69 705 ALA A CA 1
ATOM 5600 C C . ALA A 1 705 ? -12.603 1.556 40.394 1.00 92.69 705 ALA A C 1
ATOM 5602 O O . ALA A 1 705 ? -13.712 1.302 40.858 1.00 92.69 705 ALA A O 1
ATOM 5603 N N . SER A 1 706 ? -11.979 2.701 40.702 1.00 94.50 706 SER A N 1
ATOM 5604 C CA . SER A 1 706 ? -12.636 3.792 41.430 1.00 94.50 706 SER A CA 1
ATOM 5605 C C . SER A 1 706 ? -11.875 5.109 41.289 1.00 94.50 706 SER A C 1
ATOM 5607 O O . SER A 1 706 ? -10.702 5.213 41.656 1.00 94.50 706 SER A O 1
ATOM 5609 N N . LEU A 1 707 ? -12.571 6.143 40.828 1.00 96.88 707 LEU A N 1
ATOM 5610 C CA . LEU A 1 707 ? -12.129 7.529 40.806 1.00 96.88 707 LEU A CA 1
ATOM 5611 C C . LEU A 1 707 ? -13.067 8.378 41.657 1.00 96.88 707 LEU A C 1
ATOM 5613 O O . LEU A 1 707 ? -14.289 8.301 41.543 1.00 96.88 707 LEU A O 1
ATOM 5617 N N . LYS A 1 708 ? -12.481 9.251 42.476 1.00 97.69 708 LYS A N 1
ATOM 5618 C CA . LYS A 1 708 ? -13.207 10.271 43.228 1.00 97.69 708 LYS A CA 1
ATOM 5619 C C . LYS A 1 708 ? -12.484 11.604 43.122 1.00 97.69 708 LYS A C 1
ATOM 5621 O O . LYS A 1 708 ? -11.476 11.819 43.791 1.00 97.69 708 LYS A O 1
ATOM 5626 N N . ASP A 1 709 ? -13.025 12.500 42.308 1.00 97.75 709 ASP A N 1
ATOM 5627 C CA . ASP A 1 709 ? -12.542 13.871 42.163 1.00 97.75 709 ASP A CA 1
ATOM 5628 C C . ASP A 1 709 ? -13.417 14.832 42.972 1.00 97.75 709 ASP A C 1
ATOM 5630 O O . ASP A 1 709 ? -14.646 14.739 42.962 1.00 97.75 709 ASP A O 1
ATOM 5634 N N . GLN A 1 710 ? -12.785 15.749 43.701 1.00 97.50 710 GLN A N 1
ATOM 5635 C CA . GLN A 1 710 ? -13.444 16.715 44.574 1.00 97.50 710 GLN A CA 1
ATOM 5636 C C . GLN A 1 710 ? -12.841 18.103 44.373 1.00 97.50 710 GLN A C 1
ATOM 5638 O O . GLN A 1 710 ? -11.697 18.373 44.737 1.00 97.50 710 GLN A O 1
ATOM 5643 N N . ASN A 1 711 ? -13.653 19.025 43.864 1.00 97.06 711 ASN A N 1
ATOM 5644 C CA . ASN A 1 711 ? -13.259 20.400 43.607 1.00 97.06 711 ASN A CA 1
ATOM 5645 C C . ASN A 1 711 ? -14.032 21.360 44.511 1.00 97.06 711 ASN A C 1
ATOM 5647 O O . ASN A 1 711 ? -15.247 21.521 44.374 1.00 97.06 711 ASN A O 1
ATOM 5651 N N . ILE A 1 712 ? -13.310 22.023 45.414 1.00 96.75 712 ILE A N 1
ATOM 5652 C CA . ILE A 1 712 ? -13.861 23.011 46.340 1.00 96.75 712 ILE A CA 1
ATOM 5653 C C . ILE A 1 712 ? -13.301 24.383 45.982 1.00 96.75 712 ILE A C 1
ATOM 5655 O O . ILE A 1 712 ? -12.105 24.637 46.120 1.00 96.75 712 ILE A O 1
ATOM 5659 N N . LYS A 1 713 ? -14.174 25.297 45.557 1.00 95.62 713 LYS A N 1
ATOM 5660 C CA . LYS A 1 713 ? -13.821 26.687 45.261 1.00 95.62 713 LYS A CA 1
ATOM 5661 C C . LYS A 1 713 ? -14.540 27.613 46.217 1.00 95.62 713 LYS A C 1
ATOM 5663 O O . LYS A 1 713 ? -15.766 27.665 46.259 1.00 95.62 713 LYS A O 1
ATOM 5668 N N . THR A 1 714 ? -13.763 28.400 46.944 1.00 95.56 714 THR A N 1
ATOM 5669 C CA . THR A 1 714 ? -14.274 29.449 47.822 1.00 95.56 714 THR A CA 1
ATOM 5670 C C . THR A 1 714 ? -13.665 30.775 47.420 1.00 95.56 714 THR A C 1
ATOM 5672 O O . THR A 1 714 ? -12.456 30.861 47.214 1.00 95.56 714 THR A O 1
ATOM 5675 N N . GLY A 1 715 ? -14.473 31.821 47.335 1.00 92.94 715 GLY A N 1
ATOM 5676 C CA . GLY A 1 715 ? -13.992 33.155 47.016 1.00 92.94 715 GLY A CA 1
ATOM 5677 C C . GLY A 1 715 ? -14.894 34.219 47.608 1.00 92.94 715 GLY A C 1
ATOM 5678 O O . GLY A 1 715 ? -16.069 33.983 47.882 1.00 92.94 715 GLY A O 1
ATOM 5679 N N . PHE A 1 716 ? -14.346 35.410 47.789 1.00 93.94 716 PHE A N 1
ATOM 5680 C CA . PHE A 1 716 ? -15.138 36.583 48.113 1.00 93.94 716 PHE A CA 1
ATOM 5681 C C . PHE A 1 716 ? -14.661 37.772 47.288 1.00 93.94 716 PHE A C 1
ATOM 5683 O O . PHE A 1 716 ? -13.500 37.852 46.890 1.00 93.94 716 PHE A O 1
ATOM 5690 N N . VAL A 1 717 ? -15.575 38.694 47.029 1.00 93.00 717 VAL A N 1
ATOM 5691 C CA . VAL A 1 717 ? -15.325 39.935 46.302 1.00 93.00 717 VAL A CA 1
ATOM 5692 C C . VAL A 1 717 ? -15.768 41.086 47.187 1.00 93.00 717 VAL A C 1
ATOM 5694 O O . VAL A 1 717 ? -16.874 41.059 47.724 1.00 93.00 717 VAL A O 1
ATOM 5697 N N . TYR A 1 718 ? -14.912 42.094 47.324 1.00 91.50 718 TYR A N 1
ATOM 5698 C CA . TYR A 1 718 ? -15.235 43.344 48.000 1.00 91.50 718 TYR A CA 1
ATOM 5699 C C . TYR A 1 718 ? -15.335 44.471 46.968 1.00 91.50 718 TYR A C 1
ATOM 5701 O O . TYR A 1 718 ? -14.339 44.851 46.360 1.00 91.50 718 TYR A O 1
ATOM 5709 N N . ASN A 1 719 ? -16.542 45.002 46.778 1.00 86.75 719 ASN A N 1
ATOM 5710 C CA . ASN A 1 719 ? -16.854 46.036 45.796 1.00 86.75 719 ASN A CA 1
ATOM 5711 C C . ASN A 1 719 ? -17.292 47.330 46.494 1.00 86.75 719 ASN A C 1
ATOM 5713 O O . ASN A 1 719 ? -18.479 47.554 46.747 1.00 86.75 719 ASN A O 1
ATOM 5717 N N . TYR A 1 720 ? -16.327 48.208 46.776 1.00 86.12 720 TYR A N 1
ATOM 5718 C CA . TYR A 1 720 ? -16.578 49.569 47.249 1.00 86.12 720 TYR A CA 1
ATOM 5719 C C . TYR A 1 720 ? -16.002 50.596 46.274 1.00 86.12 720 TYR A C 1
ATOM 5721 O O . TYR A 1 720 ? -14.798 50.635 46.034 1.00 86.12 720 TYR A O 1
ATOM 5729 N N . ASN A 1 721 ? -16.871 51.464 45.755 1.00 82.69 721 ASN A N 1
ATOM 5730 C CA . ASN A 1 721 ? -16.479 52.561 44.879 1.00 82.69 721 ASN A CA 1
ATOM 5731 C C . ASN A 1 721 ? -16.385 53.852 45.692 1.00 82.69 721 ASN A C 1
ATOM 5733 O O . ASN A 1 721 ? -17.380 54.330 46.242 1.00 82.69 721 ASN A O 1
ATOM 5737 N N . PHE A 1 722 ? -15.191 54.440 45.752 1.00 80.06 722 PHE A N 1
ATOM 5738 C CA . PHE A 1 722 ? -15.000 55.742 46.380 1.00 80.06 722 PHE A CA 1
ATOM 5739 C C . PHE A 1 722 ? -15.727 56.815 45.567 1.00 80.06 722 PHE A C 1
ATOM 5741 O O . PHE A 1 722 ? -15.504 56.953 44.364 1.00 80.06 722 PHE A O 1
ATOM 5748 N N . LYS A 1 723 ? -16.587 57.604 46.221 1.00 77.00 723 LYS A N 1
ATOM 5749 C CA . LYS A 1 723 ? -17.134 58.809 45.589 1.00 77.00 723 LYS A CA 1
ATOM 5750 C C . LYS A 1 723 ? -15.992 59.817 45.409 1.00 77.00 723 LYS A C 1
ATOM 5752 O O . LYS A 1 723 ? -15.352 60.146 46.410 1.00 77.00 723 LYS A O 1
ATOM 5757 N N . PRO A 1 724 ? -15.725 60.310 44.188 1.00 73.81 724 PRO A N 1
ATOM 5758 C CA . PRO A 1 724 ? -14.697 61.319 43.981 1.00 73.81 724 PRO A CA 1
ATOM 5759 C C . PRO A 1 724 ? -15.058 62.585 44.763 1.00 73.81 724 PRO A C 1
ATOM 5761 O O . PRO A 1 724 ? -16.201 63.047 44.731 1.00 73.81 724 PRO A O 1
ATOM 5764 N N . ALA A 1 725 ? -14.090 63.140 45.492 1.00 72.56 725 ALA A N 1
ATOM 5765 C CA . ALA A 1 725 ? -14.270 64.417 46.165 1.00 72.56 725 ALA A CA 1
ATOM 5766 C C . ALA A 1 725 ? -14.301 65.533 45.107 1.00 72.56 725 ALA A C 1
ATOM 5768 O O . ALA A 1 725 ? -13.278 65.854 44.508 1.00 72.56 725 ALA A O 1
ATOM 5769 N N . SER A 1 726 ? -15.479 66.111 44.862 1.00 69.69 726 SER A N 1
ATOM 5770 C CA . SER A 1 726 ? -15.611 67.338 44.072 1.00 69.69 726 SER A CA 1
ATOM 5771 C C . SER A 1 726 ? -15.041 68.503 44.881 1.00 69.69 726 SER A C 1
ATOM 5773 O O . SER A 1 726 ? -15.605 68.888 45.906 1.00 69.69 726 SER A O 1
ATOM 5775 N N . VAL A 1 727 ? -13.902 69.044 44.450 1.00 72.06 727 VAL A N 1
ATOM 5776 C CA . VAL A 1 727 ? -13.359 70.299 44.978 1.00 72.06 727 VAL A CA 1
ATOM 5777 C C . VAL A 1 727 ? -13.792 71.411 44.025 1.00 72.06 727 VAL A C 1
ATOM 5779 O O . VAL A 1 727 ? -13.185 71.596 42.974 1.00 72.06 727 VAL A O 1
ATOM 5782 N N . ALA A 1 728 ? -14.854 72.137 44.382 1.00 71.00 728 ALA A N 1
ATOM 5783 C CA . ALA A 1 728 ? -15.365 73.291 43.638 1.00 71.00 728 ALA A CA 1
ATOM 5784 C C . ALA A 1 728 ? -15.112 74.588 44.439 1.00 71.00 728 ALA A C 1
ATOM 5786 O O . ALA A 1 728 ? -15.994 75.072 45.150 1.00 71.00 728 ALA A O 1
ATOM 5787 N N . PRO A 1 729 ? -13.896 75.165 44.376 1.00 66.94 729 PRO A N 1
ATOM 5788 C CA . PRO A 1 729 ? -13.471 76.251 45.267 1.00 66.94 729 PRO A CA 1
ATOM 5789 C C . PRO A 1 729 ? -14.249 77.572 45.110 1.00 66.94 729 PRO A C 1
ATOM 5791 O O . PRO A 1 729 ? -14.112 78.446 45.961 1.00 66.94 729 PRO A O 1
ATOM 5794 N N . PHE A 1 730 ? -15.096 77.714 44.083 1.00 70.38 730 PHE A N 1
ATOM 5795 C CA . PHE A 1 730 ? -15.885 78.926 43.819 1.00 70.38 730 PHE A CA 1
ATOM 5796 C C . PHE A 1 730 ? -17.408 78.737 43.944 1.00 70.38 730 PHE A C 1
ATOM 5798 O O . PHE A 1 730 ? -18.155 79.681 43.720 1.00 70.38 730 PHE A O 1
ATOM 5805 N N . GLU A 1 731 ? -17.893 77.559 44.357 1.00 66.25 731 GLU A N 1
ATOM 5806 C CA . GLU A 1 731 ? -19.334 77.228 44.399 1.00 66.25 731 GLU A CA 1
ATOM 5807 C C . GLU A 1 731 ? -20.151 78.086 45.395 1.00 66.25 731 GLU A C 1
ATOM 5809 O O . GLU A 1 731 ? -21.374 78.132 45.324 1.00 66.25 731 GLU A O 1
ATOM 5814 N N . LYS A 1 732 ? -19.488 78.795 46.322 1.00 60.06 732 LYS A N 1
ATOM 5815 C CA . LYS A 1 732 ? -20.127 79.645 47.349 1.00 60.06 732 LYS A CA 1
ATOM 5816 C C . LYS A 1 732 ? -19.800 81.142 47.249 1.00 60.06 732 LYS A C 1
ATOM 5818 O O . LYS A 1 732 ? -20.110 81.878 48.185 1.00 60.06 732 LYS A O 1
ATOM 5823 N N . GLN A 1 733 ? -19.163 81.610 46.173 1.00 58.53 733 GLN A N 1
ATOM 5824 C CA . GLN A 1 733 ? -18.914 83.045 45.980 1.00 58.53 733 GLN A CA 1
ATOM 5825 C C . GLN A 1 733 ? -19.993 83.678 45.096 1.00 58.53 733 GLN A C 1
ATOM 5827 O O . GLN A 1 733 ? -19.840 83.779 43.886 1.00 58.53 733 GLN A O 1
ATOM 5832 N N . ASP A 1 734 ? -21.054 84.179 45.729 1.00 58.41 734 ASP A N 1
ATOM 5833 C CA . ASP A 1 734 ? -22.155 84.920 45.087 1.00 58.41 734 ASP A CA 1
ATOM 5834 C C . ASP A 1 734 ? -21.791 86.408 44.842 1.00 58.41 734 ASP A C 1
ATOM 5836 O O . ASP A 1 734 ? -22.595 87.323 44.998 1.00 58.41 734 ASP A O 1
ATOM 5840 N N . SER A 1 735 ? -20.513 86.693 44.569 1.00 60.22 735 SER A N 1
ATOM 5841 C CA . SER A 1 735 ? -19.988 88.059 44.354 1.00 60.22 735 SER A CA 1
ATOM 5842 C C . SER A 1 735 ? -18.909 88.127 43.269 1.00 60.22 735 SER A C 1
ATOM 5844 O O . SER A 1 735 ? -18.105 89.055 43.239 1.00 60.22 735 SER A O 1
ATOM 5846 N N . LEU A 1 736 ? -18.887 87.144 42.372 1.00 58.69 736 LEU A N 1
ATOM 5847 C CA . LEU A 1 736 ? -18.102 87.181 41.140 1.00 58.69 736 LEU A CA 1
ATOM 5848 C C . LEU A 1 736 ? -19.040 87.101 39.934 1.00 58.69 736 LEU A C 1
ATOM 5850 O O . LEU A 1 736 ? -18.896 86.196 39.128 1.00 58.69 736 LEU A O 1
ATOM 5854 N N . PHE A 1 737 ? -19.992 88.036 39.844 1.00 53.66 737 PHE A N 1
ATOM 5855 C CA . PHE A 1 737 ? -20.534 88.582 38.594 1.00 53.66 737 PHE A CA 1
ATOM 5856 C C . PHE A 1 737 ? -21.071 89.994 38.830 1.00 53.66 737 PHE A C 1
ATOM 5858 O O . PHE A 1 737 ? -21.780 90.190 39.843 1.00 53.66 737 PHE A O 1
#